Protein 2E26 (pdb70)

Radius of gyration: 34.82 Å; Cα contacts (8 Å, |Δi|>4): 1944; chains: 1; bounding box: 91×46×99 Å

Nearest PDB structures (foldseek):
  3a7q-assembly1_A  TM=9.834E-01  e=0.000E+00  Mus musculus
  5b4x-assembly2_C  TM=9.701E-01  e=0.000E+00  Mus musculus
  7lyu-assembly1_A  TM=8.724E-01  e=8.990E-32  Mus musculus
  7lyu-assembly2_B  TM=8.948E-01  e=1.964E-30  Mus musculus
  6a48-assembly1_A  TM=3.956E-01  e=6.508E-48  Mus musculus

B-factor: mean 28.26, std 7.55, range [13.84, 68.02]

GO terms:
  GO:0051897 positive regulation of phosphatidylinositol 3-kinase/protein kinase B signal transduction (P, IDA)
  GO:0035418 protein localization to synapse (P, IMP)
  GO:0010976 positive regulation of neuron projection development (P, IMP)
  GO:2000310 regulation of NMDA receptor activity (P, IMP)
  GO:2000463 positive regulation of excitatory postsynaptic potential (P, IMP)
  GO:2000969 positive regulation of AMPA receptor activity (P, IMP)
  GO:0051968 positive regulation of synaptic transmission, glutamatergic (P, IMP)
  GO:0060291 long-term synaptic potentiation (P, IMP)
  GO:0097114 NMDA glutamate receptor clustering (P, IMP)
  GO:0097119 postsynaptic density protein 95 clustering (P, I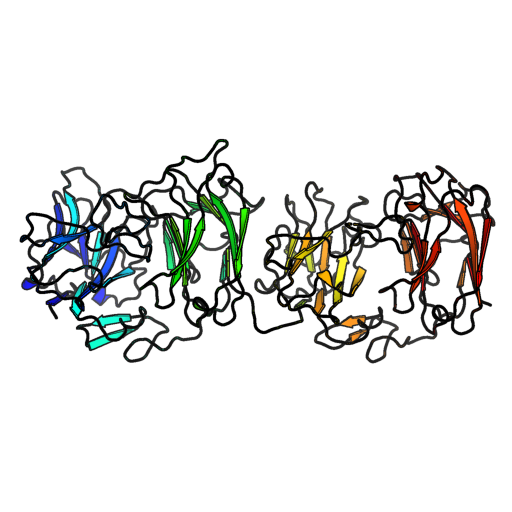MP)
  GO:0097120 receptor localization to synapse (P, IMP)
  GO:0090129 positive regulation of synapse maturation (P, IMP)
  GO:0061003 positive regulation of dendritic spine morphogenesis (P, IMP)
  GO:0061098 positive regulation of protein tyrosine kinase activity (P, IMP)
  GO:0007612 learning (P, IMP)
  GO:0007616 long-term memory (P, IMP)
  GO:0008306 associative learning (P, IMP)
  GO:0008236 serine-type peptidase activity (F, IDA)
  GO:0005576 extracellular region (C, IDA)
  GO:0038026 reelin-mediated signaling pathway (P, IDA)

Sequence (705 aa):
VLLLDTFDFGPREDNWFFYPGGNIGLYCPYSSKGAPEEDSAMVFVSNEVGEHSITTRDLSVNENTIIQFEINVGCSTDSSSSADPVRLEFSRDFGATWHLLLPLCYHSSSLVSSLCSSTEHHPSSTYYAGTTQGWRREVVHFGKLHLCCGSVRFRWYQGFYPAGSQPVTWAIDNVYIGPQCEEMCYGHGSCINGTKCICDPGYSGPTCKISTKNPDFLKDDFEGQLESDRFLLMSGGKPSRKCGILSSGNNLFFNEDGLRMLVTRDLDLSHARFVQFFMRLGCGKGVPDPRSQPVLLQYSLNGGLSWSLLQEFLFSNSSNVGRYIALEMPLKARSGSTRLRWWQPSSENGHHFYSPWVIDQILIGGNISGNTVLEDDFSSTLDSRKWLLHPGGTKMPVCGSTTGDALVFIEKASTRYVVTTDIAVNEDSFLQIDFAASCSVTDSCYAIELEYSVDLGLSWHPLVRDCLPTNVECSLQRILVSDTFNKWTRITLPLPSYTRSQATRFRWHQPAPFDKQQTWAIDNVYIGDGCLDMCSGHGRCVQGSSCVCDEQWGGLYCDEPETSLPTQLKDNFNRAPSNQNWLTVSGGKLSTVCGAVASGLALHFSGGCSRLLVTVDLNLTNAEFIQFYFMYGCLITPSNRNQGVLLEYSVNGGITWNLLMEIFYDQYSKPGFVNILLPPDAKEIATRFRWWQPRHDGLDQNDWAIDNVLISR

Organism: Mus musculus (NCBI:txid10090)

Secondary structure (DSSP, 8-state):
--EEE--SSS--GGGEEE-TT-EEE--S-SS--S-STT--EEEE-TT--EEEEEEEPPEEE-TTEEEEEEEEESSSS----SS-EEEEEESSTTSS-EESS--BSS--TTS-----S--B--SEE-TTS-SS-EEEEEESTTTT--EEEEEEEEEEEE-TT--PPPEEEEEEEEEEPPGGGGGGSEEEETTTEEEEPTTEESTTS-EEPPPPS-EEE-SSS-SSSSSEEEEETEEEESTT-SSSSS-EEEE--SS-EEEEEPPB--TT--EEEEEEEE--SSSPPPTTPPPEEEEEESSTTSS-EEEEEE---TTTTS-EEEEEE--GGG-SSSBEEEEEE--SSS--SS-EEEEEEEEE---S----EEE-SSS--TTTEEE-TT-EEE--TT-SS-EEEE-SS-S-EEEEEPPEEE-TT-EEEEEEE--TTS-----EEEEEEESSTTSS-EESS--B-TTSSSB-----EETTTTSS-EEEEEEPPGGG-EEEEEEEEEEPSS--TT--EEEEEEEEES-SSGGGGGSEEEETTEEEEPTTEESTTS-EESS---S-EEE--SSPPPTTTEEEEESEEEESTT--SSSS-EEEE--SS--EEEEPPB--SS--EEEEEEEE-SSS---SGGGSEEEEEESSTTSS-EEEEEE-TTS-SS-EEEEEEPPGGG-SSSBEEEEE-S---STTSS-EEEEEEEEE-

Structure (mmCIF, N/CA/C/O backbone):
data_2E26
#
_entry.id   2E26
#
_cell.length_a   61.008
_cell.length_b   70.953
_cell.length_c   94.769
_cell.angle_alpha   90.00
_cell.angle_beta   93.61
_cell.angle_gamma   90.00
#
_symmetry.space_group_name_H-M   'P 1 21 1'
#
loop_
_entity.id
_entity.type
_entity.pdbx_description
1 polymer Reelin
2 branched 2-acetamido-2-deoxy-beta-D-glucopyranose-(1-4)-2-acetamido-2-deoxy-beta-D-glucopyranose
3 branched beta-D-mannopyranose-(1-4)-2-acetamido-2-deoxy-beta-D-glucopyranose-(1-4)-2-acetamido-2-deoxy-beta-D-glucopyranose
4 non-polymer 2-acetamido-2-deoxy-beta-D-glucopyranose
5 non-polymer 'CALCIUM ION'
6 non-polymer 'ZINC ION'
7 non-polymer 'ACETATE ION'
8 water water
#
loop_
_atom_site.group_PDB
_atom_site.id
_atom_site.type_symbol
_atom_site.label_atom_id
_atom_site.label_alt_id
_atom_site.label_comp_id
_atom_site.label_asym_id
_atom_site.label_entity_id
_atom_site.label_seq_id
_atom_site.pdbx_PDB_ins_code
_atom_site.Cartn_x
_atom_site.Cartn_y
_atom_site.Cartn_z
_atom_site.occupancy
_atom_site.B_iso_or_equiv
_atom_site.auth_seq_id
_atom_site.auth_comp_id
_atom_site.auth_asym_id
_atom_site.auth_atom_id
_atom_site.pdbx_PDB_model_num
ATOM 1 N N . VAL A 1 11 ? 34.530 -0.006 -33.961 1.00 30.23 1956 VAL A N 1
ATOM 2 C CA . VAL A 1 11 ? 35.091 -1.013 -33.006 1.00 30.26 1956 VAL A CA 1
ATOM 3 C C . VAL A 1 11 ? 36.604 -1.018 -33.126 1.00 30.12 1956 VAL A C 1
ATOM 4 O O . VAL A 1 11 ? 37.165 -1.255 -34.206 1.00 30.20 1956 VAL A O 1
ATOM 8 N N . LEU A 1 12 ? 37.261 -0.746 -32.012 1.00 29.31 1957 LEU A N 1
ATOM 9 C CA . LEU A 1 12 ? 38.691 -0.571 -32.032 1.00 29.23 1957 LEU A CA 1
ATOM 10 C C . LEU A 1 12 ? 39.400 -1.840 -31.629 1.00 28.59 1957 LEU A C 1
ATOM 11 O O . LEU A 1 12 ? 40.413 -2.204 -32.241 1.00 28.51 1957 LEU A O 1
ATOM 16 N N . LEU A 1 13 ? 38.858 -2.521 -30.617 1.00 27.60 1958 LEU A N 1
ATOM 17 C CA . LEU A 1 13 ? 39.497 -3.705 -30.071 1.00 26.73 1958 LEU A CA 1
ATOM 18 C C . LEU A 1 13 ? 38.497 -4.634 -29.394 1.00 26.24 1958 LEU A C 1
ATOM 19 O O . LEU A 1 13 ? 37.691 -4.212 -28.560 1.00 25.71 1958 LEU A O 1
ATOM 24 N N . LEU A 1 14 ? 38.582 -5.914 -29.738 1.00 25.63 1959 LEU A N 1
ATOM 25 C CA . LEU A 1 14 ? 37.785 -6.930 -29.074 1.00 25.45 1959 LEU A CA 1
ATOM 26 C C . LEU A 1 14 ? 38.606 -8.198 -28.932 1.00 24.96 1959 LEU A C 1
ATOM 27 O O . LEU A 1 14 ? 39.193 -8.683 -29.903 1.00 24.30 1959 LEU A O 1
ATOM 32 N N . ASP A 1 15 ? 38.677 -8.713 -27.708 1.00 24.41 1960 ASP A N 1
ATOM 33 C CA . ASP A 1 15 ? 39.361 -9.974 -27.478 1.00 24.68 1960 ASP A CA 1
ATOM 34 C C . ASP A 1 15 ? 38.689 -10.790 -26.376 1.00 24.63 1960 ASP A C 1
ATOM 35 O O . ASP A 1 15 ? 38.599 -10.347 -25.230 1.00 23.75 1960 ASP A O 1
ATOM 40 N N . THR A 1 16 ? 38.221 -11.979 -26.746 1.00 25.18 1961 THR A N 1
ATOM 41 C CA . THR A 1 16 ? 37.650 -12.933 -25.790 1.00 25.61 1961 THR A CA 1
ATOM 42 C C . THR A 1 16 ? 38.710 -13.959 -25.382 1.00 26.28 1961 THR A C 1
ATOM 43 O O . THR A 1 16 ? 38.456 -14.795 -24.509 1.00 25.84 1961 THR A O 1
ATOM 47 N N . PHE A 1 17 ? 39.877 -13.911 -26.037 1.00 26.67 1962 PHE A N 1
ATOM 48 C CA . PHE A 1 17 ? 40.998 -14.837 -25.784 1.00 27.76 1962 PHE A CA 1
ATOM 49 C C . PHE A 1 17 ? 40.604 -16.313 -25.922 1.00 29.42 1962 PHE A C 1
ATOM 50 O O . PHE A 1 17 ? 41.309 -17.206 -25.437 1.00 29.31 1962 PHE A O 1
ATOM 58 N N . ASP A 1 18 ? 39.479 -16.560 -26.581 1.00 31.81 1963 ASP A N 1
ATOM 59 C CA . ASP A 1 18 ? 38.894 -17.900 -26.605 1.00 34.50 1963 ASP A CA 1
ATOM 60 C C . ASP A 1 18 ? 39.543 -18.775 -27.654 1.00 36.14 1963 ASP A C 1
ATOM 61 O O . ASP A 1 18 ? 39.473 -20.002 -27.590 1.00 37.11 1963 ASP A O 1
ATOM 66 N N . PHE A 1 19 ? 40.189 -18.123 -28.611 1.00 38.15 1964 PHE A N 1
ATOM 67 C CA . PHE A 1 19 ? 41.102 -18.783 -29.523 1.00 39.81 1964 PHE A CA 1
ATOM 68 C C . PHE A 1 19 ? 42.464 -18.748 -28.818 1.00 40.26 1964 PHE A C 1
ATOM 69 O O . PHE A 1 19 ? 42.695 -19.485 -27.854 1.00 40.40 1964 PHE A O 1
ATOM 77 N N . GLY A 1 20 ? 43.361 -17.909 -29.323 1.00 40.39 1965 GLY A N 1
ATOM 78 C CA . GLY A 1 20 ? 44.470 -17.379 -28.542 1.00 40.44 1965 GLY A CA 1
ATOM 79 C C . GLY A 1 20 ? 44.182 -15.887 -28.510 1.00 40.42 1965 GLY A C 1
ATOM 80 O O . GLY A 1 20 ? 43.030 -15.483 -28.724 1.00 40.36 1965 GLY A O 1
ATOM 81 N N . PRO A 1 21 ? 45.209 -15.051 -28.261 1.00 40.45 1966 PRO A N 1
ATOM 82 C CA . PRO A 1 21 ? 44.908 -13.633 -28.410 1.00 40.28 1966 PRO A CA 1
ATOM 83 C C . PRO A 1 21 ? 44.863 -13.285 -29.894 1.00 40.29 1966 PRO A C 1
ATOM 84 O O . PRO A 1 21 ? 45.510 -13.953 -30.719 1.00 39.81 1966 PRO A O 1
ATOM 88 N N . ARG A 1 22 ? 44.075 -12.270 -30.230 1.00 39.91 1967 ARG A N 1
ATOM 89 C CA . ARG A 1 22 ? 44.061 -11.740 -31.578 1.00 39.69 1967 ARG A CA 1
ATOM 90 C C . ARG A 1 22 ? 45.352 -10.936 -31.745 1.00 38.95 1967 ARG A C 1
ATOM 91 O O . ARG A 1 22 ? 45.566 -9.943 -31.061 1.00 38.72 1967 ARG A O 1
ATOM 99 N N . GLU A 1 23 ? 46.221 -11.400 -32.635 1.00 38.38 1968 GLU A N 1
ATOM 100 C CA . GLU A 1 23 ? 47.576 -10.850 -32.789 1.00 37.82 1968 GLU A CA 1
ATOM 101 C C . GLU A 1 23 ? 47.650 -9.325 -32.970 1.00 36.74 1968 GLU A C 1
ATOM 102 O O . GLU A 1 23 ? 48.476 -8.662 -32.329 1.00 37.30 1968 GLU A O 1
ATOM 108 N N . ASP A 1 24 ? 46.778 -8.776 -33.813 1.00 34.77 1969 ASP A N 1
ATOM 109 C CA . ASP A 1 24 ? 46.803 -7.351 -34.131 1.00 33.05 1969 ASP A CA 1
ATOM 110 C C . ASP A 1 24 ? 46.346 -6.436 -32.978 1.00 31.31 1969 ASP A C 1
ATOM 111 O O . ASP A 1 24 ? 46.645 -5.241 -32.986 1.00 30.75 1969 ASP A O 1
ATOM 116 N N . ASN A 1 25 ? 45.646 -6.997 -31.992 1.00 29.12 1970 ASN A N 1
ATOM 117 C CA . ASN A 1 25 ? 45.123 -6.218 -30.857 1.00 27.46 1970 ASN A CA 1
ATOM 118 C C . ASN A 1 25 ? 46.202 -5.685 -29.944 1.00 26.67 1970 ASN A C 1
ATOM 119 O O . ASN A 1 25 ? 46.097 -4.573 -29.433 1.00 26.95 1970 ASN A O 1
ATOM 124 N N . TRP A 1 26 ? 47.231 -6.501 -29.740 1.00 25.76 1971 TRP A N 1
ATOM 125 C CA . TRP A 1 26 ? 48.196 -6.313 -28.667 1.00 24.92 1971 TRP A CA 1
ATOM 126 C C . TRP A 1 26 ? 49.600 -6.070 -29.180 1.00 24.64 1971 TRP A C 1
ATOM 127 O O . TRP A 1 26 ? 50.072 -6.776 -30.068 1.00 24.51 1971 TRP A O 1
ATOM 138 N N . PHE A 1 27 ? 50.262 -5.068 -28.612 1.00 23.84 1972 PHE A N 1
ATOM 139 C CA . PHE A 1 27 ? 51.664 -4.836 -28.900 1.00 23.65 1972 PHE A CA 1
ATOM 140 C C . PHE A 1 27 ? 52.551 -5.732 -28.034 1.00 24.14 1972 PHE A C 1
ATOM 141 O O . PHE A 1 27 ? 53.488 -6.341 -28.540 1.00 24.15 1972 PHE A O 1
ATOM 149 N N . PHE A 1 28 ? 52.248 -5.815 -26.738 1.00 23.99 1973 PHE A N 1
ATOM 150 C CA . PHE A 1 28 ? 53.042 -6.615 -25.808 1.00 24.65 1973 PHE A CA 1
ATOM 151 C C . PHE A 1 28 ? 52.142 -7.295 -24.785 1.00 24.77 1973 PHE A C 1
ATOM 152 O O . PHE A 1 28 ? 51.084 -6.755 -24.421 1.00 24.03 1973 PHE A O 1
ATOM 160 N N . TYR A 1 29 ? 52.576 -8.464 -24.310 1.00 25.05 1974 TYR A N 1
ATOM 161 C CA . TYR A 1 29 ? 52.018 -9.048 -23.092 1.00 25.54 1974 TYR A CA 1
ATOM 162 C C . TYR A 1 29 ? 53.032 -9.867 -22.280 1.00 25.05 1974 TYR A C 1
ATOM 163 O O . TYR A 1 29 ? 52.843 -11.068 -22.079 1.00 24.59 1974 TYR A O 1
ATOM 172 N N . PRO A 1 30 ? 54.101 -9.207 -21.782 1.00 24.61 1975 PRO A N 1
ATOM 173 C CA . PRO A 1 30 ? 55.093 -9.942 -21.001 1.00 24.47 1975 PRO A CA 1
ATOM 174 C C . PRO A 1 30 ? 54.455 -10.567 -19.766 1.00 24.40 1975 PRO A C 1
ATOM 175 O O . PRO A 1 30 ? 53.674 -9.906 -19.069 1.00 23.72 1975 PRO A O 1
ATOM 179 N N . GLY A 1 31 ? 54.775 -11.834 -19.514 1.00 24.30 1976 GLY A N 1
ATOM 180 C CA . GLY A 1 31 ? 54.268 -12.541 -18.335 1.00 24.76 1976 GLY A CA 1
ATOM 181 C C . GLY A 1 31 ? 52.892 -13.149 -18.530 1.00 24.81 1976 GLY A C 1
ATOM 182 O O . GLY A 1 31 ? 52.397 -13.860 -17.653 1.00 25.11 1976 GLY A O 1
ATOM 183 N N . GLY A 1 32 ? 52.281 -12.872 -19.682 1.00 24.99 1977 GLY A N 1
ATOM 184 C CA . GLY A 1 32 ? 50.917 -13.305 -19.982 1.00 24.79 1977 GLY A CA 1
ATOM 185 C C . GLY A 1 32 ? 50.872 -14.561 -20.827 1.00 25.54 1977 GLY A C 1
ATOM 186 O O . GLY A 1 32 ? 51.600 -14.689 -21.814 1.00 25.18 1977 GLY A O 1
ATOM 187 N N . ASN A 1 33 ? 50.023 -15.500 -20.421 1.00 25.93 1978 ASN A N 1
ATOM 188 C CA . ASN A 1 33 ? 49.818 -16.738 -21.167 1.00 26.70 1978 ASN A CA 1
ATOM 189 C C . ASN A 1 33 ? 48.340 -17.068 -21.145 1.00 26.72 1978 ASN A C 1
ATOM 190 O O . ASN A 1 33 ? 47.689 -16.925 -20.103 1.00 26.55 1978 ASN A O 1
ATOM 195 N N . ILE A 1 34 ? 47.817 -17.501 -22.289 1.00 26.30 1979 ILE A N 1
ATOM 196 C CA . ILE A 1 34 ? 46.436 -17.951 -22.380 1.00 26.56 1979 ILE A CA 1
ATOM 197 C C . ILE A 1 34 ? 46.245 -19.182 -21.480 1.00 26.00 1979 ILE A C 1
ATOM 198 O O . ILE A 1 34 ? 47.047 -20.122 -21.513 1.00 25.85 1979 ILE A O 1
ATOM 203 N N . GLY A 1 35 ? 45.195 -19.149 -20.664 1.00 25.21 1980 GLY A N 1
ATOM 204 C CA . GLY A 1 35 ? 44.852 -20.252 -19.777 1.00 25.21 1980 GLY A CA 1
ATOM 205 C C . GLY A 1 35 ? 43.579 -19.938 -19.020 1.00 25.00 1980 GLY A C 1
ATOM 206 O O . GLY A 1 35 ? 42.877 -18.986 -19.347 1.00 24.90 1980 GLY A O 1
ATOM 207 N N . LEU A 1 36 ? 43.287 -20.747 -18.011 1.00 25.23 1981 LEU A N 1
ATOM 208 C CA . LEU A 1 36 ? 42.143 -20.531 -17.138 1.00 25.42 1981 LEU A CA 1
ATOM 209 C C . LEU A 1 36 ? 42.627 -20.021 -15.793 1.00 25.51 1981 LEU A C 1
ATOM 210 O O . LEU A 1 36 ? 43.679 -20.452 -15.281 1.00 25.82 1981 LEU A O 1
ATOM 215 N N . TYR A 1 37 ? 41.863 -19.096 -15.227 1.00 24.66 1982 TYR A N 1
ATOM 216 C CA . TYR A 1 37 ? 42.147 -18.604 -13.901 1.00 24.57 1982 TYR A CA 1
ATOM 217 C C . TYR A 1 37 ? 40.851 -18.416 -13.137 1.00 24.59 1982 TYR A C 1
ATOM 218 O O . TYR A 1 37 ? 39.950 -17.719 -13.602 1.00 24.39 1982 TYR A O 1
ATOM 227 N N . CYS A 1 38 ? 40.760 -19.062 -11.978 1.00 25.11 1983 CYS A N 1
ATOM 228 C CA . CYS A 1 38 ? 39.618 -18.879 -11.085 1.00 25.31 1983 CYS A CA 1
ATOM 229 C C . CYS A 1 38 ? 38.267 -19.024 -11.830 1.00 25.11 1983 CYS A C 1
ATOM 230 O O . CYS A 1 38 ? 37.422 -18.139 -11.762 1.00 24.93 1983 CYS A O 1
ATOM 233 N N . PRO A 1 39 ? 38.059 -20.146 -12.554 1.00 25.41 1984 PRO A N 1
ATOM 234 C CA . PRO A 1 39 ? 36.828 -20.239 -13.354 1.00 25.70 1984 PRO A CA 1
ATOM 235 C C . PRO A 1 39 ? 35.533 -20.678 -12.636 1.00 26.11 1984 PRO A C 1
ATOM 236 O O . PRO A 1 39 ? 34.453 -20.509 -13.204 1.00 25.87 1984 PRO A O 1
ATOM 240 N N . TYR A 1 40 ? 35.622 -21.228 -11.422 1.00 26.37 1985 TYR A N 1
ATOM 241 C CA . TYR A 1 40 ? 34.503 -22.029 -10.877 1.00 27.66 1985 TYR A CA 1
ATOM 242 C C . TYR A 1 40 ? 33.345 -21.286 -10.233 1.00 29.94 1985 TYR A C 1
ATOM 243 O O . TYR A 1 40 ? 32.294 -21.877 -9.963 1.00 30.17 1985 TYR A O 1
ATOM 252 N N . SER A 1 41 ? 33.568 -20.009 -9.971 1.00 32.80 1986 SER A N 1
ATOM 253 C CA . SER A 1 41 ? 32.534 -19.074 -9.554 1.00 36.74 1986 SER A CA 1
ATOM 254 C C . SER A 1 41 ? 31.823 -18.488 -10.776 1.00 38.52 1986 SER A C 1
ATOM 255 O O . SER A 1 41 ? 30.650 -18.113 -10.703 1.00 39.16 1986 SER A O 1
ATOM 258 N N . SER A 1 42 ? 32.552 -18.418 -11.891 1.00 40.93 1987 SER A N 1
ATOM 259 C CA . SER A 1 42 ? 32.171 -17.594 -13.045 1.00 42.75 1987 SER A CA 1
ATOM 260 C C . SER A 1 42 ? 30.877 -18.103 -13.682 1.00 43.94 1987 SER A C 1
ATOM 261 O O . SER A 1 42 ? 30.672 -19.312 -13.843 1.00 43.93 1987 SER A O 1
ATOM 264 N N . LYS A 1 43 ? 30.003 -17.156 -14.010 1.00 45.36 1988 LYS A N 1
ATOM 265 C CA . LYS A 1 43 ? 28.668 -17.447 -14.518 1.00 46.58 1988 LYS A CA 1
ATOM 266 C C . LYS A 1 43 ? 28.698 -17.654 -16.030 1.00 46.89 1988 LYS A C 1
ATOM 267 O O . LYS A 1 43 ? 27.791 -18.280 -16.601 1.00 47.31 1988 LYS A O 1
ATOM 273 N N . GLY A 1 44 ? 29.752 -17.137 -16.663 1.00 47.11 1989 GLY A N 1
ATOM 274 C CA . GLY A 1 44 ? 29.988 -17.325 -18.095 1.00 47.05 1989 GLY A CA 1
ATOM 275 C C . GLY A 1 44 ? 30.095 -18.790 -18.493 1.00 46.86 1989 GLY A C 1
ATOM 276 O O . GLY A 1 44 ? 30.287 -19.673 -17.644 1.00 47.14 1989 GLY A O 1
ATOM 277 N N . ALA A 1 45 ? 29.956 -19.043 -19.792 1.00 46.45 1990 ALA A N 1
ATOM 278 C CA . ALA A 1 45 ? 30.078 -20.386 -20.349 1.00 45.88 1990 ALA A CA 1
ATOM 279 C C . ALA A 1 45 ? 31.490 -20.935 -20.098 1.00 45.31 1990 ALA A C 1
ATOM 280 O O . ALA A 1 45 ? 32.429 -20.153 -19.912 1.00 45.08 1990 ALA A O 1
ATOM 282 N N . PRO A 1 46 ? 31.648 -22.274 -20.091 1.00 44.65 1991 PRO A N 1
ATOM 283 C CA . PRO A 1 46 ? 32.964 -22.843 -19.814 1.00 44.13 1991 PRO A CA 1
ATOM 284 C C . PRO A 1 46 ? 33.948 -22.542 -20.939 1.00 43.39 1991 PRO A C 1
ATOM 285 O O . PRO A 1 46 ? 35.110 -22.236 -20.671 1.00 43.22 1991 PRO A O 1
ATOM 289 N N . GLU A 1 47 ? 33.467 -22.622 -22.182 1.00 42.47 1992 GLU A N 1
ATOM 290 C CA . GLU A 1 47 ? 34.271 -22.353 -23.375 1.00 41.44 1992 GLU A CA 1
ATOM 291 C C . GLU A 1 47 ? 34.816 -20.926 -23.391 1.00 39.99 1992 GLU A C 1
ATOM 292 O O . GLU A 1 47 ? 35.821 -20.641 -24.045 1.00 39.87 1992 GLU A O 1
ATOM 298 N N . GLU A 1 48 ? 34.148 -20.046 -22.651 1.00 38.23 1993 GLU A N 1
ATOM 299 C CA . GLU A 1 48 ? 34.539 -18.656 -22.553 1.00 36.87 1993 GLU A CA 1
ATOM 300 C C . GLU A 1 48 ? 35.602 -18.409 -21.473 1.00 35.17 1993 GLU A C 1
ATOM 301 O O . GLU A 1 48 ? 36.164 -17.319 -21.411 1.00 34.61 1993 GLU A O 1
ATOM 307 N N . ASP A 1 49 ? 35.883 -19.412 -20.638 1.00 33.21 1994 ASP A N 1
ATOM 308 C CA . ASP A 1 49 ? 36.798 -19.236 -19.491 1.00 31.49 1994 ASP A CA 1
ATOM 309 C C . ASP A 1 49 ? 38.246 -18.952 -19.886 1.00 29.94 1994 ASP A C 1
ATOM 310 O O . ASP A 1 49 ? 39.006 -18.386 -19.102 1.00 29.54 1994 ASP A O 1
ATOM 315 N N . SER A 1 50 ? 38.625 -19.337 -21.102 1.00 28.69 1995 SER A N 1
ATOM 316 C CA . SER A 1 50 ? 39.955 -19.012 -21.624 1.00 27.52 1995 SER A CA 1
ATOM 317 C C . SER A 1 50 ? 40.223 -17.499 -21.535 1.00 26.36 1995 SER A C 1
ATOM 318 O O . SER A 1 50 ? 39.417 -16.675 -22.009 1.00 25.64 1995 SER A O 1
ATOM 321 N N . ALA A 1 51 ? 41.345 -17.152 -20.905 1.00 25.17 1996 ALA A N 1
ATOM 322 C CA . ALA A 1 51 ? 41.673 -15.768 -20.560 1.00 24.84 1996 ALA A CA 1
ATOM 323 C C . ALA A 1 51 ? 43.182 -15.530 -20.642 1.00 24.77 1996 ALA A C 1
ATOM 324 O O . ALA A 1 51 ? 43.956 -16.475 -20.809 1.00 25.25 1996 ALA A O 1
ATOM 326 N N . MET A 1 52 ? 43.597 -14.274 -20.541 1.00 24.11 1997 MET A N 1
ATOM 327 C CA . MET A 1 52 ? 45.013 -13.959 -20.476 1.00 24.31 1997 MET A CA 1
ATOM 328 C C . MET A 1 52 ? 45.424 -13.931 -19.009 1.00 24.19 1997 MET A C 1
ATOM 329 O O . MET A 1 52 ? 44.974 -13.069 -18.251 1.00 24.18 1997 MET A O 1
ATOM 334 N N . VAL A 1 53 ? 46.262 -14.894 -18.622 1.00 23.67 1998 VAL A N 1
ATOM 335 C CA . VAL A 1 53 ? 46.637 -15.117 -17.223 1.00 23.37 1998 VAL A CA 1
ATOM 336 C C . VAL A 1 53 ? 48.086 -14.680 -16.995 1.00 22.96 1998 VAL A C 1
ATOM 337 O O . VAL A 1 53 ? 48.947 -14.915 -17.849 1.00 22.89 1998 VAL A O 1
ATOM 341 N N . PHE A 1 54 ? 48.335 -14.041 -15.852 1.00 22.59 1999 PHE A N 1
ATOM 342 C CA . PHE A 1 54 ? 49.656 -13.537 -15.480 1.00 22.24 1999 PHE A CA 1
ATOM 343 C C . PHE A 1 54 ? 50.053 -14.183 -14.164 1.00 22.79 1999 PHE A C 1
ATOM 344 O O . PHE A 1 54 ? 49.812 -13.632 -13.086 1.00 21.89 1999 PHE A O 1
ATOM 352 N N . VAL A 1 55 ? 50.669 -15.361 -14.263 1.00 23.81 2000 VAL A N 1
ATOM 353 C CA . VAL A 1 55 ? 50.971 -16.163 -13.077 1.00 24.90 2000 VAL A CA 1
ATOM 354 C C . VAL A 1 55 ? 52.178 -15.610 -12.318 1.00 25.31 2000 VAL A C 1
ATOM 355 O O . VAL A 1 55 ? 53.118 -15.064 -12.921 1.00 25.42 2000 VAL A O 1
ATOM 359 N N . SER A 1 56 ? 52.123 -15.760 -10.996 1.00 26.00 2001 SER A N 1
ATOM 360 C CA . SER A 1 56 ? 53.062 -15.162 -10.049 1.00 26.66 2001 SER A CA 1
ATOM 361 C C . SER A 1 56 ? 54.537 -15.359 -10.413 1.00 27.18 2001 SER A C 1
ATOM 362 O O . SER A 1 56 ? 55.333 -14.419 -10.302 1.00 27.16 2001 SER A O 1
ATOM 365 N N . ASN A 1 57 ? 54.881 -16.569 -10.858 1.00 27.34 2002 ASN A N 1
ATOM 366 C CA . ASN A 1 57 ? 56.272 -16.969 -11.082 1.00 28.45 2002 ASN A CA 1
ATOM 367 C C . ASN A 1 57 ? 56.937 -16.478 -12.372 1.00 28.37 2002 ASN A C 1
ATOM 368 O O . ASN A 1 57 ? 58.138 -16.702 -12.557 1.00 28.24 2002 ASN A O 1
ATOM 373 N N . GLU A 1 58 ? 56.184 -15.831 -13.264 1.00 27.98 2003 GLU A N 1
ATOM 374 C CA . GLU A 1 58 ? 56.794 -15.321 -14.497 1.00 28.51 2003 GLU A CA 1
ATOM 375 C C . GLU A 1 58 ? 57.823 -14.255 -14.160 1.00 28.10 2003 GLU A C 1
ATOM 376 O O . GLU A 1 58 ? 57.562 -13.347 -13.356 1.00 27.58 2003 GLU A O 1
ATOM 382 N N . VAL A 1 59 ? 59.003 -14.386 -14.757 1.00 27.70 2004 VAL A N 1
ATOM 383 C CA . VAL A 1 59 ? 60.084 -13.449 -14.496 1.00 27.34 2004 VAL A CA 1
ATOM 384 C C . VAL A 1 59 ? 59.955 -12.252 -15.432 1.00 26.86 2004 VAL A C 1
ATOM 385 O O . VAL A 1 59 ? 59.662 -12.410 -16.620 1.00 27.03 2004 VAL A O 1
ATOM 389 N N . GLY A 1 60 ? 60.164 -11.059 -14.885 1.00 26.22 2005 GLY A N 1
ATOM 390 C CA . GLY A 1 60 ? 60.163 -9.835 -15.671 1.00 25.34 2005 GLY A CA 1
ATOM 391 C C . GLY A 1 60 ? 58.865 -9.058 -15.552 1.00 24.80 2005 GLY A C 1
ATOM 392 O O . GLY A 1 60 ? 58.185 -9.086 -14.516 1.00 25.14 2005 GLY A O 1
ATOM 393 N N . GLU A 1 61 ? 58.512 -8.356 -16.617 1.00 24.22 2006 GLU A N 1
ATOM 394 C CA . GLU A 1 61 ? 57.302 -7.551 -16.603 1.00 23.79 2006 GLU A CA 1
ATOM 395 C C . GLU A 1 61 ? 56.042 -8.417 -16.627 1.00 23.01 2006 GLU A C 1
ATOM 396 O O . GLU A 1 61 ? 56.004 -9.465 -17.293 1.00 22.26 2006 GLU A O 1
ATOM 402 N N . HIS A 1 62 ? 55.046 -7.996 -15.843 1.00 22.26 2007 HIS A N 1
ATOM 403 C CA . HIS A 1 62 ? 53.691 -8.526 -15.899 1.00 21.74 2007 HIS A CA 1
ATOM 404 C C . HIS A 1 62 ? 52.762 -7.395 -16.389 1.00 22.05 2007 HIS A C 1
ATOM 405 O O . HIS A 1 62 ? 52.405 -6.500 -15.620 1.00 21.67 2007 HIS A O 1
ATOM 412 N N . SER A 1 63 ? 52.372 -7.446 -17.660 1.00 21.48 2008 SER A N 1
ATOM 413 C CA . SER A 1 63 ? 51.514 -6.419 -18.241 1.00 21.93 2008 SER A CA 1
ATOM 414 C C . SER A 1 63 ? 51.020 -6.840 -19.619 1.00 21.72 2008 SER A C 1
ATOM 415 O O . SER A 1 63 ? 51.546 -7.787 -20.220 1.00 21.50 2008 SER A O 1
ATOM 418 N N . ILE A 1 64 ? 50.020 -6.114 -20.114 1.00 21.64 2009 ILE A N 1
ATOM 419 C CA . ILE A 1 64 ? 49.520 -6.296 -21.481 1.00 21.41 2009 ILE A CA 1
ATOM 420 C C . ILE A 1 64 ? 49.140 -4.944 -22.097 1.00 21.06 2009 ILE A C 1
ATOM 421 O O . ILE A 1 64 ? 48.369 -4.187 -21.512 1.00 20.63 2009 ILE A O 1
ATOM 426 N N . THR A 1 65 ? 49.707 -4.647 -23.267 1.00 21.05 2010 THR A N 1
ATOM 427 C CA . THR A 1 65 ? 49.572 -3.336 -23.915 1.00 20.94 2010 THR A CA 1
ATOM 428 C C . THR A 1 65 ? 48.925 -3.452 -25.295 1.00 21.05 2010 THR A C 1
ATOM 429 O O . THR A 1 65 ? 49.327 -4.288 -26.115 1.00 20.60 2010 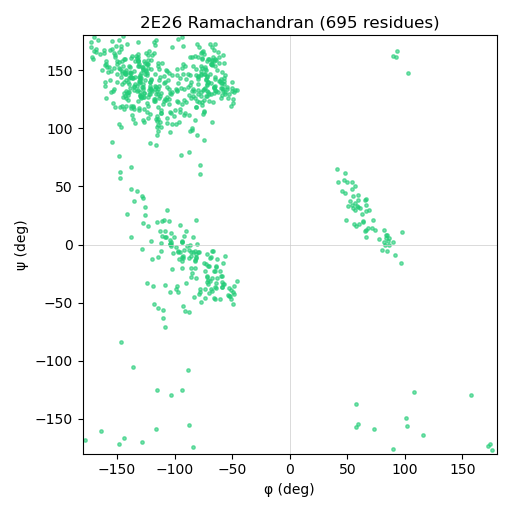THR A O 1
ATOM 433 N N . THR A 1 66 ? 47.938 -2.594 -25.547 1.00 20.70 2011 THR A N 1
ATOM 434 C CA . THR A 1 66 ? 47.258 -2.520 -26.839 1.00 20.30 2011 THR A CA 1
ATOM 435 C C . THR A 1 66 ? 48.107 -1.852 -27.916 1.00 20.89 2011 THR A C 1
ATOM 436 O O . THR A 1 66 ? 49.108 -1.182 -27.630 1.00 20.79 2011 THR A O 1
ATOM 440 N N . ARG A 1 67 ? 47.690 -2.046 -29.164 1.00 21.28 2012 ARG A N 1
ATOM 441 C CA . ARG A 1 67 ? 48.139 -1.235 -30.291 1.00 22.46 2012 ARG A CA 1
ATOM 442 C C . ARG A 1 67 ? 47.643 0.197 -30.064 1.00 22.27 2012 ARG A C 1
ATOM 443 O O . ARG A 1 67 ? 46.864 0.461 -29.139 1.00 22.03 2012 ARG A O 1
ATOM 451 N N . ASP A 1 68 ? 48.081 1.119 -30.911 1.00 23.10 2013 ASP A N 1
ATOM 452 C CA . ASP A 1 68 ? 47.575 2.483 -30.845 1.00 23.66 2013 ASP A CA 1
ATOM 453 C C . ASP A 1 68 ? 46.170 2.536 -31.440 1.00 23.96 2013 ASP A C 1
ATOM 454 O O . ASP A 1 68 ? 45.912 1.974 -32.506 1.00 23.92 2013 ASP A O 1
ATOM 459 N N . LEU A 1 69 ? 45.267 3.194 -30.729 1.00 23.84 2014 LEU A N 1
ATOM 460 C CA . LEU A 1 69 ? 43.856 3.223 -31.095 1.00 24.52 2014 LEU A CA 1
ATOM 461 C C . LEU A 1 69 ? 43.377 4.659 -31.154 1.00 25.39 2014 LEU A C 1
ATOM 462 O O . LEU A 1 69 ? 43.884 5.504 -30.422 1.00 25.13 2014 LEU A O 1
ATOM 467 N N . SER A 1 70 ? 42.395 4.926 -32.013 1.00 26.54 2015 SER A N 1
ATOM 468 C CA . SER A 1 70 ? 41.765 6.247 -32.085 1.00 27.69 2015 SER A CA 1
ATOM 469 C C . SER A 1 70 ? 40.502 6.293 -31.240 1.00 27.72 2015 SER A C 1
ATOM 470 O O . SER A 1 70 ? 39.532 5.584 -31.510 1.00 28.29 2015 SER A O 1
ATOM 473 N N . VAL A 1 71 ? 40.517 7.133 -30.215 1.00 27.67 2016 VAL A N 1
ATOM 474 C CA . VAL A 1 71 ? 39.423 7.186 -29.244 1.00 27.79 2016 VAL A CA 1
ATOM 475 C C . VAL A 1 71 ? 38.729 8.562 -29.244 1.00 28.40 2016 VAL A C 1
ATOM 476 O O . VAL A 1 71 ? 39.262 9.528 -29.791 1.00 27.78 2016 VAL A O 1
ATOM 480 N N . ASN A 1 72 ? 37.539 8.637 -28.647 1.00 29.23 2017 ASN A N 1
ATOM 481 C CA . ASN A 1 72 ? 36.774 9.893 -28.547 1.00 30.37 2017 ASN A CA 1
ATOM 482 C C . ASN A 1 72 ? 35.947 9.927 -27.257 1.00 30.75 2017 ASN A C 1
ATOM 483 O O . ASN A 1 72 ? 36.109 9.052 -26.397 1.00 30.12 2017 ASN A O 1
ATOM 488 N N . GLU A 1 73 ? 35.070 10.927 -27.112 1.00 31.16 2018 GLU A N 1
ATOM 489 C CA . GLU A 1 73 ? 34.271 11.067 -25.880 1.00 31.81 2018 GLU A CA 1
ATOM 490 C C . GLU A 1 73 ? 33.283 9.919 -25.635 1.00 30.62 2018 GLU A C 1
ATOM 491 O O . GLU A 1 73 ? 32.885 9.687 -24.494 1.00 30.94 2018 GLU A O 1
ATOM 497 N N . ASN A 1 74 ? 32.907 9.209 -26.701 1.00 29.92 2019 ASN A N 1
ATOM 498 C CA . ASN A 1 74 ? 31.967 8.081 -26.618 1.00 28.98 2019 ASN A CA 1
ATOM 499 C C . ASN A 1 74 ? 32.633 6.701 -26.468 1.00 27.90 2019 ASN A C 1
ATOM 500 O O . ASN A 1 74 ? 31.944 5.680 -26.435 1.00 27.44 2019 ASN A O 1
ATOM 505 N N . THR A 1 75 ? 33.964 6.675 -26.393 1.00 26.65 2020 THR A N 1
ATOM 506 C CA . THR A 1 75 ? 34.713 5.430 -26.228 1.00 25.38 2020 THR A CA 1
ATOM 507 C C . THR A 1 75 ? 34.558 4.886 -24.807 1.00 24.97 2020 THR A C 1
ATOM 508 O O . THR A 1 75 ? 34.491 5.656 -23.841 1.00 24.83 2020 THR A O 1
ATOM 512 N N . ILE A 1 76 ? 34.468 3.561 -24.700 1.00 23.92 2021 ILE A N 1
ATOM 513 C CA . ILE A 1 76 ? 34.533 2.871 -23.417 1.00 23.52 2021 ILE A CA 1
ATOM 514 C C . ILE A 1 76 ? 35.659 1.843 -23.435 1.00 23.26 2021 ILE A C 1
ATOM 515 O O . ILE A 1 76 ? 36.070 1.369 -24.498 1.00 22.52 2021 ILE A O 1
ATOM 520 N N . ILE A 1 77 ? 36.164 1.525 -22.252 1.00 22.99 2022 ILE A N 1
ATOM 521 C CA . ILE A 1 77 ? 36.962 0.324 -22.084 1.00 23.67 2022 ILE A CA 1
ATOM 522 C C . ILE A 1 77 ? 36.207 -0.557 -21.121 1.00 23.98 2022 ILE A C 1
ATOM 523 O O . ILE A 1 77 ? 35.850 -0.131 -20.012 1.00 24.19 2022 ILE A O 1
ATOM 528 N N . GLN A 1 78 ? 35.957 -1.781 -21.569 1.00 23.74 2023 GLN A N 1
ATOM 529 C CA . GLN A 1 78 ? 35.159 -2.731 -20.837 1.00 23.58 2023 GLN A CA 1
ATOM 530 C C . GLN A 1 78 ? 35.914 -4.052 -20.827 1.00 23.47 2023 GLN A C 1
ATOM 531 O O . GLN A 1 78 ? 36.478 -4.461 -21.842 1.00 23.92 2023 GLN A O 1
ATOM 537 N N . PHE A 1 79 ? 35.945 -4.696 -19.670 1.00 22.68 2024 PHE A N 1
ATOM 538 C CA . PHE A 1 79 ? 36.731 -5.912 -19.484 1.00 22.67 2024 PHE A CA 1
ATOM 539 C C . PHE A 1 79 ? 36.284 -6.612 -18.214 1.00 23.06 2024 PHE A C 1
ATOM 540 O O . PHE A 1 79 ? 35.574 -6.021 -17.373 1.00 22.75 2024 PHE A O 1
ATOM 548 N N . GLU A 1 80 ? 36.677 -7.878 -18.096 1.00 23.12 2025 GLU A N 1
ATOM 549 C CA . GLU A 1 80 ? 36.513 -8.643 -16.873 1.00 23.59 2025 GLU A CA 1
ATOM 550 C C . GLU A 1 80 ? 37.888 -8.944 -16.287 1.00 23.41 2025 GLU A C 1
ATOM 551 O O . GLU A 1 80 ? 38.853 -9.145 -17.024 1.00 22.51 2025 GLU A O 1
ATOM 557 N N . ILE A 1 81 ? 37.976 -8.941 -14.963 1.00 23.23 2026 ILE A N 1
ATOM 558 C CA . ILE A 1 81 ? 39.261 -9.092 -14.284 1.00 23.21 2026 ILE A CA 1
ATOM 559 C C . ILE A 1 81 ? 39.112 -9.922 -13.016 1.00 23.49 2026 ILE A C 1
ATOM 560 O O . ILE A 1 81 ? 38.070 -9.897 -12.346 1.00 22.77 2026 ILE A O 1
ATOM 565 N N . ASN A 1 82 ? 40.156 -10.674 -12.714 1.00 23.02 2027 ASN A N 1
ATOM 566 C CA . ASN A 1 82 ? 40.262 -11.329 -11.433 1.00 23.28 2027 ASN A CA 1
ATOM 567 C C . ASN A 1 82 ? 41.698 -11.194 -10.945 1.00 23.09 2027 ASN A C 1
ATOM 568 O O . ASN A 1 82 ? 42.632 -11.641 -11.610 1.00 22.68 2027 ASN A O 1
ATOM 573 N N . VAL A 1 83 ? 41.875 -10.553 -9.796 1.00 23.02 2028 VAL A N 1
ATOM 574 C CA . VAL A 1 83 ? 43.204 -10.412 -9.215 1.00 22.86 2028 VAL A CA 1
ATOM 575 C C . VAL A 1 83 ? 43.266 -11.223 -7.932 1.00 22.89 2028 VAL A C 1
ATOM 576 O O . VAL A 1 83 ? 42.693 -10.825 -6.926 1.00 22.04 2028 VAL A O 1
ATOM 580 N N . GLY A 1 84 ? 43.942 -12.371 -7.974 1.00 22.72 2029 GLY A N 1
ATOM 581 C CA . GLY A 1 84 ? 44.195 -13.124 -6.748 1.00 23.71 2029 GLY A CA 1
ATOM 582 C C . GLY A 1 84 ? 43.276 -14.279 -6.378 1.00 24.61 2029 GLY A C 1
ATOM 583 O O . GLY A 1 84 ? 43.648 -15.090 -5.523 1.00 23.98 2029 GLY A O 1
ATOM 584 N N . CYS A 1 85 ? 42.093 -14.361 -6.997 1.00 25.51 2030 CYS A N 1
ATOM 585 C CA . CYS A 1 85 ? 41.107 -15.425 -6.707 1.00 26.11 2030 CYS A CA 1
ATOM 586 C C . CYS A 1 85 ? 40.984 -15.710 -5.206 1.00 26.60 2030 CYS A C 1
ATOM 587 O O . CYS A 1 85 ? 41.141 -16.864 -4.765 1.00 26.48 2030 CYS A O 1
ATOM 590 N N . SER A 1 86 ? 40.729 -14.662 -4.421 1.00 27.07 2031 SER A N 1
ATOM 591 C CA . SER A 1 86 ? 40.657 -14.787 -2.954 1.00 28.48 2031 SER A CA 1
ATOM 592 C C . SER A 1 86 ? 40.036 -13.548 -2.299 1.00 28.71 2031 SER A C 1
ATOM 593 O O . SER A 1 86 ? 39.724 -12.561 -2.968 1.00 29.02 2031 SER A O 1
ATOM 596 N N . THR A 1 87 ? 39.862 -13.615 -0.987 1.00 29.33 2032 THR A N 1
ATOM 597 C CA . THR A 1 87 ? 39.419 -12.468 -0.203 1.00 29.92 2032 THR A CA 1
ATOM 598 C C . THR A 1 87 ? 40.534 -11.996 0.742 1.00 29.78 2032 THR A C 1
ATOM 599 O O . THR A 1 87 ? 40.296 -11.180 1.638 1.00 30.24 2032 THR A O 1
ATOM 603 N N . ASP A 1 88 ? 41.750 -12.507 0.532 1.00 29.34 2033 ASP A N 1
ATOM 604 C CA . ASP A 1 88 ? 42.934 -12.025 1.249 1.00 28.91 2033 ASP A CA 1
ATOM 605 C C . ASP A 1 88 ? 43.324 -10.660 0.663 1.00 27.41 2033 ASP A C 1
ATOM 606 O O . ASP A 1 88 ? 44.113 -10.596 -0.276 1.00 28.18 2033 ASP A O 1
ATOM 611 N N . SER A 1 89 ? 42.767 -9.585 1.224 1.00 25.88 2034 SER A N 1
ATOM 612 C CA A SER A 1 89 ? 42.972 -8.222 0.724 0.50 25.29 2034 SER A CA 1
ATOM 613 C CA B SER A 1 89 ? 42.981 -8.227 0.713 0.50 25.14 2034 SER A CA 1
ATOM 614 C C . SER A 1 89 ? 44.420 -7.741 0.895 1.00 24.84 2034 SER A C 1
ATOM 615 O O . SER A 1 89 ? 45.019 -7.920 1.953 1.00 24.83 2034 SER A O 1
ATOM 620 N N . SER A 1 90 ? 44.976 -7.134 -0.152 1.00 23.94 2035 SER A N 1
ATOM 621 C CA . SER A 1 90 ? 46.343 -6.610 -0.116 1.00 23.68 2035 SER A CA 1
ATOM 622 C C . SER A 1 90 ? 46.518 -5.405 -1.039 1.00 23.23 2035 SER A C 1
ATOM 623 O O . SER A 1 90 ? 45.886 -5.328 -2.098 1.00 23.43 2035 SER A O 1
ATOM 626 N N . SER A 1 91 ? 47.383 -4.476 -0.638 1.00 22.83 2036 SER A N 1
ATOM 627 C CA . SER A 1 91 ? 47.751 -3.350 -1.496 1.00 22.79 2036 SER A CA 1
ATOM 628 C C . SER A 1 91 ? 48.931 -3.700 -2.409 1.00 22.76 2036 SER A C 1
ATOM 629 O O . SER A 1 91 ? 49.341 -2.887 -3.229 1.00 23.37 2036 SER A O 1
ATOM 632 N N . ALA A 1 92 ? 49.501 -4.891 -2.249 1.00 22.57 2037 ALA A N 1
ATOM 633 C CA . ALA A 1 92 ? 50.706 -5.236 -3.004 1.00 22.12 2037 ALA A CA 1
ATOM 634 C C . ALA A 1 92 ? 50.353 -5.664 -4.425 1.00 22.05 2037 ALA A C 1
ATOM 635 O O . ALA A 1 92 ? 49.433 -6.467 -4.633 1.00 21.44 2037 ALA A O 1
ATOM 637 N N . ASP A 1 93 ? 51.087 -5.101 -5.390 1.00 21.91 2038 ASP A N 1
ATOM 638 C CA . ASP A 1 93 ? 51.072 -5.556 -6.787 1.00 22.08 2038 ASP A CA 1
ATOM 639 C C . ASP A 1 93 ? 49.681 -5.550 -7.416 1.00 21.93 2038 ASP A C 1
ATOM 640 O O . ASP A 1 93 ? 49.267 -6.549 -8.008 1.00 22.07 2038 ASP A O 1
ATOM 645 N N . PRO A 1 94 ? 48.951 -4.426 -7.293 1.00 22.35 2039 PRO A N 1
ATOM 646 C CA . PRO A 1 94 ? 47.652 -4.393 -7.946 1.00 22.43 2039 PRO A CA 1
ATOM 647 C C . PRO A 1 94 ? 47.801 -4.201 -9.454 1.00 22.91 2039 PRO A C 1
ATOM 648 O O . PRO A 1 94 ? 48.890 -3.872 -9.945 1.00 23.23 2039 PRO A O 1
ATOM 652 N N . VAL A 1 95 ? 46.718 -4.425 -10.189 1.00 22.80 2040 VAL A N 1
ATOM 653 C CA . VAL A 1 95 ? 46.730 -4.184 -11.623 1.00 22.79 2040 VAL A CA 1
ATOM 654 C C . VAL A 1 95 ? 46.258 -2.759 -11.889 1.00 23.15 2040 VAL A C 1
ATOM 655 O O . VAL A 1 95 ? 45.175 -2.396 -11.446 1.00 22.80 2040 VAL A O 1
ATOM 659 N N . ARG A 1 96 ? 47.068 -1.957 -12.596 1.00 23.47 2041 ARG A N 1
ATOM 660 C CA . ARG A 1 96 ? 46.671 -0.593 -12.957 1.00 24.88 2041 ARG A CA 1
ATOM 661 C C . ARG A 1 96 ? 46.277 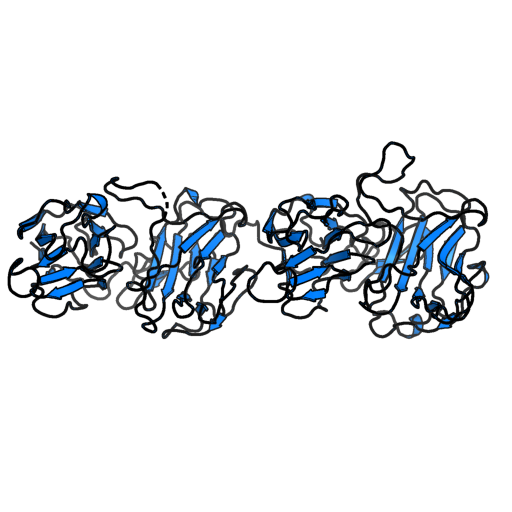-0.533 -14.424 1.00 24.04 2041 ARG A C 1
ATOM 662 O O . ARG A 1 96 ? 47.034 -0.996 -15.287 1.00 24.07 2041 ARG A O 1
ATOM 670 N N . LEU A 1 97 ? 45.114 0.043 -14.712 1.00 23.10 2042 LEU A N 1
ATOM 671 C CA . LEU A 1 97 ? 44.739 0.338 -16.100 1.00 23.12 2042 LEU A CA 1
ATOM 672 C C . LEU A 1 97 ? 45.152 1.779 -16.420 1.00 23.08 2042 LEU A C 1
ATOM 673 O O . LEU A 1 97 ? 44.692 2.725 -15.770 1.00 22.32 2042 LEU A O 1
ATOM 678 N N . GLU A 1 98 ? 46.014 1.912 -17.434 1.00 22.87 2043 GLU A N 1
ATOM 679 C CA . GLU A 1 98 ? 46.724 3.135 -17.765 1.00 23.54 2043 GLU A CA 1
ATOM 680 C C . GLU A 1 98 ? 46.627 3.447 -19.258 1.00 23.08 2043 GLU A C 1
ATOM 681 O O . GLU A 1 98 ? 46.289 2.573 -20.057 1.00 22.47 2043 GLU A O 1
ATOM 687 N N . PHE A 1 99 ? 46.891 4.704 -19.627 1.00 22.94 2044 PHE A N 1
ATOM 688 C CA . PHE A 1 99 ? 46.935 5.101 -21.042 1.00 23.27 2044 PHE A CA 1
ATOM 689 C C . PHE A 1 99 ? 48.197 5.903 -21.317 1.00 22.88 2044 PHE A C 1
ATOM 690 O O . PHE A 1 99 ? 48.795 6.476 -20.409 1.00 23.00 2044 PHE A O 1
ATOM 698 N N . SER A 1 100 ? 48.600 5.945 -22.576 1.00 22.78 2045 SER A N 1
ATOM 699 C CA . SER A 1 100 ? 49.753 6.731 -22.980 1.00 22.65 2045 SER A CA 1
ATOM 700 C C . SER A 1 100 ? 49.425 7.501 -24.247 1.00 23.33 2045 SER A C 1
ATOM 701 O O . SER A 1 100 ? 48.838 6.942 -25.179 1.00 22.91 2045 SER A O 1
ATOM 704 N N . ARG A 1 101 ? 49.831 8.771 -24.276 1.00 23.93 2046 ARG A N 1
ATOM 705 C CA . ARG A 1 101 ? 49.635 9.643 -25.422 1.00 24.91 2046 ARG A CA 1
ATOM 706 C C . ARG A 1 101 ? 50.927 9.849 -26.213 1.00 24.95 2046 ARG A C 1
ATOM 707 O O . ARG A 1 101 ? 50.948 10.624 -27.156 1.00 24.73 2046 ARG A O 1
ATOM 715 N N . ASP A 1 102 ? 52.003 9.171 -25.819 1.00 25.07 2047 ASP A N 1
ATOM 716 C CA . ASP A 1 102 ? 53.279 9.318 -26.514 1.00 25.20 2047 ASP A CA 1
ATOM 717 C C . ASP A 1 102 ? 53.880 7.969 -26.916 1.00 25.36 2047 ASP A C 1
ATOM 718 O O . ASP A 1 102 ? 55.089 7.755 -26.792 1.00 25.24 2047 ASP A O 1
ATOM 723 N N . PHE A 1 103 ? 53.027 7.071 -27.408 1.00 25.47 2048 PHE A N 1
ATOM 724 C CA . PHE A 1 103 ? 53.461 5.755 -27.882 1.00 25.96 2048 PHE A CA 1
ATOM 725 C C . PHE A 1 103 ? 54.207 4.950 -26.808 1.00 25.64 2048 PHE A C 1
ATOM 726 O O . PHE A 1 103 ? 55.142 4.214 -27.115 1.00 25.18 2048 PHE A O 1
ATOM 734 N N . GLY A 1 104 ? 53.785 5.095 -25.550 1.00 24.81 2049 GLY A N 1
ATOM 735 C CA . GLY A 1 104 ? 54.347 4.301 -24.466 1.00 24.26 2049 GLY A CA 1
ATOM 736 C C . GLY A 1 104 ? 55.556 4.861 -23.738 1.00 24.54 2049 GLY A C 1
ATOM 737 O O . GLY A 1 104 ? 56.089 4.199 -22.857 1.00 25.00 2049 GLY A O 1
ATOM 738 N N . ALA A 1 105 ? 56.008 6.061 -24.093 1.00 24.53 2050 ALA A N 1
ATOM 739 C CA . ALA A 1 105 ? 57.044 6.734 -23.310 1.00 24.49 2050 ALA A CA 1
ATOM 740 C C . ALA A 1 105 ? 56.558 6.981 -21.872 1.00 24.72 2050 ALA A C 1
ATOM 741 O O . ALA A 1 105 ? 57.259 6.667 -20.896 1.00 25.09 2050 ALA A O 1
ATOM 743 N N . THR A 1 106 ? 55.336 7.490 -21.733 1.00 24.12 2051 THR A N 1
ATOM 744 C CA . THR A 1 106 ? 54.793 7.804 -20.417 1.00 24.06 2051 THR A CA 1
ATOM 745 C C . THR A 1 106 ? 53.379 7.249 -20.258 1.00 24.03 2051 THR A C 1
ATOM 746 O O . THR A 1 106 ? 52.661 7.084 -21.247 1.00 23.14 2051 THR A O 1
ATOM 750 N N . TRP A 1 107 ? 52.992 6.974 -19.012 1.00 23.77 2052 TRP A N 1
ATOM 751 C CA . TRP A 1 107 ? 51.735 6.290 -18.695 1.00 24.28 2052 TRP A CA 1
ATOM 752 C C . TRP A 1 107 ? 51.040 6.954 -17.517 1.00 24.97 2052 TRP A C 1
ATOM 753 O O . TRP A 1 107 ? 51.701 7.410 -16.579 1.00 25.65 2052 TRP A O 1
ATOM 764 N N . HIS A 1 108 ? 49.714 7.002 -17.573 1.00 24.96 2053 HIS A N 1
ATOM 765 C CA . HIS A 1 108 ? 48.892 7.563 -16.493 1.00 25.42 2053 HIS A CA 1
ATOM 766 C C . HIS A 1 108 ? 47.665 6.705 -16.275 1.00 25.08 2053 HIS A C 1
ATOM 767 O O . HIS A 1 108 ? 47.146 6.134 -17.228 1.00 24.69 2053 HIS A O 1
ATOM 774 N N . LEU A 1 109 ? 47.180 6.647 -15.032 1.00 25.00 2054 LEU A N 1
ATOM 775 C CA . LEU A 1 109 ? 45.951 5.922 -14.716 1.00 25.29 2054 LEU A CA 1
ATOM 776 C C . LEU A 1 109 ? 44.836 6.430 -15.606 1.00 25.16 2054 LEU A C 1
ATOM 777 O O . LEU A 1 109 ? 44.703 7.633 -15.791 1.00 25.08 2054 LEU A O 1
ATOM 782 N N . LEU A 1 110 ? 44.045 5.526 -16.171 1.00 24.70 2055 LEU A N 1
ATOM 783 C CA . LEU A 1 110 ? 42.939 5.942 -17.016 1.00 25.02 2055 LEU A CA 1
ATOM 784 C C . LEU A 1 110 ? 41.862 6.702 -16.208 1.00 25.43 2055 LEU A C 1
ATOM 785 O O . LEU A 1 110 ? 41.375 7.766 -16.624 1.00 25.13 2055 LEU A O 1
ATOM 790 N N . LEU A 1 111 ? 41.507 6.146 -15.057 1.00 24.97 2056 LEU A N 1
ATOM 791 C CA . LEU A 1 111 ? 40.574 6.784 -14.139 1.00 25.60 2056 LEU A CA 1
ATOM 792 C C . LEU A 1 111 ? 41.343 7.143 -12.856 1.00 25.04 2056 LEU A C 1
ATOM 793 O O . LEU A 1 111 ? 41.868 6.254 -12.191 1.00 24.83 2056 LEU A O 1
ATOM 798 N N . PRO A 1 112 ? 41.438 8.444 -12.512 1.00 24.80 2057 PRO A N 1
ATOM 799 C CA . PRO A 1 112 ? 42.143 8.789 -11.274 1.00 24.24 2057 PRO A CA 1
ATOM 800 C C . PRO A 1 112 ? 41.299 8.486 -10.050 1.00 23.54 2057 PRO A C 1
ATOM 801 O O . PRO A 1 112 ? 40.100 8.265 -10.184 1.00 23.03 2057 PRO A O 1
ATOM 805 N N . LEU A 1 113 ? 41.917 8.481 -8.872 1.00 22.91 2058 LEU A N 1
ATOM 806 C CA . LEU A 1 113 ? 41.147 8.407 -7.635 1.00 23.41 2058 LEU A CA 1
ATOM 807 C C . LEU A 1 113 ? 40.503 9.767 -7.417 1.00 23.05 2058 LEU A C 1
ATOM 808 O O . LEU A 1 113 ? 41.192 10.792 -7.399 1.00 22.95 2058 LEU A O 1
ATOM 813 N N . CYS A 1 114 ? 39.186 9.784 -7.278 1.00 22.67 2059 CYS A N 1
ATOM 814 C CA . CYS A 1 114 ? 38.487 11.056 -7.144 1.00 23.16 2059 CYS A CA 1
ATOM 815 C C . CYS A 1 114 ? 37.844 11.182 -5.794 1.00 22.69 2059 CYS A C 1
ATOM 816 O O . CYS A 1 114 ? 36.907 10.472 -5.450 1.00 21.65 2059 CYS A O 1
ATOM 819 N N . TYR A 1 115 ? 38.395 12.079 -4.996 1.00 23.48 2060 TYR A N 1
ATOM 820 C CA . TYR A 1 115 ? 37.765 12.399 -3.741 1.00 23.90 2060 TYR A CA 1
ATOM 821 C C . TYR A 1 115 ? 37.800 13.928 -3.592 1.00 25.02 2060 TYR A C 1
ATOM 822 O O . TYR A 1 115 ? 37.053 14.629 -4.290 1.00 25.18 2060 TYR A O 1
ATOM 831 N N . HIS A 1 116 ? 38.670 14.448 -2.737 1.00 25.70 2061 HIS A N 1
ATOM 832 C CA . HIS A 1 116 ? 38.761 15.891 -2.531 1.00 26.82 2061 HIS A CA 1
ATOM 833 C C . HIS A 1 116 ? 40.092 16.395 -3.077 1.00 27.75 2061 HIS A C 1
ATOM 834 O O . HIS A 1 116 ? 41.144 16.231 -2.445 1.00 27.75 2061 HIS A O 1
ATOM 841 N N . SER A 1 117 ? 40.027 16.984 -4.271 1.00 28.43 2062 SER A N 1
ATOM 842 C CA . SER A 1 117 ? 41.212 17.375 -5.039 1.00 29.71 2062 SER A CA 1
ATOM 843 C C . SER A 1 117 ? 41.827 18.685 -4.568 1.00 30.10 2062 SER A C 1
ATOM 844 O O . SER A 1 117 ? 41.123 19.620 -4.174 1.00 29.70 2062 SER A O 1
ATOM 847 N N . SER A 1 118 ? 43.153 18.742 -4.638 1.00 31.26 2063 SER A N 1
ATOM 848 C CA . SER A 1 118 ? 43.889 19.954 -4.345 1.00 32.08 2063 SER A CA 1
ATOM 849 C C . SER A 1 118 ? 43.654 20.947 -5.477 1.00 32.69 2063 SER A C 1
ATOM 850 O O . SER A 1 118 ? 43.523 20.550 -6.646 1.00 33.23 2063 SER A O 1
ATOM 853 N N . SER A 1 119 ? 43.605 22.224 -5.117 1.00 33.11 2064 SER A N 1
ATOM 854 C CA . SER A 1 119 ? 43.455 23.318 -6.072 1.00 33.86 2064 SER A CA 1
ATOM 855 C C . SER A 1 119 ? 44.798 23.776 -6.653 1.00 33.60 2064 SER A C 1
ATOM 856 O O . SER A 1 119 ? 44.830 24.612 -7.557 1.00 33.41 2064 SER A O 1
ATOM 859 N N . LEU A 1 120 ? 45.893 23.226 -6.127 1.00 33.35 2065 LEU A N 1
ATOM 860 C CA . LEU A 1 120 ? 47.242 23.564 -6.586 1.00 33.25 2065 LEU A CA 1
ATOM 861 C C . LEU A 1 120 ? 47.628 22.789 -7.851 1.00 33.50 2065 LEU A C 1
ATOM 862 O O . LEU A 1 120 ? 48.618 23.119 -8.507 1.00 33.25 2065 LEU A O 1
ATOM 867 N N . VAL A 1 121 ? 46.823 21.782 -8.186 1.00 33.60 2066 VAL A N 1
ATOM 868 C CA . VAL A 1 121 ? 47.093 20.867 -9.302 1.00 34.45 2066 VAL A CA 1
ATOM 869 C C . VAL A 1 121 ? 46.004 20.899 -10.376 1.00 34.24 2066 VAL A C 1
ATOM 870 O O . VAL A 1 121 ? 44.893 21.389 -10.131 1.00 34.30 2066 VAL A O 1
ATOM 874 N N . SER A 1 122 ? 46.339 20.374 -11.557 1.00 34.02 2067 SER A N 1
ATOM 875 C CA . SER A 1 122 ? 45.362 20.115 -12.606 1.00 33.75 2067 SER A CA 1
ATOM 876 C C . SER A 1 122 ? 44.680 18.774 -12.313 1.00 33.03 2067 SER A C 1
ATOM 877 O O . SER A 1 122 ? 45.356 17.759 -12.093 1.00 33.11 2067 SER A O 1
ATOM 880 N N . SER A 1 123 ? 43.349 18.777 -12.253 1.00 31.93 2068 SER A N 1
ATOM 881 C CA . SER A 1 123 ? 42.615 17.541 -11.966 1.00 30.83 2068 SER A CA 1
ATOM 882 C C . SER A 1 123 ? 41.357 17.386 -12.805 1.00 30.01 2068 SER A C 1
ATOM 883 O O . SER A 1 123 ? 40.662 18.358 -13.077 1.00 29.33 2068 SER A O 1
ATOM 886 N N . LEU A 1 124 ? 41.065 16.148 -13.193 1.00 29.22 2069 LEU A N 1
ATOM 887 C CA . LEU A 1 124 ? 39.860 15.865 -13.966 1.00 29.21 2069 LEU A CA 1
ATOM 888 C C . LEU A 1 124 ? 38.666 15.483 -13.090 1.00 28.13 2069 LEU A C 1
ATOM 889 O O . LEU A 1 124 ? 37.536 15.417 -13.571 1.00 28.57 2069 LEU A O 1
ATOM 894 N N . CYS A 1 125 ? 38.923 15.265 -11.806 1.00 26.37 2070 CYS A N 1
ATOM 895 C CA . CYS A 1 125 ? 37.887 14.867 -10.868 1.00 25.13 2070 CYS A CA 1
ATOM 896 C C . CYS A 1 125 ? 36.808 15.931 -10.762 1.00 23.72 2070 CYS A C 1
ATOM 897 O O . CYS A 1 125 ? 37.109 17.126 -10.790 1.00 23.52 2070 CYS A O 1
ATOM 900 N N . SER A 1 126 ? 35.555 15.493 -10.673 1.00 22.01 2071 SER A N 1
ATOM 901 C CA A SER A 1 126 ? 34.459 16.434 -10.445 0.50 21.57 2071 SER A CA 1
ATOM 902 C CA B SER A 1 126 ? 34.431 16.396 -10.481 0.50 21.61 2071 SER A CA 1
ATOM 903 C C . SER A 1 126 ? 33.708 16.063 -9.172 1.00 21.09 2071 SER A C 1
ATOM 904 O O . SER A 1 126 ? 34.339 15.711 -8.175 1.00 20.91 2071 SER A O 1
ATOM 909 N N . THR A 1 127 ? 32.385 16.165 -9.177 1.00 20.36 2072 THR A N 1
ATOM 910 C CA . THR A 1 127 ? 31.618 15.954 -7.953 1.00 20.78 2072 THR A CA 1
ATOM 911 C C . THR A 1 127 ? 31.592 14.491 -7.510 1.00 20.12 2072 THR A C 1
ATOM 912 O O . THR A 1 127 ? 31.508 14.201 -6.310 1.00 20.43 2072 THR A O 1
ATOM 916 N N . GLU A 1 128 ? 31.667 13.565 -8.460 1.00 19.78 2073 GLU A N 1
ATOM 917 C CA . GLU A 1 128 ? 31.521 12.144 -8.117 1.00 20.07 2073 GLU A CA 1
ATOM 918 C C . GLU A 1 128 ? 32.790 11.599 -7.475 1.00 19.00 2073 GLU A C 1
ATOM 919 O O . GLU A 1 128 ? 33.868 11.692 -8.051 1.00 18.27 2073 GLU A O 1
ATOM 925 N N . HIS A 1 129 ? 32.651 11.057 -6.266 1.00 18.14 2074 HIS A N 1
ATOM 926 C CA . HIS A 1 129 ? 33.761 10.400 -5.597 1.00 17.92 2074 HIS A CA 1
ATOM 927 C C . HIS A 1 129 ? 33.843 8.946 -6.055 1.00 18.14 2074 HIS A C 1
ATOM 928 O O . HIS A 1 129 ? 32.859 8.212 -5.970 1.00 17.78 2074 HIS A O 1
ATOM 935 N N . HIS A 1 130 ? 35.012 8.533 -6.538 1.00 18.42 2075 HIS A N 1
ATOM 936 C CA . HIS A 1 130 ? 35.192 7.162 -7.036 1.00 19.27 2075 HIS A CA 1
ATOM 937 C C . HIS A 1 130 ? 36.643 6.679 -6.926 1.00 19.64 2075 HIS A C 1
ATOM 938 O O . HIS A 1 130 ? 37.568 7.495 -6.972 1.00 19.65 2075 HIS A O 1
ATOM 945 N N . PRO A 1 131 ? 36.843 5.356 -6.777 1.00 19.93 2076 PRO A N 1
ATOM 946 C CA . PRO A 1 131 ? 38.197 4.803 -6.806 1.00 20.38 2076 PRO A CA 1
ATOM 947 C C . PRO A 1 131 ? 38.835 4.969 -8.191 1.00 20.56 2076 PRO A C 1
ATOM 948 O O . PRO A 1 131 ? 38.140 5.294 -9.168 1.00 20.23 2076 PRO A O 1
ATOM 952 N N . SER A 1 132 ? 40.142 4.740 -8.256 1.00 20.69 2077 SER A N 1
ATOM 953 C CA . SER A 1 132 ? 40.886 4.766 -9.523 1.00 21.36 2077 SER A CA 1
ATOM 954 C C . SER A 1 132 ? 40.734 3.462 -10.317 1.00 21.64 2077 SER A C 1
ATOM 955 O O . SER A 1 132 ? 40.176 2.475 -9.822 1.00 20.63 2077 SER A O 1
ATOM 958 N N . SER A 1 133 ? 41.243 3.461 -11.552 1.00 22.20 2078 SER A N 1
ATOM 959 C CA . SER A 1 133 ? 41.327 2.227 -12.329 1.00 22.12 2078 SER A CA 1
ATOM 960 C C . SER A 1 133 ? 42.515 1.397 -11.831 1.00 22.50 2078 SER A C 1
ATOM 961 O O . SER A 1 133 ? 43.472 1.141 -12.569 1.00 22.92 2078 SER A O 1
ATOM 964 N N . THR A 1 134 ? 42.450 1.022 -10.552 1.00 23.35 2079 THR A N 1
ATOM 965 C CA . THR A 1 134 ? 43.435 0.174 -9.890 1.00 23.61 2079 THR A CA 1
ATOM 966 C C . THR A 1 134 ? 42.688 -1.004 -9.256 1.00 23.78 2079 THR A C 1
ATOM 967 O O . THR A 1 134 ? 41.718 -0.817 -8.490 1.00 23.32 2079 THR A O 1
ATOM 971 N N . TYR A 1 135 ? 43.141 -2.211 -9.572 1.00 22.55 2080 TYR A N 1
ATOM 972 C CA . TYR A 1 135 ? 42.445 -3.427 -9.176 1.00 23.33 2080 TYR A CA 1
ATOM 973 C C . TYR A 1 135 ? 43.311 -4.237 -8.212 1.00 23.21 2080 TYR A C 1
ATOM 974 O O . TYR A 1 135 ? 44.326 -4.826 -8.594 1.00 22.71 2080 TYR A O 1
ATOM 983 N N . TYR A 1 136 ? 42.906 -4.208 -6.943 1.00 23.22 2081 TYR A N 1
ATOM 984 C CA . TYR A 1 136 ? 43.674 -4.770 -5.848 1.00 23.04 2081 TYR A CA 1
ATOM 985 C C . TYR A 1 136 ? 43.373 -6.254 -5.602 1.00 23.34 2081 TYR A C 1
ATOM 986 O O . TYR A 1 136 ? 42.229 -6.713 -5.778 1.00 23.89 2081 TYR A O 1
ATOM 995 N N . ALA A 1 137 ? 44.405 -6.981 -5.184 1.00 23.09 2082 ALA A N 1
ATOM 996 C CA . ALA A 1 137 ? 44.300 -8.369 -4.747 1.00 22.89 2082 ALA A CA 1
ATOM 997 C C . ALA A 1 137 ? 43.304 -8.516 -3.606 1.00 23.61 2082 ALA A C 1
ATOM 998 O O . ALA A 1 137 ? 43.234 -7.665 -2.717 1.00 22.27 2082 ALA A O 1
ATOM 1000 N N . GLY A 1 138 ? 42.528 -9.594 -3.644 1.00 24.18 2083 GLY A N 1
ATOM 1001 C CA . GLY A 1 138 ? 41.652 -9.948 -2.529 1.00 25.47 2083 GLY A CA 1
ATOM 1002 C C . GLY A 1 138 ? 40.432 -9.063 -2.362 1.00 26.36 2083 GLY A C 1
ATOM 1003 O O . GLY A 1 138 ? 39.858 -9.014 -1.283 1.00 26.90 2083 GLY A O 1
ATOM 1004 N N . THR A 1 139 ? 40.039 -8.371 -3.433 1.00 26.91 2084 THR A N 1
ATOM 1005 C CA . THR A 1 139 ? 38.850 -7.511 -3.453 1.00 27.93 2084 THR A CA 1
ATOM 1006 C C . THR A 1 139 ? 37.573 -8.368 -3.491 1.00 28.55 2084 THR A C 1
ATOM 1007 O O . THR A 1 139 ? 36.559 -8.060 -2.839 1.00 28.32 2084 THR A O 1
ATOM 1011 N N . THR A 1 140 ? 37.644 -9.456 -4.251 1.00 28.51 2085 THR A N 1
ATOM 1012 C CA . THR A 1 140 ? 36.557 -10.414 -4.361 1.00 28.71 2085 THR A CA 1
ATOM 1013 C C . THR A 1 140 ? 37.133 -11.698 -4.943 1.00 28.51 2085 THR A C 1
ATOM 1014 O O . THR A 1 140 ? 38.102 -11.657 -5.694 1.00 27.89 2085 THR A O 1
ATOM 1018 N N . GLN A 1 141 ? 36.544 -12.832 -4.583 1.00 28.68 2086 GLN A N 1
ATOM 1019 C CA . GLN A 1 141 ? 36.985 -14.104 -5.123 1.00 29.19 2086 GLN A CA 1
ATOM 1020 C C . GLN A 1 141 ? 36.566 -14.231 -6.592 1.00 28.39 2086 GLN A C 1
ATOM 1021 O O . GLN A 1 141 ? 37.275 -14.831 -7.389 1.00 29.03 2086 GLN A O 1
ATOM 1027 N N . GLY A 1 142 ? 35.433 -13.636 -6.945 1.00 27.48 2087 GLY A N 1
ATOM 1028 C CA . GLY A 1 142 ? 34.862 -13.800 -8.275 1.00 26.56 2087 GLY A CA 1
ATOM 1029 C C . GLY A 1 142 ? 35.484 -12.892 -9.320 1.00 26.02 2087 GLY A C 1
ATOM 1030 O O . GLY A 1 142 ? 36.150 -11.910 -8.993 1.00 26.17 2087 GLY A O 1
ATOM 1031 N N . TRP A 1 143 ? 35.277 -13.237 -10.583 1.00 24.89 2088 TRP A N 1
ATOM 1032 C CA . TRP A 1 143 ? 35.559 -12.329 -11.680 1.00 24.76 2088 TRP A CA 1
ATOM 1033 C C . TRP A 1 143 ? 34.563 -11.171 -11.599 1.00 24.89 2088 TRP A C 1
ATOM 1034 O O . TRP A 1 143 ? 33.464 -11.321 -11.067 1.00 24.72 2088 TRP A O 1
ATOM 1045 N N . ARG A 1 144 ? 34.938 -10.019 -12.126 1.00 25.14 2089 ARG A N 1
ATOM 1046 C CA . ARG A 1 144 ? 33.970 -8.946 -12.255 1.00 25.80 2089 ARG A CA 1
ATOM 1047 C C . ARG A 1 144 ? 34.213 -8.131 -13.508 1.00 25.21 2089 ARG A C 1
ATOM 1048 O O . ARG A 1 144 ? 35.333 -8.067 -14.009 1.00 24.58 2089 ARG A O 1
ATOM 1056 N N . ARG A 1 145 ? 33.141 -7.523 -14.005 1.00 24.63 2090 ARG A N 1
ATOM 1057 C CA . ARG A 1 145 ? 33.217 -6.640 -15.144 1.00 24.09 2090 ARG A CA 1
ATOM 1058 C C . ARG A 1 145 ? 33.499 -5.213 -14.668 1.00 24.50 2090 ARG A C 1
ATOM 1059 O O . ARG A 1 145 ? 32.894 -4.734 -13.694 1.00 23.98 2090 ARG A O 1
ATOM 1067 N N . GLU A 1 146 ? 34.427 -4.546 -15.351 1.00 24.36 2091 GLU A N 1
ATOM 1068 C CA . GLU A 1 146 ? 34.685 -3.137 -15.126 1.00 25.52 2091 GLU A CA 1
ATOM 1069 C C . GLU A 1 146 ? 34.441 -2.395 -16.432 1.00 25.61 2091 GLU A C 1
ATOM 1070 O O . GLU A 1 146 ? 34.746 -2.915 -17.507 1.00 25.04 2091 GLU A O 1
ATOM 1076 N N . VAL A 1 147 ? 33.855 -1.201 -16.334 1.00 25.66 2092 VAL A N 1
ATOM 1077 C CA . VAL A 1 147 ? 33.643 -0.330 -17.501 1.00 26.27 2092 VAL A CA 1
ATOM 1078 C C . VAL A 1 147 ? 34.125 1.079 -17.155 1.00 26.38 2092 VAL A C 1
ATOM 1079 O O . VAL A 1 147 ? 33.819 1.592 -16.082 1.00 26.33 2092 VAL A O 1
ATOM 1083 N N . VAL A 1 148 ? 34.900 1.676 -18.059 1.00 26.62 2093 VAL A N 1
ATOM 1084 C CA . VAL A 1 148 ? 35.367 3.047 -17.922 1.00 27.28 2093 VAL A CA 1
ATOM 1085 C C . VAL A 1 148 ? 34.946 3.819 -19.165 1.00 28.25 2093 VAL A C 1
ATOM 1086 O O . VAL A 1 148 ? 35.320 3.450 -20.285 1.00 27.97 2093 VAL A O 1
ATOM 1090 N N . HIS A 1 149 ? 34.178 4.887 -18.946 1.00 29.44 2094 HIS A N 1
ATOM 1091 C CA . HIS A 1 149 ? 33.712 5.794 -19.989 1.00 31.12 2094 HIS A CA 1
ATOM 1092 C C . HIS A 1 149 ? 34.643 7.013 -20.107 1.00 32.00 2094 HIS A C 1
ATOM 1093 O O . HIS A 1 149 ? 35.146 7.520 -19.102 1.00 31.83 2094 HIS A O 1
ATOM 1100 N N . PHE A 1 150 ? 34.856 7.482 -21.337 1.00 33.21 2095 PHE A N 1
ATOM 1101 C CA . PHE A 1 150 ? 35.831 8.553 -21.631 1.00 34.24 2095 PHE A CA 1
ATOM 1102 C C . PHE A 1 150 ? 35.257 9.977 -21.623 1.00 35.05 2095 PHE A C 1
ATOM 1103 O O . PHE A 1 150 ? 36.015 10.951 -21.646 1.00 35.12 2095 PHE A O 1
ATOM 1111 N N . GLY A 1 151 ? 33.932 10.093 -21.601 1.00 36.07 2096 GLY A N 1
ATOM 1112 C CA . GLY A 1 151 ? 33.250 11.388 -21.662 1.00 37.03 2096 GLY A CA 1
ATOM 1113 C C . GLY A 1 151 ? 33.822 12.448 -20.738 1.00 37.82 2096 GLY A C 1
ATOM 1114 O O . GLY A 1 151 ? 33.786 13.634 -21.045 1.00 37.92 2096 GLY A O 1
ATOM 1115 N N . LYS A 1 152 ? 34.355 12.013 -19.604 1.00 38.69 2097 LYS A N 1
ATOM 1116 C CA . LYS A 1 152 ? 34.833 12.922 -18.570 1.00 39.68 2097 LYS A CA 1
ATOM 1117 C C . LYS A 1 152 ? 36.363 13.018 -18.543 1.00 40.01 2097 LYS A C 1
ATOM 1118 O O . LYS A 1 152 ? 36.928 13.752 -17.727 1.00 40.30 2097 LYS A O 1
ATOM 1124 N N . LEU A 1 153 ? 37.029 12.294 -19.439 1.00 39.79 2098 LEU A N 1
ATOM 1125 C CA . LEU A 1 153 ? 38.470 12.088 -19.307 1.00 40.21 2098 LEU A CA 1
ATOM 1126 C C . LEU A 1 153 ? 39.334 12.930 -20.242 1.00 40.35 2098 LEU A C 1
ATOM 1127 O O . LEU A 1 153 ? 40.560 12.803 -20.232 1.00 40.93 2098 LEU A O 1
ATOM 1132 N N . HIS A 1 154 ? 38.708 13.792 -21.039 1.00 40.61 2099 HIS A N 1
ATOM 1133 C CA . HIS A 1 154 ? 39.430 14.604 -22.028 1.00 40.54 2099 HIS A CA 1
ATOM 1134 C C . HIS A 1 154 ? 40.434 13.753 -22.805 1.00 39.97 2099 HIS A C 1
ATOM 1135 O O . HIS A 1 154 ? 41.593 14.141 -22.980 1.00 40.02 2099 HIS A O 1
ATOM 1142 N N . LEU A 1 155 ? 39.983 12.582 -23.246 1.00 39.27 2100 LEU A N 1
ATOM 1143 C CA . LEU A 1 155 ? 40.820 11.673 -24.019 1.00 38.69 2100 LEU A CA 1
ATOM 1144 C C . LEU A 1 155 ? 40.268 11.534 -25.424 1.00 38.02 2100 LEU A C 1
ATOM 1145 O O . LEU A 1 155 ? 39.215 10.917 -25.626 1.00 38.11 2100 LEU A O 1
ATOM 1150 N N . CYS A 1 156 ? 40.979 12.125 -26.384 1.00 37.25 2101 CYS A N 1
ATOM 1151 C CA A CYS A 1 156 ? 40.589 12.087 -27.792 0.50 36.69 2101 CYS A CA 1
ATOM 1152 C CA B CYS A 1 156 ? 40.592 12.069 -27.788 0.50 36.84 2101 CYS A CA 1
ATOM 1153 C C . CYS A 1 156 ? 41.830 11.947 -28.671 1.00 36.08 2101 CYS A C 1
ATOM 1154 O O . CYS A 1 156 ? 42.869 12.542 -28.384 1.00 36.72 2101 CYS A O 1
ATOM 1159 N N . GLY A 1 157 ? 41.719 11.167 -29.741 1.00 34.37 2102 GLY A N 1
ATOM 1160 C CA . GLY A 1 157 ? 42.846 10.953 -30.654 1.00 32.05 2102 GLY A CA 1
ATOM 1161 C C . GLY A 1 157 ? 43.539 9.614 -30.454 1.00 30.29 2102 GLY A C 1
ATOM 1162 O O . GLY A 1 157 ? 42.940 8.664 -29.945 1.00 30.08 2102 GLY A O 1
ATOM 1163 N N . SER A 1 158 ? 44.805 9.545 -30.851 1.00 28.50 2103 SER A N 1
ATOM 1164 C CA . SER A 1 158 ? 45.553 8.295 -30.827 1.00 27.19 2103 SER A CA 1
ATOM 1165 C C . SER A 1 158 ? 46.086 8.007 -29.427 1.00 26.19 2103 SER A C 1
ATOM 1166 O O . SER A 1 158 ? 46.871 8.783 -28.879 1.00 26.00 2103 SER A O 1
ATOM 1169 N N . VAL A 1 159 ? 45.647 6.890 -28.853 1.00 24.89 2104 VAL A N 1
ATOM 1170 C CA . VAL A 1 159 ? 46.029 6.499 -27.501 1.00 24.22 2104 VAL A CA 1
ATOM 1171 C C . VAL A 1 159 ? 46.292 4.989 -27.474 1.00 23.82 2104 VAL A C 1
ATOM 1172 O O . VAL A 1 159 ? 45.623 4.237 -28.192 1.00 23.50 2104 VAL A O 1
ATOM 1176 N N . ARG A 1 160 ? 47.271 4.548 -26.675 1.00 23.15 2105 ARG A N 1
ATOM 1177 C CA . ARG A 1 160 ? 47.378 3.113 -26.335 1.00 22.79 2105 ARG A CA 1
ATOM 1178 C C . ARG A 1 160 ? 47.133 2.865 -24.849 1.00 22.94 2105 ARG A C 1
ATOM 1179 O O . ARG A 1 160 ? 47.325 3.760 -24.016 1.00 23.19 2105 ARG A O 1
ATOM 1187 N N . PHE A 1 161 ? 46.669 1.664 -24.531 1.00 22.38 2106 PHE A N 1
ATOM 1188 C CA . PHE A 1 161 ? 46.246 1.348 -23.167 1.00 22.87 2106 PHE A CA 1
ATOM 1189 C C . PHE A 1 161 ? 47.011 0.151 -22.659 1.00 22.56 2106 PHE A C 1
ATOM 1190 O O . PHE A 1 161 ? 47.505 -0.649 -23.445 1.00 22.21 2106 PHE A O 1
ATOM 1198 N N . ARG A 1 162 ? 47.133 0.043 -21.342 1.00 22.49 2107 ARG A N 1
ATOM 1199 C CA . ARG A 1 162 ? 47.740 -1.141 -20.758 1.00 22.84 2107 ARG A CA 1
ATOM 1200 C C . ARG A 1 162 ? 47.153 -1.505 -19.398 1.00 22.52 2107 ARG A C 1
ATOM 1201 O O . ARG A 1 162 ? 46.680 -0.638 -18.649 1.00 23.28 2107 ARG A O 1
ATOM 1209 N N . TRP A 1 163 ? 47.193 -2.799 -19.113 1.00 22.32 2108 TRP A N 1
ATOM 1210 C CA . TRP A 1 163 ? 46.952 -3.335 -17.786 1.00 22.09 2108 TRP A CA 1
ATOM 1211 C C . TRP A 1 163 ? 48.337 -3.702 -17.281 1.00 22.36 2108 TRP A C 1
ATOM 1212 O O . TRP A 1 163 ? 49.003 -4.560 -17.854 1.00 22.05 2108 TRP A O 1
ATOM 1223 N N . TYR A 1 164 ? 48.799 -3.006 -16.249 1.00 22.21 2109 TYR A N 1
ATOM 1224 C CA . TYR A 1 164 ? 50.191 -3.129 -15.819 1.00 22.58 2109 TYR A CA 1
ATOM 1225 C C . TYR A 1 164 ? 50.260 -3.446 -14.339 1.00 22.49 2109 TYR A C 1
ATOM 1226 O O . TYR A 1 164 ? 49.569 -2.816 -13.527 1.00 21.95 2109 TYR A O 1
ATOM 1235 N N . GLN A 1 165 ? 51.094 -4.423 -13.993 1.00 22.34 2110 GLN A N 1
ATOM 1236 C CA . GLN A 1 165 ? 51.268 -4.793 -12.593 1.00 22.29 2110 GLN A CA 1
ATOM 1237 C C . GLN A 1 165 ? 52.648 -4.392 -12.079 1.00 22.47 2110 GLN A C 1
ATOM 1238 O O . GLN A 1 165 ? 52.748 -3.646 -11.108 1.00 22.49 2110 GLN A O 1
ATOM 1244 N N . GLY A 1 166 ? 53.708 -4.860 -12.731 1.00 22.56 2111 GLY A N 1
ATOM 1245 C CA . GLY A 1 166 ? 55.052 -4.529 -12.274 1.00 23.01 2111 GLY A CA 1
ATOM 1246 C C . GLY A 1 166 ? 56.138 -5.283 -13.009 1.00 23.60 2111 GLY A C 1
ATOM 1247 O O . GLY A 1 166 ? 55.867 -5.983 -13.984 1.00 22.95 2111 GLY A O 1
ATOM 1248 N N . PHE A 1 167 ? 57.370 -5.122 -12.534 1.00 24.01 2112 PHE A N 1
ATOM 1249 C CA . PHE A 1 167 ? 58.509 -5.866 -13.059 1.00 25.03 2112 PHE A CA 1
ATOM 1250 C C . PHE A 1 167 ? 59.078 -6.714 -11.925 1.00 25.42 2112 PHE A C 1
ATOM 1251 O O . PHE A 1 167 ? 59.448 -6.184 -10.868 1.00 25.27 2112 PHE A O 1
ATOM 1259 N N . TYR A 1 168 ? 59.156 -8.020 -12.164 1.00 25.79 2113 TYR A N 1
ATOM 1260 C CA . TYR A 1 168 ? 59.487 -8.991 -11.117 1.00 26.88 2113 TYR A CA 1
ATOM 1261 C C . TYR A 1 168 ? 60.707 -9.848 -11.433 1.00 27.56 2113 TYR A C 1
ATOM 1262 O O . TYR A 1 168 ? 60.649 -10.710 -12.305 1.00 27.95 2113 TYR A O 1
ATOM 1271 N N . PRO A 1 169 ? 61.824 -9.601 -10.722 1.00 28.34 2114 PRO A N 1
ATOM 1272 C CA . PRO A 1 169 ? 62.996 -10.475 -10.773 1.00 28.73 2114 PRO A CA 1
ATOM 1273 C C . PRO A 1 169 ? 62.668 -11.879 -10.275 1.00 29.07 2114 PRO A C 1
ATOM 1274 O O . PRO A 1 169 ? 61.667 -12.069 -9.592 1.00 28.77 2114 PRO A O 1
ATOM 1278 N N . ALA A 1 170 ? 63.514 -12.849 -10.613 1.00 29.49 2115 ALA A N 1
ATOM 1279 C CA . ALA A 1 170 ? 63.389 -14.211 -10.092 1.00 29.91 2115 ALA A CA 1
ATOM 1280 C C . ALA A 1 170 ? 63.246 -14.188 -8.569 1.00 30.23 2115 ALA A C 1
ATOM 1281 O O . ALA A 1 170 ? 63.900 -13.390 -7.886 1.00 30.12 2115 ALA A O 1
ATOM 1283 N N . GLY A 1 171 ? 62.378 -15.049 -8.045 1.00 30.66 2116 GLY A N 1
ATOM 1284 C CA . GLY A 1 171 ? 62.156 -15.138 -6.597 1.00 31.11 2116 GLY A CA 1
ATOM 1285 C C . GLY A 1 171 ? 61.037 -14.251 -6.076 1.00 31.31 2116 GLY A C 1
ATOM 1286 O O . GLY A 1 171 ? 60.652 -14.351 -4.902 1.00 31.61 2116 GLY A O 1
ATOM 1287 N N . SER A 1 172 ? 60.525 -13.375 -6.939 1.00 31.08 2117 SER A N 1
ATOM 1288 C CA . SER A 1 172 ? 59.372 -12.539 -6.612 1.00 31.08 2117 SER A CA 1
ATOM 1289 C C . SER A 1 172 ? 58.125 -13.409 -6.628 1.00 31.05 2117 SER A C 1
ATOM 1290 O O . SER A 1 172 ? 58.065 -14.411 -7.354 1.00 31.45 2117 SER A O 1
ATOM 1293 N N . GLN A 1 173 ? 57.134 -13.044 -5.825 1.00 30.38 2118 GLN A N 1
ATOM 1294 C CA . GLN A 1 173 ? 55.861 -13.760 -5.872 1.00 30.28 2118 GLN A CA 1
ATOM 1295 C C . GLN A 1 173 ? 54.660 -12.823 -5.809 1.00 28.77 2118 GLN A C 1
ATOM 1296 O O . GLN A 1 173 ? 53.898 -12.858 -4.842 1.00 29.29 2118 GLN A O 1
ATOM 1302 N N . PRO A 1 174 ? 54.475 -11.993 -6.858 1.00 27.40 2119 PRO A N 1
ATOM 1303 C CA . PRO A 1 174 ? 53.320 -11.103 -6.865 1.00 26.13 2119 PRO A CA 1
ATOM 1304 C C . PRO A 1 174 ? 52.052 -11.908 -7.078 1.00 25.41 2119 PRO A C 1
ATOM 1305 O O . PRO A 1 174 ? 52.108 -13.032 -7.579 1.00 24.93 2119 PRO A O 1
ATOM 1309 N N . VAL A 1 175 ? 50.917 -11.328 -6.701 1.00 24.05 2120 VAL A N 1
ATOM 1310 C CA . VAL A 1 175 ? 49.636 -11.965 -6.912 1.00 22.88 2120 VAL A CA 1
ATOM 1311 C C . VAL A 1 175 ? 49.417 -12.288 -8.403 1.00 22.07 2120 VAL A C 1
ATOM 1312 O O . VAL A 1 175 ? 49.740 -11.493 -9.286 1.00 22.10 2120 VAL A O 1
ATOM 1316 N N . THR A 1 176 ? 48.884 -13.473 -8.662 1.00 21.52 2121 THR A N 1
ATOM 1317 C CA . THR A 1 176 ? 48.438 -13.855 -9.995 1.00 20.81 2121 THR A CA 1
ATOM 1318 C C . THR A 1 176 ? 47.165 -13.096 -10.379 1.00 21.10 2121 THR A C 1
ATOM 1319 O O . THR A 1 176 ? 46.309 -12.828 -9.526 1.00 21.57 2121 THR A O 1
ATOM 1323 N N . TRP A 1 177 ? 47.044 -12.744 -11.656 1.00 20.34 2122 TRP A N 1
ATOM 1324 C CA . TRP A 1 177 ? 45.838 -12.085 -12.144 1.00 20.80 2122 TRP A CA 1
ATOM 1325 C C . TRP A 1 177 ? 45.539 -12.494 -13.560 1.00 20.97 2122 TRP A C 1
ATOM 1326 O O . TRP A 1 177 ? 46.377 -13.112 -14.232 1.00 21.28 2122 TRP A O 1
ATOM 1337 N N . ALA A 1 178 ? 44.340 -12.143 -14.009 1.00 20.73 2123 ALA A N 1
ATOM 1338 C CA . ALA A 1 178 ? 43.918 -12.454 -15.361 1.00 21.65 2123 ALA A CA 1
ATOM 1339 C C . ALA A 1 178 ? 42.843 -11.485 -15.823 1.00 21.74 2123 ALA A C 1
ATOM 1340 O O . ALA A 1 178 ? 42.084 -10.944 -15.003 1.00 21.32 2123 ALA A O 1
ATOM 1342 N N . ILE A 1 179 ? 42.822 -11.219 -17.131 1.00 22.41 2124 ILE A N 1
ATOM 1343 C CA . ILE A 1 179 ? 41.752 -10.437 -17.746 1.00 22.61 2124 ILE A CA 1
ATOM 1344 C C . ILE A 1 179 ? 41.088 -11.224 -18.857 1.00 22.82 2124 ILE A C 1
ATOM 1345 O O . ILE A 1 179 ? 41.685 -12.162 -19.399 1.00 23.48 2124 ILE A O 1
ATOM 1350 N N . ASP A 1 180 ? 39.856 -10.845 -19.194 1.00 22.28 2125 ASP A N 1
ATOM 1351 C CA . ASP A 1 180 ? 39.091 -11.515 -20.248 1.00 22.38 2125 ASP A CA 1
ATOM 1352 C C . ASP A 1 180 ? 38.122 -10.527 -20.880 1.00 22.55 2125 ASP A C 1
ATOM 1353 O O . ASP A 1 180 ? 37.859 -9.464 -20.308 1.00 22.02 2125 ASP A O 1
ATOM 1358 N N . ASN A 1 181 ? 37.606 -10.873 -22.061 1.00 22.43 2126 ASN A N 1
ATOM 1359 C CA . ASN A 1 181 ? 36.517 -10.123 -22.696 1.00 23.07 2126 ASN A CA 1
ATOM 1360 C C . ASN A 1 181 ? 36.748 -8.614 -22.718 1.00 22.90 2126 ASN A C 1
ATOM 1361 O O . ASN A 1 181 ? 35.971 -7.823 -22.164 1.00 22.76 2126 ASN A O 1
ATOM 1366 N N . VAL A 1 182 ? 37.816 -8.223 -23.391 1.00 22.74 2127 VAL A N 1
ATOM 1367 C CA . VAL A 1 182 ? 38.190 -6.820 -23.471 1.00 23.56 2127 VAL A CA 1
ATOM 1368 C C . VAL A 1 182 ? 37.457 -6.228 -24.661 1.00 23.40 2127 VAL A C 1
ATOM 1369 O O . VAL A 1 182 ? 37.478 -6.790 -25.759 1.00 24.14 2127 VAL A O 1
ATOM 1373 N N . TYR A 1 183 ? 36.774 -5.115 -24.432 1.00 23.56 2128 TYR A N 1
ATOM 1374 C CA . TYR A 1 183 ? 36.165 -4.358 -25.520 1.00 22.84 2128 TYR A CA 1
ATOM 1375 C C . TYR A 1 183 ? 36.590 -2.905 -25.381 1.00 23.30 2128 TYR A C 1
ATOM 1376 O O . TYR A 1 183 ? 36.460 -2.321 -24.311 1.00 23.28 2128 TYR A O 1
ATOM 1385 N N . ILE A 1 184 ? 37.138 -2.348 -26.457 1.00 22.99 2129 ILE A N 1
ATOM 1386 C CA . ILE A 1 184 ? 37.425 -0.921 -26.534 1.00 23.09 2129 ILE A CA 1
ATOM 1387 C C . ILE A 1 184 ? 36.749 -0.420 -27.801 1.00 22.87 2129 ILE A C 1
ATOM 1388 O O . ILE A 1 184 ? 37.054 -0.870 -28.914 1.00 22.71 2129 ILE A O 1
ATOM 1393 N N . GLY A 1 185 ? 35.789 0.473 -27.624 1.00 23.10 2130 GLY A N 1
ATOM 1394 C CA . GLY A 1 185 ? 35.033 1.009 -28.748 1.00 23.40 2130 GLY A CA 1
ATOM 1395 C C . GLY A 1 185 ? 33.895 1.898 -28.289 1.00 24.00 2130 GLY A C 1
ATOM 1396 O O . GLY A 1 185 ? 33.798 2.215 -27.096 1.00 24.05 2130 GLY A O 1
ATOM 1397 N N . PRO A 1 186 ? 33.027 2.308 -29.228 1.00 24.78 2131 PRO A N 1
ATOM 1398 C CA . PRO A 1 186 ? 31.895 3.188 -28.913 1.00 25.47 2131 PRO A CA 1
ATOM 1399 C C . PRO A 1 186 ? 30.955 2.564 -27.876 1.00 26.34 2131 PRO A C 1
ATOM 1400 O O . PRO A 1 186 ? 30.735 1.348 -27.886 1.00 25.84 2131 PRO A O 1
ATOM 1404 N N . GLN A 1 187 ? 30.424 3.391 -26.977 1.00 27.68 2132 GLN A N 1
ATOM 1405 C CA . GLN A 1 187 ? 29.527 2.898 -25.934 1.00 28.81 2132 GLN A CA 1
ATOM 1406 C C . GLN A 1 187 ? 28.244 2.347 -26.545 1.00 29.90 2132 GLN A C 1
ATOM 1407 O O . GLN A 1 187 ? 27.896 2.662 -27.689 1.00 29.23 2132 GLN A O 1
ATOM 1413 N N . CYS A 1 188 ? 27.547 1.515 -25.781 1.00 31.07 2133 CYS A N 1
ATOM 1414 C CA . CYS A 1 188 ? 26.233 1.065 -26.178 1.00 32.61 2133 CYS A CA 1
ATOM 1415 C C . CYS A 1 188 ? 25.219 2.092 -25.699 1.00 32.99 2133 CYS A C 1
ATOM 1416 O O . CYS A 1 188 ? 25.525 2.907 -24.826 1.00 32.87 2133 CYS A O 1
ATOM 1419 N N . GLU A 1 189 ? 24.024 2.056 -26.285 1.00 33.17 2134 GLU A N 1
ATOM 1420 C CA . GLU A 1 189 ? 22.922 2.926 -25.890 1.00 33.81 2134 GLU A CA 1
ATOM 1421 C C . GLU A 1 189 ? 22.609 2.765 -24.397 1.00 33.57 2134 GLU A C 1
ATOM 1422 O O . GLU A 1 189 ? 22.454 1.644 -23.898 1.00 33.07 2134 GLU A O 1
ATOM 1428 N N . GLU A 1 190 ? 22.542 3.904 -23.705 1.00 33.52 2135 GLU A N 1
ATOM 1429 C CA . GLU A 1 190 ? 22.292 3.982 -22.263 1.00 33.54 2135 GLU A CA 1
ATOM 1430 C C . GLU A 1 190 ? 23.303 3.201 -21.427 1.00 33.36 2135 GLU A C 1
ATOM 1431 O O . GLU A 1 190 ? 23.059 2.922 -20.248 1.00 33.10 2135 GLU A O 1
ATOM 1437 N N . MET A 1 191 ? 24.430 2.852 -22.049 1.00 33.31 2136 MET A N 1
ATOM 1438 C CA . MET A 1 191 ? 25.475 2.043 -21.404 1.00 33.39 2136 MET A CA 1
ATOM 1439 C C . MET A 1 191 ? 24.916 0.722 -20.863 1.00 33.48 2136 MET A C 1
ATOM 1440 O O . MET A 1 191 ? 25.401 0.199 -19.861 1.00 33.05 2136 MET A O 1
ATOM 1445 N N . CYS A 1 192 ? 23.896 0.189 -21.542 1.00 34.08 2137 CYS A N 1
ATOM 1446 C CA . CYS A 1 192 ? 23.203 -1.043 -21.120 1.00 34.84 2137 CYS A CA 1
ATOM 1447 C C . CYS A 1 192 ? 22.636 -0.933 -19.695 1.00 35.06 2137 CYS A C 1
ATOM 1448 O O . CYS A 1 192 ? 22.498 -1.935 -18.980 1.00 34.87 2137 CYS A O 1
ATOM 1451 N N . TYR A 1 193 ? 22.292 0.301 -19.316 1.00 35.60 2138 TYR A N 1
ATOM 1452 C CA . TYR A 1 193 ? 21.818 0.645 -17.969 1.00 35.59 2138 TYR A CA 1
ATOM 1453 C C . TYR A 1 193 ? 22.696 0.096 -16.837 1.00 35.31 2138 TYR A C 1
ATOM 1454 O O . TYR A 1 193 ? 22.251 -0.031 -15.694 1.00 34.88 2138 TYR A O 1
ATOM 1463 N N . GLY A 1 194 ? 23.951 -0.217 -17.166 1.00 34.79 2139 GLY A N 1
ATOM 1464 C CA . GLY A 1 194 ? 24.888 -0.796 -16.206 1.00 34.02 2139 GLY A CA 1
ATOM 1465 C C . GLY A 1 194 ? 24.573 -2.234 -15.828 1.00 34.03 2139 GLY A C 1
ATOM 1466 O O . GLY A 1 194 ? 25.127 -2.758 -14.863 1.00 34.19 2139 GLY A O 1
ATOM 1467 N N . HIS A 1 195 ? 23.696 -2.875 -16.596 1.00 33.46 2140 HIS A N 1
ATOM 1468 C CA . HIS A 1 195 ? 23.267 -4.247 -16.316 1.00 33.00 2140 HIS A CA 1
ATOM 1469 C C . HIS A 1 195 ? 23.471 -5.176 -17.507 1.00 32.94 2140 HIS A C 1
ATOM 1470 O O . HIS A 1 195 ? 22.705 -6.118 -17.706 1.00 33.18 2140 HIS A O 1
ATOM 1477 N N . GLY A 1 196 ? 24.515 -4.906 -18.285 1.00 32.84 2141 GLY A N 1
ATOM 1478 C CA . GLY A 1 196 ? 24.881 -5.740 -19.420 1.00 32.81 2141 GLY A CA 1
ATOM 1479 C C . GLY A 1 196 ? 26.253 -5.390 -19.954 1.00 33.18 2141 GLY A C 1
ATOM 1480 O O . GLY A 1 196 ? 26.814 -4.343 -19.616 1.00 32.69 2141 GLY A O 1
ATOM 1481 N N . SER A 1 197 ? 26.799 -6.277 -20.783 1.00 33.56 2142 SER A N 1
ATOM 1482 C CA . SER A 1 197 ? 28.057 -6.027 -21.482 1.00 33.87 2142 SER A CA 1
ATOM 1483 C C . SER A 1 197 ? 27.766 -5.458 -22.853 1.00 34.18 2142 SER A C 1
ATOM 1484 O O . SER A 1 197 ? 26.900 -5.956 -23.565 1.00 34.37 2142 SER A O 1
ATOM 1487 N N . CYS A 1 198 ? 28.503 -4.416 -23.221 1.00 34.77 2143 CYS A N 1
ATOM 1488 C CA . CYS A 1 198 ? 28.382 -3.816 -24.535 1.00 35.03 2143 CYS A CA 1
ATOM 1489 C C . CYS A 1 198 ? 29.223 -4.566 -25.555 1.00 35.50 2143 CYS A C 1
ATOM 1490 O O . CYS A 1 198 ? 30.381 -4.888 -25.296 1.00 35.48 2143 CYS A O 1
ATOM 1493 N N . ILE A 1 199 ? 28.633 -4.843 -26.714 1.00 36.42 2144 ILE A N 1
ATOM 1494 C CA . ILE A 1 199 ? 29.385 -5.400 -27.839 1.00 37.18 2144 ILE A CA 1
ATOM 1495 C C . ILE A 1 199 ? 29.266 -4.473 -29.043 1.00 37.26 2144 ILE A C 1
ATOM 1496 O O . ILE A 1 199 ? 28.179 -4.298 -29.599 1.00 37.17 2144 ILE A O 1
ATOM 1501 N N . ASN A 1 200 ? 30.396 -3.866 -29.407 1.00 37.61 2145 ASN A N 1
ATOM 1502 C CA . ASN A 1 200 ? 30.527 -3.039 -30.611 1.00 38.08 2145 ASN A CA 1
ATOM 1503 C C . ASN A 1 200 ? 29.707 -1.745 -30.598 1.00 37.56 2145 ASN A C 1
ATOM 1504 O O . ASN A 1 200 ? 29.647 -1.032 -31.596 1.00 37.31 2145 ASN A O 1
ATOM 1509 N N . GLY A 1 201 ? 29.078 -1.450 -29.466 1.00 36.99 2146 GLY A N 1
ATOM 1510 C CA . GLY A 1 201 ? 28.230 -0.269 -29.349 1.00 36.50 2146 GLY A CA 1
ATOM 1511 C C . GLY A 1 201 ? 26.833 -0.457 -29.904 1.00 36.27 2146 GLY A C 1
ATOM 1512 O O . GLY A 1 201 ? 26.032 0.473 -29.895 1.00 36.34 2146 GLY A O 1
ATOM 1513 N N . THR A 1 202 ? 26.536 -1.667 -30.372 1.00 36.05 2147 THR A N 1
ATOM 1514 C CA . THR A 1 202 ? 25.293 -1.943 -31.090 1.00 36.01 2147 THR A CA 1
ATOM 1515 C C . THR A 1 202 ? 24.440 -2.994 -30.388 1.00 36.12 2147 THR A C 1
ATOM 1516 O O . THR A 1 202 ? 23.269 -3.178 -30.725 1.00 36.08 2147 THR A O 1
ATOM 1520 N N . LYS A 1 203 ? 25.034 -3.670 -29.407 1.00 36.15 2148 LYS A N 1
ATOM 1521 C CA . LYS A 1 203 ? 24.432 -4.849 -28.801 1.00 36.48 2148 LYS A CA 1
ATOM 1522 C C . LYS A 1 203 ? 24.753 -4.914 -27.312 1.00 35.96 2148 LYS A C 1
ATOM 1523 O O . LYS A 1 203 ? 25.917 -4.850 -26.930 1.00 35.54 2148 LYS A O 1
ATOM 1529 N N . CYS A 1 204 ? 23.719 -5.047 -26.484 1.00 35.89 2149 CYS A N 1
ATOM 1530 C CA . CYS A 1 204 ? 23.899 -5.301 -25.057 1.00 36.65 2149 CYS A CA 1
ATOM 1531 C C . CYS A 1 204 ? 23.645 -6.773 -24.766 1.00 36.31 2149 CYS A C 1
ATOM 1532 O O . CYS A 1 204 ? 22.647 -7.332 -25.217 1.00 36.15 2149 CYS A O 1
ATOM 1535 N N . ILE A 1 205 ? 24.568 -7.397 -24.040 1.00 35.89 2150 ILE A N 1
ATOM 1536 C CA . ILE A 1 205 ? 24.362 -8.742 -23.508 1.00 36.00 2150 ILE A CA 1
ATOM 1537 C C . ILE A 1 205 ? 24.010 -8.592 -22.020 1.00 35.83 2150 ILE A C 1
ATOM 1538 O O . ILE A 1 205 ? 24.875 -8.320 -21.182 1.00 35.44 2150 ILE A O 1
ATOM 1543 N N . CYS A 1 206 ? 22.729 -8.759 -21.713 1.00 35.80 2151 CYS A N 1
ATOM 1544 C CA . CYS A 1 206 ? 22.194 -8.423 -20.402 1.00 36.26 2151 CYS A CA 1
ATOM 1545 C C . CYS A 1 206 ? 22.590 -9.397 -19.302 1.00 36.19 2151 CYS A C 1
ATOM 1546 O O . CYS A 1 206 ? 22.747 -10.591 -19.552 1.00 36.26 2151 CYS A O 1
ATOM 1549 N N . ASP A 1 207 ? 22.762 -8.873 -18.088 1.00 36.10 2152 ASP A N 1
ATOM 1550 C CA . ASP A 1 207 ? 23.018 -9.704 -16.914 1.00 36.38 2152 ASP A CA 1
ATOM 1551 C C . ASP A 1 207 ? 21.733 -10.452 -16.518 1.00 36.92 2152 ASP A C 1
ATOM 1552 O O . ASP A 1 207 ? 20.633 -10.028 -16.903 1.00 37.05 2152 ASP A O 1
ATOM 1557 N N . PRO A 1 208 ? 21.864 -11.579 -15.785 1.00 37.49 2153 PRO A N 1
ATOM 1558 C CA . PRO A 1 208 ? 20.685 -12.298 -15.253 1.00 37.84 2153 PRO A CA 1
ATOM 1559 C C . PRO A 1 208 ? 19.676 -11.391 -14.545 1.00 38.24 2153 PRO A C 1
ATOM 1560 O O . PRO A 1 208 ? 20.060 -10.575 -13.708 1.00 38.36 2153 PRO A O 1
ATOM 1564 N N . GLY A 1 209 ? 18.398 -11.526 -14.897 1.00 39.14 2154 GLY A N 1
ATOM 1565 C CA . GLY A 1 209 ? 17.332 -10.705 -14.303 1.00 39.89 2154 GLY A CA 1
ATOM 1566 C C . GLY A 1 209 ? 17.155 -9.346 -14.966 1.00 40.33 2154 GLY A C 1
ATOM 1567 O O . GLY A 1 209 ? 16.415 -8.484 -14.467 1.00 40.77 2154 GLY A O 1
ATOM 1568 N N . TYR A 1 210 ? 17.859 -9.151 -16.079 1.00 40.11 2155 TYR A N 1
ATOM 1569 C CA . TYR A 1 210 ? 17.733 -7.950 -16.893 1.00 39.69 2155 TYR A CA 1
ATOM 1570 C C . TYR A 1 210 ? 17.535 -8.360 -18.349 1.00 39.17 2155 TYR A C 1
ATOM 1571 O O . TYR A 1 210 ? 18.100 -9.356 -18.803 1.00 39.15 2155 TYR A O 1
ATOM 1580 N N . SER A 1 211 ? 16.699 -7.613 -19.063 1.00 38.79 2156 SER A N 1
ATOM 1581 C CA . SER A 1 211 ? 16.297 -8.002 -20.414 1.00 38.38 2156 SER A CA 1
ATOM 1582 C C . SER A 1 211 ? 15.961 -6.806 -21.297 1.00 38.20 2156 SER A C 1
ATOM 1583 O O . SER A 1 211 ? 15.868 -5.673 -20.820 1.00 38.20 2156 SER A O 1
ATOM 1586 N N . GLY A 1 212 ? 15.765 -7.074 -22.585 1.00 37.90 2157 GLY A N 1
ATOM 1587 C CA . GLY A 1 212 ? 15.529 -6.021 -23.558 1.00 37.66 2157 GLY A CA 1
ATOM 1588 C C . GLY A 1 212 ? 16.809 -5.557 -24.230 1.00 37.42 2157 GLY A C 1
ATOM 1589 O O . GLY A 1 212 ? 17.910 -5.880 -23.762 1.00 37.55 2157 GLY A O 1
ATOM 1590 N N . PRO A 1 213 ? 16.675 -4.794 -25.336 1.00 37.16 2158 PRO A N 1
ATOM 1591 C CA . PRO A 1 213 ? 17.784 -4.231 -26.117 1.00 37.03 2158 PRO A CA 1
ATOM 1592 C C . PRO A 1 213 ? 18.874 -3.513 -25.306 1.00 36.87 2158 PRO A C 1
ATOM 1593 O O . PRO A 1 213 ? 20.048 -3.588 -25.672 1.00 36.68 2158 PRO A O 1
ATOM 1597 N N . THR A 1 214 ? 18.487 -2.822 -24.232 1.00 36.85 2159 THR A N 1
ATOM 1598 C CA . THR A 1 214 ? 19.436 -2.048 -23.415 1.00 36.68 2159 THR A CA 1
ATOM 1599 C C . THR A 1 214 ? 19.450 -2.460 -21.932 1.00 36.91 2159 THR A C 1
ATOM 1600 O O . THR A 1 214 ? 19.970 -1.726 -21.078 1.00 36.43 2159 THR A O 1
ATOM 1604 N N . CYS A 1 215 ? 18.883 -3.632 -21.637 1.00 36.92 2160 CYS A N 1
ATOM 1605 C CA . CYS A 1 215 ? 18.848 -4.183 -20.277 1.00 37.14 2160 CYS A CA 1
ATOM 1606 C C . CYS A 1 215 ? 18.133 -3.243 -19.301 1.00 37.35 2160 CYS A C 1
ATOM 1607 O O . CYS A 1 215 ? 18.541 -3.099 -18.149 1.00 37.46 2160 CYS A O 1
ATOM 1610 N N . LYS A 1 216 ? 17.068 -2.600 -19.773 1.00 37.60 2161 LYS A N 1
ATOM 1611 C CA . LYS A 1 216 ? 16.347 -1.613 -18.971 1.00 37.87 2161 LYS A CA 1
ATOM 1612 C C . LYS A 1 216 ? 15.430 -2.300 -17.959 1.00 38.01 2161 LYS A C 1
ATOM 1613 O O . LYS A 1 216 ? 15.344 -1.896 -16.796 1.00 38.20 2161 LYS A O 1
ATOM 1619 N N . ILE A 1 217 ? 14.750 -3.343 -18.416 1.00 37.99 2162 ILE A N 1
ATOM 1620 C CA . ILE A 1 217 ? 13.704 -3.966 -17.620 1.00 37.90 2162 ILE A CA 1
ATOM 1621 C C . ILE A 1 217 ? 14.271 -4.987 -16.641 1.00 37.80 2162 ILE A C 1
ATOM 1622 O O . ILE A 1 217 ? 15.057 -5.868 -17.010 1.00 38.14 2162 ILE A O 1
ATOM 1627 N N . SER A 1 218 ? 13.885 -4.805 -15.380 1.00 37.22 2163 SER A N 1
ATOM 1628 C CA . SER A 1 218 ? 14.379 -5.578 -14.252 1.00 36.42 2163 SER A CA 1
ATOM 1629 C C . SER A 1 218 ? 13.254 -6.429 -13.671 1.00 35.60 2163 SER A C 1
ATOM 1630 O O . SER A 1 218 ? 12.102 -5.995 -13.603 1.00 35.18 2163 SER A O 1
ATOM 1633 N N . THR A 1 219 ? 13.597 -7.648 -13.264 1.00 34.58 2164 THR A N 1
ATOM 1634 C CA . THR A 1 219 ? 12.730 -8.447 -12.405 1.00 33.32 2164 THR A CA 1
ATOM 1635 C C . THR A 1 219 ? 12.701 -7.746 -11.040 1.00 32.23 2164 THR A C 1
ATOM 1636 O O . THR A 1 219 ? 13.624 -6.999 -10.713 1.00 32.05 2164 THR A O 1
ATOM 1640 N N . LYS A 1 220 ? 11.648 -7.964 -10.261 1.00 31.01 2165 LYS A N 1
ATOM 1641 C CA . LYS A 1 220 ? 11.481 -7.256 -8.988 1.00 29.99 2165 LYS A CA 1
ATOM 1642 C C . LYS A 1 220 ? 12.660 -7.514 -8.053 1.00 28.84 2165 LYS A C 1
ATOM 1643 O O . LYS A 1 220 ? 13.062 -8.658 -7.846 1.00 29.07 2165 LYS A O 1
ATOM 1649 N N . ASN A 1 221 ? 13.235 -6.437 -7.527 1.00 27.11 2166 ASN A N 1
ATOM 1650 C CA . ASN A 1 221 ? 14.300 -6.539 -6.545 1.00 25.70 2166 ASN A CA 1
ATOM 1651 C C . ASN A 1 221 ? 13.706 -6.508 -5.131 1.00 24.79 2166 ASN A C 1
ATOM 1652 O O . ASN A 1 221 ? 12.599 -6.003 -4.937 1.00 24.05 2166 ASN A O 1
ATOM 1657 N N . PRO A 1 222 ? 14.421 -7.080 -4.144 1.00 24.42 2167 PRO A N 1
ATOM 1658 C CA . PRO A 1 222 ? 13.909 -7.052 -2.766 1.00 24.21 2167 PRO A CA 1
ATOM 1659 C C . PRO A 1 222 ? 13.828 -5.625 -2.210 1.00 23.78 2167 PRO A C 1
ATOM 1660 O O . PRO A 1 222 ? 14.688 -4.798 -2.522 1.00 22.91 2167 PRO A O 1
ATOM 1664 N N . ASP A 1 223 ? 12.802 -5.350 -1.402 1.00 23.11 2168 ASP A N 1
ATOM 1665 C CA . ASP A 1 223 ? 12.604 -4.008 -0.824 1.00 22.92 2168 ASP A CA 1
ATOM 1666 C C . ASP A 1 223 ? 13.182 -3.846 0.599 1.00 22.62 2168 ASP A C 1
ATOM 1667 O O . ASP A 1 223 ? 12.842 -2.905 1.329 1.00 21.94 2168 ASP A O 1
ATOM 1672 N N . PHE A 1 224 ? 14.066 -4.767 0.977 1.00 22.41 2169 PHE A N 1
ATOM 1673 C CA . PHE A 1 224 ? 14.618 -4.823 2.332 1.00 21.99 2169 PHE A CA 1
ATOM 1674 C C . PHE A 1 224 ? 15.959 -5.535 2.293 1.00 22.01 2169 PHE A C 1
ATOM 1675 O O . PHE A 1 224 ? 16.126 -6.512 1.552 1.00 22.29 2169 PHE A O 1
ATOM 1683 N N . LEU A 1 225 ? 16.912 -5.047 3.085 1.00 21.13 2170 LEU A N 1
ATOM 1684 C CA . LEU A 1 225 ? 18.180 -5.737 3.274 1.00 21.31 2170 LEU A CA 1
ATOM 1685 C C . LEU A 1 225 ? 18.516 -5.735 4.755 1.00 21.41 2170 LEU A C 1
ATOM 1686 O O . LEU A 1 225 ? 18.424 -4.702 5.420 1.00 21.30 2170 LEU A O 1
ATOM 1691 N N . LYS A 1 226 ? 18.908 -6.896 5.268 1.00 21.39 2171 LYS A N 1
ATOM 1692 C CA . LYS A 1 226 ? 19.475 -6.989 6.608 1.00 22.06 2171 LYS A CA 1
ATOM 1693 C C . LYS A 1 226 ? 20.772 -7.779 6.582 1.00 21.99 2171 LYS A C 1
ATOM 1694 O O . LYS A 1 226 ? 20.805 -8.901 6.064 1.00 21.15 2171 LYS A O 1
ATOM 1700 N N . ASP A 1 227 ? 21.827 -7.213 7.162 1.00 22.22 2172 ASP A N 1
ATOM 1701 C CA . ASP A 1 227 ? 22.961 -8.051 7.560 1.00 22.95 2172 ASP A CA 1
ATOM 1702 C C . ASP A 1 227 ? 23.493 -7.699 8.940 1.00 22.82 2172 ASP A C 1
ATOM 1703 O O . ASP A 1 227 ? 23.932 -6.570 9.185 1.00 21.75 2172 ASP A O 1
ATOM 1708 N N . ASP A 1 228 ? 23.432 -8.684 9.836 1.00 22.97 2173 ASP A N 1
ATOM 1709 C CA . ASP A 1 228 ? 23.983 -8.550 11.184 1.00 23.13 2173 ASP A CA 1
ATOM 1710 C C . ASP A 1 228 ? 25.371 -9.197 11.276 1.00 22.81 2173 ASP A C 1
ATOM 1711 O O . ASP A 1 228 ? 26.021 -9.182 12.334 1.00 21.99 2173 ASP A O 1
ATOM 1716 N N . PHE A 1 229 ? 25.795 -9.789 10.161 1.00 22.94 2174 PHE A N 1
ATOM 1717 C CA . PHE A 1 229 ? 27.099 -10.460 10.041 1.00 23.02 2174 PHE A CA 1
ATOM 1718 C C . PHE A 1 229 ? 27.281 -11.679 10.943 1.00 23.12 2174 PHE A C 1
ATOM 1719 O O . PHE A 1 229 ? 28.404 -12.110 11.176 1.00 22.91 2174 PHE A O 1
ATOM 1727 N N . GLU A 1 230 ? 26.166 -12.231 11.421 1.00 23.84 2175 GLU A N 1
ATOM 1728 C CA . GLU A 1 230 ? 26.166 -13.466 12.197 1.00 24.80 2175 GLU A CA 1
ATOM 1729 C C . GLU A 1 230 ? 25.931 -14.682 11.299 1.00 24.55 2175 GLU A C 1
ATOM 1730 O O . GLU A 1 230 ? 26.069 -15.819 11.749 1.00 24.28 2175 GLU A O 1
ATOM 1736 N N . GLY A 1 231 ? 25.557 -14.434 10.047 1.00 24.18 2176 GLY A N 1
ATOM 1737 C CA . GLY A 1 231 ? 25.180 -15.503 9.132 1.00 24.34 2176 GLY A CA 1
ATOM 1738 C C . GLY A 1 231 ? 26.285 -15.811 8.146 1.00 24.93 2176 GLY A C 1
ATOM 1739 O O . GLY A 1 231 ? 27.440 -16.033 8.545 1.00 24.62 2176 GLY A O 1
ATOM 1740 N N . GLN A 1 232 ? 25.936 -15.840 6.860 1.00 24.97 2177 GLN A N 1
ATOM 1741 C CA . GLN A 1 232 ? 26.922 -16.134 5.823 1.00 25.63 2177 GLN A CA 1
ATOM 1742 C C . GLN A 1 232 ? 27.513 -14.850 5.269 1.00 26.55 2177 GLN A C 1
ATOM 1743 O O . GLN A 1 232 ? 26.855 -13.794 5.262 1.00 26.15 2177 GLN A O 1
ATOM 1749 N N . LEU A 1 233 ? 28.753 -14.950 4.802 1.00 27.67 2178 LEU A N 1
ATOM 1750 C CA . LEU A 1 233 ? 29.478 -13.802 4.260 1.00 29.37 2178 LEU A CA 1
ATOM 1751 C C . LEU A 1 233 ? 29.598 -13.903 2.746 1.00 30.09 2178 LEU A C 1
ATOM 1752 O O . LEU A 1 233 ? 30.292 -13.118 2.107 1.00 30.41 2178 LEU A O 1
ATOM 1757 N N . GLU A 1 234 ? 28.920 -14.903 2.193 1.00 31.18 2179 GLU A N 1
ATOM 1758 C CA . GLU A 1 234 ? 28.668 -15.007 0.769 1.00 31.98 2179 GLU A CA 1
ATOM 1759 C C . GLU A 1 234 ? 27.162 -15.179 0.612 1.00 32.65 2179 GLU A C 1
ATOM 1760 O O . GLU A 1 234 ? 26.603 -16.240 0.914 1.00 33.01 2179 GLU A O 1
ATOM 1766 N N . SER A 1 235 ? 26.501 -14.110 0.179 1.00 32.55 2180 SER A N 1
ATOM 1767 C CA . SER A 1 235 ? 25.056 -14.141 -0.004 1.00 32.48 2180 SER A CA 1
ATOM 1768 C C . SER A 1 235 ? 24.670 -13.294 -1.203 1.00 32.11 2180 SER A C 1
ATOM 1769 O O . SER A 1 235 ? 25.530 -12.694 -1.856 1.00 32.21 2180 SER A O 1
ATOM 1772 N N . ASP A 1 236 ? 23.375 -13.237 -1.497 1.00 31.57 2181 ASP A N 1
ATOM 1773 C CA . ASP A 1 236 ? 22.912 -12.370 -2.567 1.00 31.33 2181 ASP A CA 1
ATOM 1774 C C . ASP A 1 236 ? 22.782 -10.919 -2.103 1.00 29.99 2181 ASP A C 1
ATOM 1775 O O . ASP A 1 236 ? 22.421 -10.060 -2.898 1.00 30.39 2181 ASP A O 1
ATOM 1780 N N . ARG A 1 237 ? 23.096 -10.645 -0.836 1.00 27.87 2182 ARG A N 1
ATOM 1781 C CA . ARG A 1 237 ? 22.873 -9.307 -0.272 1.00 26.09 2182 ARG A CA 1
ATOM 1782 C C . ARG A 1 237 ? 23.923 -8.292 -0.695 1.00 24.52 2182 ARG A C 1
ATOM 1783 O O . ARG A 1 237 ? 23.591 -7.138 -0.911 1.00 23.57 2182 ARG A O 1
ATOM 1791 N N . PHE A 1 238 ? 25.180 -8.726 -0.784 1.00 22.84 2183 PHE A N 1
ATOM 1792 C CA . PHE A 1 238 ? 26.276 -7.842 -1.163 1.00 22.52 2183 PHE A CA 1
ATOM 1793 C C . PHE A 1 238 ? 26.993 -8.339 -2.410 1.00 22.23 2183 PHE A C 1
ATOM 1794 O O . PHE A 1 238 ? 27.314 -9.526 -2.529 1.00 22.47 2183 PHE A O 1
ATOM 1802 N N . LEU A 1 239 ? 27.252 -7.415 -3.323 1.00 21.95 2184 LEU A N 1
ATOM 1803 C CA . LEU A 1 239 ? 27.979 -7.714 -4.545 1.00 22.02 2184 LEU A CA 1
ATOM 1804 C C . LEU A 1 239 ? 29.476 -7.642 -4.301 1.00 21.87 2184 LEU A C 1
ATOM 1805 O O . LEU A 1 239 ? 30.263 -8.262 -5.008 1.00 21.17 2184 LEU A O 1
ATOM 1810 N N . LEU A 1 240 ? 29.869 -6.885 -3.285 1.00 21.24 2185 LEU A N 1
ATOM 1811 C CA . LEU A 1 240 ? 31.278 -6.756 -2.944 1.00 21.30 2185 LEU A CA 1
ATOM 1812 C C . LEU A 1 240 ? 31.399 -6.522 -1.447 1.00 21.03 2185 LEU A C 1
ATOM 1813 O O . LEU A 1 240 ? 30.591 -5.807 -0.870 1.00 20.08 2185 LEU A O 1
ATOM 1818 N N . MET A 1 241 ? 32.390 -7.156 -0.828 1.00 21.63 2186 MET A N 1
ATOM 1819 C CA . MET A 1 241 ? 32.670 -6.974 0.589 1.00 23.13 2186 MET A CA 1
ATOM 1820 C C . MET A 1 241 ? 34.186 -6.866 0.776 1.00 22.29 2186 MET A C 1
ATOM 1821 O O . MET A 1 241 ? 34.776 -7.535 1.642 1.00 21.88 2186 MET A O 1
ATOM 1826 N N . SER A 1 242 ? 34.804 -6.026 -0.052 1.00 21.28 2187 SER A N 1
ATOM 1827 C CA . SER A 1 242 ? 36.248 -5.939 -0.133 1.00 21.28 2187 SER A CA 1
ATOM 1828 C C . SER A 1 242 ? 36.829 -5.395 1.162 1.00 21.10 2187 SER A C 1
ATOM 1829 O O . SER A 1 242 ? 36.465 -4.303 1.610 1.00 21.66 2187 SER A O 1
ATOM 1832 N N . GLY A 1 243 ? 37.724 -6.164 1.764 1.00 21.45 2188 GLY A N 1
ATOM 1833 C CA . GLY A 1 243 ? 38.455 -5.724 2.941 1.00 21.49 2188 GLY A CA 1
ATOM 1834 C C . GLY A 1 243 ? 37.737 -5.889 4.266 1.00 21.75 2188 GLY A C 1
ATOM 1835 O O . GLY A 1 243 ? 38.286 -5.546 5.309 1.00 22.25 2188 GLY A O 1
ATOM 1836 N N . GLY A 1 244 ? 36.518 -6.412 4.236 1.00 21.59 2189 GLY A N 1
ATOM 1837 C CA . GLY A 1 244 ? 35.738 -6.601 5.467 1.00 21.59 2189 GLY A CA 1
ATOM 1838 C C . GLY A 1 244 ? 35.732 -8.052 5.899 1.00 21.46 2189 GLY A C 1
ATOM 1839 O O . GLY A 1 244 ? 35.442 -8.928 5.095 1.00 21.59 2189 GLY A O 1
ATOM 1840 N N . LYS A 1 245 ? 36.055 -8.314 7.160 1.00 21.39 2190 LYS A N 1
ATOM 1841 C CA . LYS A 1 245 ? 36.028 -9.683 7.695 1.00 21.58 2190 LYS A CA 1
ATOM 1842 C C . LYS A 1 245 ? 35.166 -9.736 8.950 1.00 21.42 2190 LYS A C 1
ATOM 1843 O O . LYS A 1 245 ? 35.159 -8.773 9.721 1.00 21.18 2190 LYS A O 1
ATOM 1849 N N . PRO A 1 246 ? 34.475 -10.874 9.188 1.00 21.58 2191 PRO A N 1
ATOM 1850 C CA . PRO A 1 246 ? 33.685 -11.050 10.407 1.00 21.52 2191 PRO A CA 1
ATOM 1851 C C . PRO A 1 246 ? 34.614 -11.092 11.623 1.00 21.21 2191 PRO A C 1
ATOM 1852 O O . PRO A 1 246 ? 35.644 -11.762 11.586 1.00 20.74 2191 PRO A O 1
ATOM 1856 N N . SER A 1 247 ? 34.261 -10.372 12.682 1.00 20.91 2192 SER A N 1
ATOM 1857 C CA . SER A 1 247 ? 35.150 -10.254 13.823 1.00 21.08 2192 SER A CA 1
ATOM 1858 C C . SER A 1 247 ? 34.423 -9.846 15.093 1.00 21.41 2192 SER A C 1
ATOM 1859 O O . SER A 1 247 ? 33.342 -9.269 15.040 1.00 20.61 2192 SER A O 1
ATOM 1862 N N . ARG A 1 248 ? 35.029 -10.144 16.235 1.00 22.32 2193 ARG A N 1
ATOM 1863 C CA . ARG A 1 248 ? 34.542 -9.619 17.508 1.00 24.63 2193 ARG A CA 1
ATOM 1864 C C . ARG A 1 248 ? 35.442 -8.477 18.004 1.00 25.10 2193 ARG A C 1
ATOM 1865 O O . ARG A 1 248 ? 35.211 -7.892 19.062 1.00 25.17 2193 ARG A O 1
ATOM 1873 N N . LYS A 1 249 ? 36.469 -8.160 17.222 1.00 25.57 2194 LYS A N 1
ATOM 1874 C CA . LYS A 1 249 ? 37.393 -7.102 17.586 1.00 26.32 2194 LYS A CA 1
ATOM 1875 C C . LYS A 1 249 ? 36.754 -5.744 17.309 1.00 26.57 2194 LYS A C 1
ATOM 1876 O O . LYS A 1 249 ? 35.907 -5.621 16.413 1.00 26.24 2194 LYS A O 1
ATOM 1882 N N . CYS A 1 250 ? 37.125 -4.742 18.105 1.00 26.71 2195 CYS A N 1
ATOM 1883 C CA . CYS A 1 250 ? 36.663 -3.378 17.888 1.00 27.10 2195 CYS A CA 1
ATOM 1884 C C . CYS A 1 250 ? 35.136 -3.355 17.854 1.00 27.43 2195 CYS A C 1
ATOM 1885 O O . CYS A 1 250 ? 34.533 -2.681 17.022 1.00 26.71 2195 CYS A O 1
ATOM 1888 N N . GLY A 1 251 ? 34.529 -4.112 18.768 1.00 27.79 2196 GLY A N 1
ATOM 1889 C CA . GLY A 1 251 ? 33.087 -4.322 18.789 1.00 29.01 2196 GLY A CA 1
ATOM 1890 C C . GLY A 1 251 ? 32.283 -3.083 19.121 1.00 29.51 2196 GLY A C 1
ATOM 1891 O O . GLY A 1 251 ? 32.799 -2.116 19.714 1.00 29.58 2196 GLY A O 1
ATOM 1892 N N . ILE A 1 252 ? 31.020 -3.111 18.714 1.00 30.00 2197 ILE A N 1
ATOM 1893 C CA . ILE A 1 252 ? 30.057 -2.076 19.072 1.00 30.38 2197 ILE A CA 1
ATOM 1894 C C . ILE A 1 252 ? 28.996 -2.713 19.952 1.00 30.81 2197 ILE A C 1
ATOM 1895 O O . ILE A 1 252 ? 28.742 -2.244 21.063 1.00 30.78 2197 ILE A O 1
ATOM 1900 N N . LEU A 1 253 ? 28.390 -3.786 19.447 1.00 30.93 2198 LEU A N 1
ATOM 1901 C CA . LEU A 1 253 ? 27.350 -4.511 20.179 1.00 31.44 2198 LEU A CA 1
ATOM 1902 C C . LEU A 1 253 ? 27.972 -5.524 21.142 1.00 31.54 2198 LEU A C 1
ATOM 1903 O O . LEU A 1 253 ? 29.086 -6.003 20.913 1.00 31.73 2198 LEU A O 1
ATOM 1908 N N . SER A 1 254 ? 27.260 -5.846 22.219 1.00 31.58 2199 SER A N 1
ATOM 1909 C CA . SER A 1 254 ? 27.803 -6.738 23.248 1.00 31.61 2199 SER A CA 1
ATOM 1910 C C . SER A 1 254 ? 27.904 -8.206 22.814 1.00 31.74 2199 SER A C 1
ATOM 1911 O O . SER A 1 254 ? 28.751 -8.953 23.325 1.00 31.98 2199 SER A O 1
ATOM 1914 N N . SER A 1 255 ? 27.046 -8.627 21.887 1.00 31.03 2200 SER A N 1
ATOM 1915 C CA . SER A 1 255 ? 27.154 -9.977 21.344 1.00 30.93 2200 SER A CA 1
ATOM 1916 C C . SER A 1 255 ? 27.172 -9.993 19.813 1.00 30.16 2200 SER A C 1
ATOM 1917 O O . SER A 1 255 ? 26.640 -9.093 19.148 1.00 30.52 2200 SER A O 1
ATOM 1920 N N . GLY A 1 256 ? 27.814 -11.018 19.267 1.00 29.01 2201 GLY A N 1
ATOM 1921 C CA . GLY A 1 256 ? 27.856 -11.209 17.835 1.00 27.50 2201 GLY A CA 1
ATOM 1922 C C . GLY A 1 256 ? 29.005 -10.540 17.104 1.00 26.59 2201 GLY A C 1
ATOM 1923 O O . GLY A 1 256 ? 29.660 -9.613 17.607 1.00 26.24 2201 GLY A O 1
ATOM 1924 N N . ASN A 1 257 ? 29.230 -11.031 15.894 1.00 25.44 2202 ASN A N 1
ATOM 1925 C CA . ASN A 1 257 ? 30.252 -10.521 15.014 1.00 24.59 2202 ASN A CA 1
ATOM 1926 C C . ASN A 1 257 ? 29.826 -9.210 14.358 1.00 23.50 2202 ASN A C 1
ATOM 1927 O O . ASN A 1 257 ? 28.635 -8.936 14.202 1.00 22.95 2202 ASN A O 1
ATOM 1932 N N . ASN A 1 258 ? 30.815 -8.408 13.989 1.00 21.98 2203 ASN A N 1
ATOM 1933 C CA . ASN A 1 258 ? 30.627 -7.222 13.165 1.00 21.57 2203 ASN A CA 1
ATOM 1934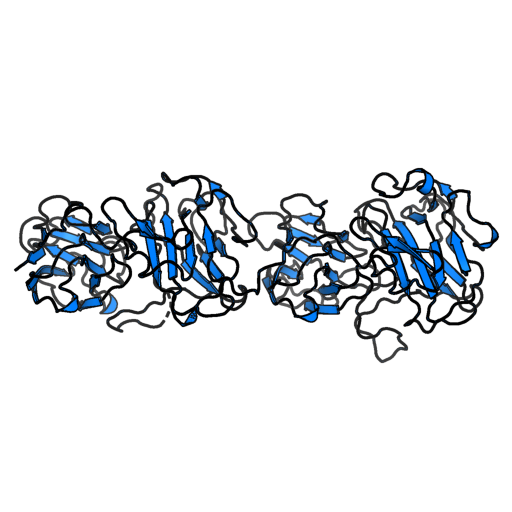 C C . ASN A 1 258 ? 31.384 -7.443 11.851 1.00 20.68 2203 ASN A C 1
ATOM 1935 O O . ASN A 1 258 ? 32.052 -8.464 11.701 1.00 21.01 2203 ASN A O 1
ATOM 1940 N N . LEU A 1 259 ? 31.290 -6.511 10.908 1.00 20.13 2204 LEU A N 1
ATOM 1941 C CA . LEU A 1 259 ? 32.196 -6.526 9.751 1.00 19.08 2204 LEU A CA 1
ATOM 1942 C C . LEU A 1 259 ? 33.354 -5.554 9.980 1.00 18.75 2204 LEU A C 1
ATOM 1943 O O . LEU A 1 259 ? 33.151 -4.365 10.200 1.00 18.08 2204 LEU A O 1
ATOM 1948 N N . PHE A 1 260 ? 34.568 -6.084 9.908 1.00 18.41 2205 PHE A N 1
ATOM 1949 C CA . PHE A 1 260 ? 35.773 -5.415 10.395 1.00 18.23 2205 PHE A CA 1
ATOM 1950 C C . PHE A 1 260 ? 36.735 -5.148 9.238 1.00 18.19 2205 PHE A C 1
ATOM 1951 O O . PHE A 1 260 ? 37.120 -6.062 8.507 1.00 17.68 2205 PHE A O 1
ATOM 1959 N N . PHE A 1 261 ? 37.103 -3.880 9.063 1.00 18.00 2206 PHE A N 1
ATOM 1960 C CA . PHE A 1 261 ? 38.023 -3.490 7.988 1.00 17.89 2206 PHE A CA 1
ATOM 1961 C C . PHE A 1 261 ? 39.378 -3.152 8.599 1.00 17.99 2206 PHE A C 1
ATOM 1962 O O . PHE A 1 261 ? 39.540 -2.112 9.232 1.00 16.96 2206 PHE A O 1
ATOM 1970 N N . ASN A 1 262 ? 40.335 -4.065 8.442 1.00 17.86 2207 ASN A N 1
ATOM 1971 C CA . ASN A 1 262 ? 41.661 -3.901 9.026 1.00 18.03 2207 ASN A CA 1
ATOM 1972 C C . ASN A 1 262 ? 42.763 -4.408 8.081 1.00 18.66 2207 ASN A C 1
ATOM 1973 O O . ASN A 1 262 ? 43.848 -4.796 8.526 1.00 18.67 2207 ASN A O 1
ATOM 1978 N N . GLU A 1 263 ? 42.479 -4.392 6.780 1.00 18.90 2208 GLU A N 1
ATOM 1979 C CA . GLU A 1 263 ? 43.447 -4.812 5.751 1.00 19.96 2208 GLU A CA 1
ATOM 1980 C C . GLU A 1 263 ? 43.788 -3.662 4.811 1.00 19.96 2208 GLU A C 1
ATOM 1981 O O . GLU A 1 263 ? 43.186 -2.581 4.874 1.00 20.13 2208 GLU A O 1
ATOM 1987 N N . ASP A 1 264 ? 44.744 -3.896 3.924 1.00 20.51 2209 ASP A N 1
ATOM 1988 C CA . ASP A 1 264 ? 45.074 -2.916 2.906 1.00 20.86 2209 ASP A CA 1
ATOM 1989 C C . ASP A 1 264 ? 44.465 -3.313 1.555 1.00 20.74 2209 ASP A C 1
ATOM 1990 O O . ASP A 1 264 ? 43.935 -4.415 1.418 1.00 21.26 2209 ASP A O 1
ATOM 1995 N N . GLY A 1 265 ? 44.515 -2.418 0.574 1.00 19.90 2210 GLY A N 1
ATOM 1996 C CA . GLY A 1 265 ? 43.905 -2.666 -0.734 1.00 19.53 2210 GLY A CA 1
ATOM 1997 C C . GLY A 1 265 ? 42.664 -1.809 -0.880 1.00 19.20 2210 GLY A C 1
ATOM 1998 O O . GLY A 1 265 ? 42.712 -0.600 -0.662 1.00 19.31 2210 GLY A O 1
ATOM 1999 N N . LEU A 1 266 ? 41.543 -2.439 -1.217 1.00 18.74 2211 LEU A N 1
ATOM 2000 C CA . LEU A 1 266 ? 40.268 -1.735 -1.366 1.00 18.19 2211 LEU A CA 1
ATOM 2001 C C . LEU A 1 266 ? 39.347 -2.012 -0.163 1.00 18.63 2211 LEU A C 1
ATOM 2002 O O . LEU A 1 266 ? 39.205 -3.167 0.277 1.00 17.45 2211 LEU A O 1
ATOM 2007 N N . ARG A 1 267 ? 38.739 -0.955 0.376 1.00 18.15 2212 ARG A N 1
ATOM 2008 C CA . ARG A 1 267 ? 37.712 -1.134 1.418 1.00 18.66 2212 ARG A CA 1
ATOM 2009 C C . ARG A 1 267 ? 36.384 -0.641 0.880 1.00 19.04 2212 ARG A C 1
ATOM 2010 O O . ARG A 1 267 ? 36.126 0.569 0.833 1.00 19.12 2212 ARG A O 1
ATOM 2018 N N . MET A 1 268 ? 35.546 -1.579 0.456 1.00 19.03 2213 MET A N 1
ATOM 2019 C CA . MET A 1 268 ? 34.314 -1.231 -0.206 1.00 20.24 2213 MET A CA 1
ATOM 2020 C C . MET A 1 268 ? 33.257 -2.314 -0.019 1.00 19.50 2213 MET A C 1
ATOM 2021 O O . MET A 1 268 ? 33.464 -3.468 -0.382 1.00 19.45 2213 MET A O 1
ATOM 2026 N N . LEU A 1 269 ? 32.126 -1.924 0.563 1.00 19.64 2214 LEU A N 1
ATOM 2027 C CA . LEU A 1 269 ? 30.996 -2.826 0.787 1.00 19.32 2214 LEU A CA 1
ATOM 2028 C C . LEU A 1 269 ? 29.862 -2.367 -0.124 1.00 19.62 2214 LEU A C 1
ATOM 2029 O O . LEU A 1 269 ? 29.373 -1.255 0.035 1.00 20.15 2214 LEU A O 1
ATOM 2034 N N . VAL A 1 270 ? 29.464 -3.193 -1.093 1.00 19.74 2215 VAL A N 1
ATOM 2035 C CA . VAL A 1 270 ? 28.450 -2.806 -2.082 1.00 19.70 2215 VAL A CA 1
ATOM 2036 C C . VAL A 1 270 ? 27.224 -3.730 -1.976 1.00 19.86 2215 VAL A C 1
ATOM 2037 O O . VAL A 1 270 ? 27.368 -4.951 -2.064 1.00 19.63 2215 VAL A O 1
ATOM 2041 N N . THR A 1 271 ? 26.031 -3.161 -1.806 1.00 19.56 2216 THR A N 1
ATOM 2042 C CA . THR A 1 271 ? 24.808 -3.985 -1.761 1.00 20.12 2216 THR A CA 1
ATOM 2043 C C . THR A 1 271 ? 24.426 -4.441 -3.175 1.00 20.13 2216 THR A C 1
ATOM 2044 O O . THR A 1 271 ? 24.868 -3.856 -4.162 1.00 19.45 2216 THR A O 1
ATOM 2048 N N . ARG A 1 272 ? 23.612 -5.493 -3.249 1.00 20.52 2217 ARG A N 1
ATOM 2049 C CA . ARG A 1 272 ? 22.876 -5.838 -4.461 1.00 21.33 2217 ARG A CA 1
ATOM 2050 C C . ARG A 1 272 ? 21.909 -4.696 -4.793 1.00 21.27 2217 ARG A C 1
ATOM 2051 O O . ARG A 1 272 ? 21.658 -3.823 -3.951 1.00 20.69 2217 ARG A O 1
ATOM 2059 N N . ASP A 1 273 ? 21.376 -4.693 -6.010 1.00 20.98 2218 ASP A N 1
ATOM 2060 C CA . ASP A 1 273 ? 20.331 -3.730 -6.368 1.00 21.04 2218 ASP A CA 1
ATOM 2061 C C . ASP A 1 273 ? 19.045 -4.019 -5.612 1.00 20.75 2218 ASP A C 1
ATOM 2062 O O . ASP A 1 273 ? 18.548 -5.144 -5.636 1.00 20.74 2218 ASP A O 1
ATOM 2067 N N . LEU A 1 274 ? 18.501 -2.982 -4.978 1.00 20.23 2219 LEU A N 1
ATOM 2068 C CA . LEU A 1 274 ? 17.266 -3.083 -4.198 1.00 20.25 2219 LEU A CA 1
ATOM 2069 C C . LEU A 1 274 ? 16.118 -2.270 -4.806 1.00 20.50 2219 LEU A C 1
ATOM 2070 O O . LEU A 1 274 ? 16.350 -1.307 -5.553 1.00 20.37 2219 LEU A O 1
ATOM 2075 N N . ASP A 1 275 ? 14.887 -2.669 -4.490 1.00 20.25 2220 ASP A N 1
ATOM 2076 C CA . ASP A 1 275 ? 13.709 -1.846 -4.756 1.00 20.87 2220 ASP A CA 1
ATOM 2077 C C . ASP A 1 275 ? 13.528 -0.910 -3.554 1.00 20.81 2220 ASP A C 1
ATOM 2078 O O . ASP A 1 275 ? 12.963 -1.298 -2.522 1.00 20.61 2220 ASP A O 1
ATOM 2083 N N . LEU A 1 276 ? 14.018 0.314 -3.700 1.00 20.32 2221 LEU A N 1
ATOM 2084 C CA . LEU A 1 276 ? 13.915 1.320 -2.650 1.00 20.32 2221 LEU A CA 1
ATOM 2085 C C . LEU A 1 276 ? 12.853 2.365 -2.980 1.00 20.06 2221 LEU A C 1
ATOM 2086 O O . LEU A 1 276 ? 12.852 3.448 -2.404 1.00 19.38 2221 LEU A O 1
ATOM 2091 N N . SER A 1 277 ? 11.923 2.024 -3.872 1.00 20.03 2222 SER A N 1
ATOM 2092 C CA . SER A 1 277 ? 10.906 2.985 -4.315 1.00 20.53 2222 SER A CA 1
ATOM 2093 C C . SER A 1 277 ? 9.958 3.434 -3.191 1.00 20.66 2222 SER A C 1
ATOM 2094 O O . SER A 1 277 ? 9.307 4.476 -3.302 1.00 20.93 2222 SER A O 1
ATOM 2097 N N . HIS A 1 278 ? 9.880 2.659 -2.112 1.00 20.60 2223 HIS A N 1
ATOM 2098 C CA . HIS A 1 278 ? 9.105 3.075 -0.945 1.00 20.69 2223 HIS A CA 1
ATOM 2099 C C . HIS A 1 278 ? 9.921 3.012 0.353 1.00 20.27 2223 HIS A C 1
ATOM 2100 O O . HIS A 1 278 ? 9.353 3.000 1.445 1.00 19.39 2223 HIS A O 1
ATOM 2107 N N . ALA A 1 279 ? 11.252 2.975 0.228 1.00 19.80 2224 ALA A N 1
ATOM 2108 C CA . ALA A 1 279 ? 12.133 2.847 1.382 1.00 19.72 2224 ALA A CA 1
ATOM 2109 C C . ALA A 1 279 ? 12.202 4.131 2.204 1.00 19.53 2224 ALA A C 1
ATOM 2110 O O . ALA A 1 279 ? 12.230 5.233 1.661 1.00 19.45 2224 ALA A O 1
ATOM 2112 N N . ARG A 1 280 ? 12.250 3.966 3.519 1.00 19.69 2225 ARG A N 1
ATOM 2113 C CA . ARG A 1 280 ? 12.332 5.090 4.447 1.00 19.57 2225 ARG A CA 1
ATOM 2114 C C . ARG A 1 280 ? 13.768 5.372 4.918 1.00 20.00 2225 ARG A C 1
ATOM 2115 O O . ARG A 1 280 ? 14.138 6.534 5.126 1.00 19.63 2225 ARG A O 1
ATOM 2123 N N . PHE A 1 281 ? 14.567 4.316 5.093 1.00 19.71 2226 PHE A N 1
ATOM 2124 C CA . PHE A 1 281 ? 15.829 4.435 5.828 1.00 19.66 2226 PHE A CA 1
ATOM 2125 C C . PHE A 1 281 ? 16.961 3.492 5.409 1.00 19.67 2226 PHE A C 1
ATOM 2126 O O . PHE A 1 281 ? 16.738 2.410 4.845 1.00 19.08 2226 PHE A O 1
ATOM 2134 N N . VAL A 1 282 ? 18.180 3.937 5.701 1.00 19.77 2227 VAL A N 1
ATOM 2135 C CA . VAL A 1 282 ? 19.306 3.046 5.910 1.00 20.09 2227 VAL A CA 1
ATOM 2136 C C . VAL A 1 282 ? 19.831 3.290 7.338 1.00 20.20 2227 VAL A C 1
ATOM 2137 O O . VAL A 1 282 ? 19.967 4.437 7.777 1.00 20.05 2227 VAL A O 1
ATOM 2141 N N . GLN A 1 283 ? 20.088 2.209 8.065 1.00 19.02 2228 GLN A N 1
ATOM 2142 C CA . GLN A 1 283 ? 20.619 2.305 9.415 1.00 19.02 2228 GLN A CA 1
ATOM 2143 C C . GLN A 1 283 ? 21.672 1.235 9.639 1.00 19.12 2228 GLN A C 1
ATOM 2144 O O . GLN A 1 283 ? 21.654 0.177 8.996 1.00 18.40 2228 GLN A O 1
ATOM 2150 N N . PHE A 1 284 ? 22.591 1.520 10.559 1.00 18.88 2229 PHE A N 1
ATOM 2151 C CA . PHE A 1 284 ? 23.693 0.623 10.866 1.00 19.10 2229 PHE A CA 1
ATOM 2152 C C . PHE A 1 284 ? 24.419 1.179 12.080 1.00 19.92 2229 PHE A C 1
ATOM 2153 O O . PHE A 1 284 ? 24.139 2.310 12.512 1.00 20.13 2229 PHE A O 1
ATOM 2161 N N . PHE A 1 285 ? 25.335 0.386 12.636 1.00 19.35 2230 PHE A N 1
ATOM 2162 C CA . PHE A 1 285 ? 26.217 0.848 13.698 1.00 19.57 2230 PHE A CA 1
ATOM 2163 C C . PHE A 1 285 ? 27.602 0.950 13.066 1.00 19.62 2230 PHE A C 1
ATOM 2164 O O . PHE A 1 285 ? 27.946 0.145 12.202 1.00 18.67 2230 PHE A O 1
ATOM 2172 N N . MET A 1 286 ? 28.393 1.928 13.491 1.00 19.76 2231 MET A N 1
ATOM 2173 C CA . MET A 1 286 ? 29.730 2.097 12.931 1.00 21.55 2231 MET A CA 1
ATOM 2174 C C . MET A 1 286 ? 30.685 2.589 14.001 1.00 20.44 2231 MET A C 1
ATOM 2175 O O . MET A 1 286 ? 30.293 3.309 14.911 1.00 20.11 2231 MET A O 1
ATOM 2180 N N . ARG A 1 287 ? 31.938 2.181 13.886 1.00 20.06 2232 ARG A N 1
ATOM 2181 C CA . ARG A 1 287 ? 32.980 2.632 14.788 1.00 19.48 2232 ARG A CA 1
ATOM 2182 C C . ARG A 1 287 ? 34.170 2.969 13.923 1.00 19.60 2232 ARG A C 1
ATOM 2183 O O . ARG A 1 287 ? 34.699 2.090 13.249 1.00 19.13 2232 ARG A O 1
ATOM 2191 N N . LEU A 1 288 ? 34.569 4.241 13.919 1.00 19.45 2233 LEU A N 1
ATOM 2192 C CA . LEU A 1 288 ? 35.690 4.702 13.101 1.00 19.30 2233 LEU A CA 1
ATOM 2193 C C . LEU A 1 288 ? 36.898 4.907 14.004 1.00 19.51 2233 LEU A C 1
ATOM 2194 O O . LEU A 1 288 ? 37.030 5.938 14.668 1.00 18.74 2233 LEU A O 1
ATOM 2199 N N . GLY A 1 289 ? 37.754 3.890 14.046 1.00 20.03 2234 GLY A N 1
ATOM 2200 C CA . GLY A 1 289 ? 38.885 3.848 14.970 1.00 20.46 2234 GLY A CA 1
ATOM 2201 C C . GLY A 1 289 ? 38.581 2.918 16.126 1.00 21.39 2234 GLY A C 1
ATOM 2202 O O . GLY A 1 289 ? 37.433 2.795 16.560 1.00 20.72 2234 GLY A O 1
ATOM 2203 N N . CYS A 1 290 ? 39.618 2.269 16.638 1.00 21.47 2235 CYS A N 1
ATOM 2204 C CA . CYS A 1 290 ? 39.429 1.177 17.571 1.00 22.87 2235 CYS A CA 1
ATOM 2205 C C . CYS A 1 290 ? 40.251 1.347 18.842 1.00 22.68 2235 CYS A C 1
ATOM 2206 O O . CYS A 1 290 ? 40.127 0.546 19.757 1.00 22.82 2235 CYS A O 1
ATOM 2209 N N . GLY A 1 291 ? 41.066 2.398 18.888 1.00 23.37 2236 GLY A N 1
ATOM 2210 C CA . GLY A 1 291 ? 42.030 2.612 19.970 1.00 24.77 2236 GLY A CA 1
ATOM 2211 C C . GLY A 1 291 ? 41.564 3.550 21.071 1.00 25.98 2236 GLY A C 1
ATOM 2212 O O . GLY A 1 291 ? 40.482 4.135 20.992 1.00 25.79 2236 GLY A O 1
ATOM 2213 N N . LYS A 1 292 ? 42.392 3.702 22.099 1.00 27.24 2237 LYS A N 1
ATOM 2214 C CA . LYS A 1 292 ? 42.019 4.506 23.265 1.00 28.75 2237 LYS A CA 1
ATOM 2215 C C . LYS A 1 292 ? 42.220 6.000 23.051 1.00 29.11 2237 LYS A C 1
ATOM 2216 O O . LYS A 1 292 ? 41.518 6.815 23.658 1.00 29.58 2237 LYS A O 1
ATOM 2222 N N . GLY A 1 293 ? 43.179 6.357 22.198 1.00 29.28 2238 GLY A N 1
ATOM 2223 C CA . GLY A 1 293 ? 43.497 7.758 21.942 1.00 29.48 2238 GLY A CA 1
ATOM 2224 C C . GLY A 1 293 ? 42.633 8.340 20.844 1.00 29.68 2238 GLY A C 1
ATOM 2225 O O . GLY A 1 293 ? 41.527 7.864 20.586 1.00 30.23 2238 GLY A O 1
ATOM 2226 N N . VAL A 1 294 ? 43.142 9.376 20.190 1.00 29.46 2239 VAL A N 1
ATOM 2227 C CA . VAL A 1 294 ? 42.450 9.969 19.056 1.00 29.00 2239 VAL A CA 1
ATOM 2228 C C . VAL A 1 294 ? 42.933 9.313 17.749 1.00 28.27 2239 VAL A C 1
ATOM 2229 O O . VAL A 1 294 ? 44.138 9.113 17.557 1.00 27.97 2239 VAL A O 1
ATOM 2233 N N . PRO A 1 295 ? 41.995 8.944 16.862 1.00 27.67 2240 PRO A N 1
ATOM 2234 C CA . PRO A 1 295 ? 42.382 8.333 15.590 1.00 27.20 2240 PRO A CA 1
ATOM 2235 C C . PRO A 1 295 ? 43.339 9.227 14.805 1.00 26.90 2240 PRO A C 1
ATOM 2236 O O . PRO A 1 295 ? 43.242 10.453 14.901 1.00 26.97 2240 PRO A O 1
ATOM 2240 N N . ASP A 1 296 ? 44.269 8.611 14.072 1.00 26.27 2241 ASP A N 1
ATOM 2241 C CA . ASP A 1 296 ? 45.206 9.316 13.191 1.00 26.25 2241 ASP A CA 1
ATOM 2242 C C . ASP A 1 296 ? 44.438 10.300 12.298 1.00 26.29 2241 ASP A C 1
ATOM 2243 O O . ASP A 1 296 ? 43.483 9.900 11.636 1.00 26.08 2241 ASP A O 1
ATOM 2248 N N . PRO A 1 297 ? 44.826 11.597 12.312 1.00 26.38 2242 PRO A N 1
ATOM 2249 C CA . PRO A 1 297 ? 44.128 12.614 11.502 1.00 26.31 2242 PRO A CA 1
ATOM 2250 C C . PRO A 1 297 ? 44.206 12.416 9.979 1.00 26.20 2242 PRO A C 1
ATOM 2251 O O . PRO A 1 297 ? 43.479 13.079 9.242 1.00 26.45 2242 PRO A O 1
ATOM 2255 N N . ARG A 1 298 ? 45.080 11.525 9.519 1.00 25.76 2243 ARG A N 1
ATOM 2256 C CA . ARG A 1 298 ? 45.183 11.205 8.099 1.00 25.27 2243 ARG A CA 1
ATOM 2257 C C . ARG A 1 298 ? 44.165 10.150 7.669 1.00 25.02 2243 ARG A C 1
ATOM 2258 O O . ARG A 1 298 ? 44.050 9.851 6.474 1.00 24.98 2243 ARG A O 1
ATOM 2266 N N . SER A 1 299 ? 43.435 9.591 8.637 1.00 24.17 2244 SER A N 1
ATOM 2267 C CA . SER A 1 299 ? 42.427 8.574 8.352 1.00 24.23 2244 SER A CA 1
ATOM 2268 C C . SER A 1 299 ? 41.367 9.127 7.411 1.00 24.03 2244 SER A C 1
ATOM 2269 O O . SER A 1 299 ? 40.771 10.178 7.667 1.00 23.23 2244 SER A O 1
ATOM 2272 N N . GLN A 1 300 ? 41.148 8.416 6.312 1.00 24.11 2245 GLN A N 1
ATOM 2273 C CA . GLN A 1 300 ? 40.205 8.850 5.299 1.00 24.39 2245 GLN A CA 1
ATOM 2274 C C . GLN A 1 300 ? 38.782 8.474 5.724 1.00 23.73 2245 GLN A C 1
ATOM 2275 O O . GLN A 1 300 ? 38.593 7.453 6.395 1.00 23.85 2245 GLN A O 1
ATOM 2281 N N . PRO A 1 301 ? 37.783 9.312 5.368 1.00 23.08 2246 PRO A N 1
ATOM 2282 C CA . PRO A 1 301 ? 36.391 9.066 5.756 1.00 22.66 2246 PRO A CA 1
ATOM 2283 C C . PRO A 1 301 ? 35.768 7.842 5.098 1.00 22.34 2246 PRO A C 1
ATOM 2284 O O . PRO A 1 301 ? 36.246 7.379 4.058 1.00 22.33 2246 PRO A O 1
ATOM 2288 N N . VAL A 1 302 ? 34.717 7.324 5.718 1.00 21.29 2247 VAL A N 1
ATOM 2289 C CA . VAL A 1 302 ? 33.876 6.308 5.089 1.00 20.84 2247 VAL A CA 1
ATOM 2290 C C . VAL A 1 302 ? 32.768 7.055 4.349 1.00 20.79 2247 VAL A C 1
ATOM 2291 O O . VAL A 1 302 ? 32.050 7.865 4.944 1.00 20.63 2247 VAL A O 1
ATOM 2295 N N . LEU A 1 303 ? 32.673 6.817 3.044 1.00 20.25 2248 LEU A N 1
ATOM 2296 C CA . LEU A 1 303 ? 31.649 7.430 2.218 1.00 20.23 2248 LEU A CA 1
ATOM 2297 C C . LEU A 1 303 ? 30.480 6.474 2.025 1.00 20.03 2248 LEU A C 1
ATOM 2298 O O . LEU A 1 303 ? 30.660 5.277 1.740 1.00 19.33 2248 LEU A O 1
ATOM 2303 N N . LEU A 1 304 ? 29.281 7.000 2.206 1.00 19.17 2249 LEU A N 1
ATOM 2304 C CA . LEU A 1 304 ? 28.085 6.226 1.910 1.00 19.72 2249 LEU A CA 1
ATOM 2305 C C . LEU A 1 304 ? 27.468 6.864 0.679 1.00 19.45 2249 LEU A C 1
ATOM 2306 O O . LEU A 1 304 ? 27.167 8.057 0.684 1.00 19.14 2249 LEU A O 1
ATOM 2311 N N . GLN A 1 305 ? 27.326 6.060 -0.376 1.00 19.00 2250 GLN A N 1
ATOM 2312 C CA . GLN A 1 305 ? 26.905 6.519 -1.692 1.00 19.16 2250 GLN A CA 1
ATOM 2313 C C . GLN A 1 305 ? 25.828 5.580 -2.230 1.00 19.49 2250 GLN A C 1
ATOM 2314 O O . GLN A 1 305 ? 25.690 4.460 -1.748 1.00 19.07 2250 GLN A O 1
ATOM 2320 N N . TYR A 1 306 ? 25.076 6.035 -3.231 1.00 19.76 2251 TYR A N 1
ATOM 2321 C CA . TYR A 1 306 ? 24.113 5.162 -3.913 1.00 20.37 2251 TYR A CA 1
ATOM 2322 C C . TYR A 1 306 ? 24.274 5.247 -5.425 1.00 20.53 2251 TYR A C 1
ATOM 2323 O O . TYR A 1 306 ? 24.788 6.240 -5.941 1.00 20.55 2251 TYR A O 1
ATOM 2332 N N . SER A 1 307 ? 23.852 4.193 -6.118 1.00 20.57 2252 SER A N 1
ATOM 2333 C CA . SER A 1 307 ? 23.837 4.171 -7.584 1.00 20.17 2252 SER A CA 1
ATOM 2334 C C . SER A 1 307 ? 22.483 3.709 -8.099 1.00 20.56 2252 SER A C 1
ATOM 2335 O O . SER A 1 307 ? 21.891 2.785 -7.546 1.00 20.22 2252 SER A O 1
ATOM 2338 N N . LEU A 1 308 ? 22.009 4.358 -9.163 1.00 20.60 2253 LEU A N 1
ATOM 2339 C CA . LEU A 1 308 ? 20.733 4.045 -9.804 1.00 21.19 2253 LEU A CA 1
ATOM 2340 C C . LEU A 1 308 ? 20.919 3.228 -11.083 1.00 21.21 2253 LEU A C 1
ATOM 2341 O O . LEU A 1 308 ? 19.938 2.755 -11.684 1.00 20.84 2253 LEU A O 1
ATOM 2346 N N . ASN A 1 309 ? 22.176 3.061 -11.490 1.00 20.73 2254 ASN A N 1
ATOM 2347 C CA . ASN A 1 309 ? 22.511 2.523 -12.807 1.00 20.79 2254 ASN A CA 1
ATOM 2348 C C . ASN A 1 309 ? 23.577 1.431 -12.729 1.00 20.86 2254 ASN A C 1
ATOM 2349 O O . ASN A 1 309 ? 24.546 1.428 -13.489 1.00 20.30 2254 ASN A O 1
ATOM 2354 N N . GLY A 1 310 ? 23.387 0.510 -11.785 1.00 21.22 2255 GLY A N 1
ATOM 2355 C CA . GLY A 1 310 ? 24.256 -0.655 -11.625 1.00 21.37 2255 GLY A CA 1
ATOM 2356 C C . GLY A 1 310 ? 25.711 -0.330 -11.350 1.00 21.73 2255 GLY A C 1
ATOM 2357 O O . GLY A 1 310 ? 26.605 -1.074 -11.773 1.00 21.74 2255 GLY A O 1
ATOM 2358 N N . GLY A 1 311 ? 25.955 0.783 -10.659 1.00 21.73 2256 GLY A N 1
ATOM 2359 C CA . GLY A 1 311 ? 27.308 1.197 -10.338 1.00 21.49 2256 GLY A CA 1
ATOM 2360 C C . GLY A 1 311 ? 28.063 1.972 -11.404 1.00 21.67 2256 GLY A C 1
ATOM 2361 O O . GLY A 1 311 ? 29.252 2.226 -11.247 1.00 21.52 2256 GLY A O 1
ATOM 2362 N N . LEU A 1 312 ? 27.389 2.366 -12.480 1.00 21.61 2257 LEU A N 1
ATOM 2363 C CA . LEU A 1 312 ? 28.030 3.225 -13.492 1.00 21.99 2257 LEU A CA 1
ATOM 2364 C C . LEU A 1 312 ? 28.384 4.608 -12.936 1.00 21.88 2257 LEU A C 1
ATOM 2365 O O . LEU A 1 312 ? 29.422 5.181 -13.277 1.00 21.30 2257 LEU A O 1
ATOM 2370 N N . SER A 1 313 ? 27.514 5.130 -12.072 1.00 21.89 2258 SER A N 1
ATOM 2371 C CA . SER A 1 313 ? 27.766 6.410 -11.397 1.00 21.96 2258 SER A CA 1
ATOM 2372 C C . SER A 1 313 ? 27.184 6.389 -9.998 1.00 21.76 2258 SER A C 1
ATOM 2373 O O . SER A 1 313 ? 26.183 5.716 -9.740 1.00 21.59 2258 SER A O 1
ATOM 2376 N N . TRP A 1 314 ? 27.836 7.123 -9.101 1.00 21.21 2259 TRP A N 1
ATOM 2377 C CA . TRP A 1 314 ? 27.501 7.110 -7.690 1.00 20.99 2259 TRP A CA 1
ATOM 2378 C C . TRP A 1 314 ? 27.231 8.520 -7.159 1.00 21.22 2259 TRP A C 1
ATOM 2379 O O . TRP A 1 314 ? 27.904 9.472 -7.542 1.00 20.53 2259 TRP A O 1
ATOM 2390 N N . SER A 1 315 ? 26.243 8.631 -6.273 1.00 21.32 2260 SER A N 1
ATOM 2391 C CA . SER A 1 315 ? 25.898 9.896 -5.637 1.00 21.44 2260 SER A CA 1
ATOM 2392 C C . SER A 1 315 ? 26.131 9.765 -4.148 1.00 21.12 2260 SER A C 1
ATOM 2393 O O . SER A 1 315 ? 25.924 8.699 -3.579 1.00 20.56 2260 SER A O 1
ATOM 2396 N N . LEU A 1 316 ? 26.531 10.861 -3.524 1.00 20.72 2261 LEU A N 1
ATOM 2397 C CA . LEU A 1 316 ? 26.848 10.873 -2.095 1.00 21.62 2261 LEU A CA 1
ATOM 2398 C C . LEU A 1 316 ? 25.614 10.943 -1.191 1.00 21.52 2261 LEU A C 1
ATOM 2399 O O . LEU A 1 316 ? 24.744 11.787 -1.389 1.00 22.19 2261 LEU A O 1
ATOM 2404 N N . LEU A 1 317 ? 25.536 10.049 -0.206 1.00 21.74 2262 LEU A N 1
ATOM 2405 C CA . LEU A 1 317 ? 24.550 10.198 0.873 1.00 21.84 2262 LEU A CA 1
ATOM 2406 C C . LEU A 1 317 ? 25.162 10.949 2.041 1.00 21.53 2262 LEU A C 1
ATOM 2407 O O . LEU A 1 317 ? 24.613 11.945 2.491 1.00 21.26 2262 LEU A O 1
ATOM 2412 N N . GLN A 1 318 ? 26.306 10.472 2.524 1.00 20.93 2263 GLN A N 1
ATOM 2413 C CA . GLN A 1 318 ? 26.959 11.058 3.689 1.00 20.94 2263 GLN A CA 1
ATOM 2414 C C . GLN A 1 318 ? 28.419 10.652 3.728 1.00 21.08 2263 GLN A C 1
ATOM 2415 O O . GLN A 1 318 ? 28.739 9.521 3.421 1.00 21.14 2263 GLN A O 1
ATOM 2421 N N . GLU A 1 319 ? 29.300 11.586 4.091 1.00 20.78 2264 GLU A N 1
ATOM 2422 C CA . GLU A 1 319 ? 30.672 11.244 4.453 1.00 21.01 2264 GLU A CA 1
ATOM 2423 C C . GLU A 1 319 ? 30.783 11.169 5.961 1.00 20.85 2264 GLU A C 1
ATOM 2424 O O . GLU A 1 319 ? 30.330 12.070 6.661 1.00 20.43 2264 GLU A O 1
ATOM 2430 N N . PHE A 1 320 ? 31.398 10.106 6.460 1.00 20.77 2265 PHE A N 1
ATOM 2431 C CA . PHE A 1 320 ? 31.587 9.956 7.902 1.00 21.39 2265 PHE A CA 1
ATOM 2432 C C . PHE A 1 320 ? 33.065 10.081 8.222 1.00 21.91 2265 PHE A C 1
ATOM 2433 O O . PHE A 1 320 ? 33.864 9.223 7.834 1.00 21.48 2265 PHE A O 1
ATOM 2441 N N . LEU A 1 321 ? 33.423 11.151 8.928 1.00 22.40 2266 LEU A N 1
ATOM 2442 C CA . LEU A 1 321 ? 34.822 11.475 9.201 1.00 23.50 2266 LEU A CA 1
ATOM 2443 C C . LEU A 1 321 ? 35.296 10.836 10.503 1.00 23.80 2266 LEU A C 1
ATOM 2444 O O . LEU A 1 321 ? 34.539 10.733 11.471 1.00 23.44 2266 LEU A O 1
ATOM 2449 N N . PHE A 1 322 ? 36.544 10.388 10.496 1.00 23.85 2267 PHE A N 1
ATOM 2450 C CA . PHE A 1 322 ? 37.248 10.027 11.717 1.00 25.04 2267 PHE A CA 1
ATOM 2451 C C . PHE A 1 322 ? 37.444 11.300 12.532 1.00 25.84 2267 PHE A C 1
ATOM 2452 O O . PHE A 1 322 ? 37.790 12.352 11.982 1.00 26.09 2267 PHE A O 1
ATOM 2460 N N . SER A 1 323 ? 37.190 11.198 13.835 1.00 27.28 2268 SER A N 1
ATOM 2461 C CA . SER A 1 323 ? 37.354 12.309 14.792 1.00 28.32 2268 SER A CA 1
ATOM 2462 C C . SER A 1 323 ? 37.743 11.760 16.160 1.00 29.01 2268 SER A C 1
ATOM 2463 O O . SER A 1 323 ? 37.765 10.544 16.369 1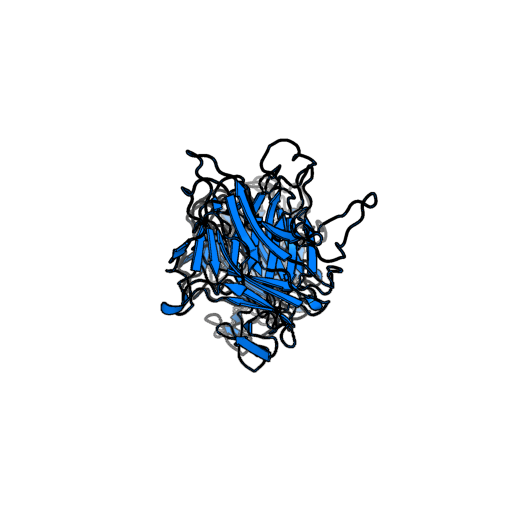.00 28.69 2268 SER A O 1
ATOM 2466 N N . ASN A 1 324 ? 38.006 12.667 17.099 1.00 30.18 2269 ASN A N 1
ATOM 2467 C CA . ASN A 1 324 ? 38.301 12.301 18.487 1.00 31.34 2269 ASN A CA 1
ATOM 2468 C C . ASN A 1 324 ? 37.184 11.495 19.168 1.00 30.76 2269 ASN A C 1
ATOM 2469 O O . ASN A 1 324 ? 37.415 10.876 20.211 1.00 31.31 2269 ASN A O 1
ATOM 2474 N N . SER A 1 325 ? 35.987 11.493 18.579 1.00 30.03 2270 SER A N 1
ATOM 2475 C CA . SER A 1 325 ? 34.829 10.799 19.161 1.00 29.33 2270 SER A CA 1
ATOM 2476 C C . SER A 1 325 ? 34.322 9.615 18.323 1.00 28.42 2270 SER A C 1
ATOM 2477 O O . SER A 1 325 ? 33.496 8.815 18.786 1.00 28.20 2270 SER A O 1
ATOM 2480 N N . SER A 1 326 ? 34.821 9.496 17.097 1.00 27.33 2271 SER A N 1
ATOM 2481 C CA . SER A 1 326 ? 34.316 8.488 16.162 1.00 26.25 2271 SER A CA 1
ATOM 2482 C C . SER A 1 326 ? 34.707 7.066 16.567 1.00 26.05 2271 SER A C 1
ATOM 2483 O O . SER A 1 326 ? 34.100 6.088 16.099 1.00 25.71 2271 SER A O 1
ATOM 2486 N N . ASN A 1 327 ? 35.720 6.956 17.428 1.00 25.45 2272 ASN A N 1
ATOM 2487 C CA . ASN A 1 327 ? 36.242 5.657 17.860 1.00 25.87 2272 ASN A CA 1
ATOM 2488 C C . ASN A 1 327 ? 35.419 5.004 18.986 1.00 26.19 2272 ASN A C 1
ATOM 2489 O O . ASN A 1 327 ? 35.912 4.150 19.725 1.00 25.62 2272 ASN A O 1
ATOM 2494 N N . VAL A 1 328 ? 34.166 5.441 19.115 1.00 26.58 2273 VAL A N 1
ATOM 2495 C CA . VAL A 1 328 ? 33.177 4.774 19.964 1.00 26.74 2273 VAL A CA 1
ATOM 2496 C C . VAL A 1 328 ? 32.064 4.294 19.021 1.00 26.40 2273 VAL A C 1
ATOM 2497 O O . VAL A 1 328 ? 31.666 5.025 18.104 1.00 26.94 2273 VAL A O 1
ATOM 2501 N N . GLY A 1 329 ? 31.587 3.070 19.219 1.00 25.43 2274 GLY A N 1
ATOM 2502 C CA . GLY A 1 329 ? 30.458 2.561 18.439 1.00 24.99 2274 GLY A CA 1
ATOM 2503 C C . GLY A 1 329 ? 29.309 3.554 18.456 1.00 24.56 2274 GLY A C 1
ATOM 2504 O O . GLY A 1 329 ? 28.986 4.117 19.508 1.00 23.37 2274 GLY A O 1
ATOM 2505 N N . ARG A 1 330 ? 28.726 3.802 17.287 1.00 23.78 2275 ARG A N 1
ATOM 2506 C CA . ARG A 1 330 ? 27.601 4.729 17.183 1.00 23.72 2275 ARG A CA 1
ATOM 2507 C C . ARG A 1 330 ? 26.500 4.153 16.295 1.00 22.78 2275 ARG A C 1
ATOM 2508 O O . ARG A 1 330 ? 26.790 3.582 15.246 1.00 22.02 2275 ARG A O 1
ATOM 2516 N N . TYR A 1 331 ? 25.248 4.281 16.737 1.00 21.50 2276 TYR A N 1
ATOM 2517 C CA . TYR A 1 331 ? 24.083 4.023 15.875 1.00 20.82 2276 TYR A CA 1
ATOM 2518 C C . TYR A 1 331 ? 23.959 5.147 14.844 1.00 20.39 2276 TYR A C 1
ATOM 2519 O O . TYR A 1 331 ? 24.057 6.314 15.183 1.00 20.80 2276 TYR A O 1
ATOM 2528 N N . ILE A 1 332 ? 23.771 4.780 13.583 1.00 19.90 2277 ILE A N 1
ATOM 2529 C CA . ILE A 1 332 ? 23.611 5.737 12.500 1.00 19.58 2277 ILE A CA 1
ATOM 2530 C C . ILE A 1 332 ? 22.330 5.409 11.725 1.00 19.68 2277 ILE A C 1
ATOM 2531 O O . ILE A 1 332 ? 22.057 4.246 11.436 1.00 19.50 2277 ILE A O 1
ATOM 2536 N N . ALA A 1 333 ? 21.543 6.429 11.405 1.00 18.85 2278 ALA A N 1
ATOM 2537 C CA . ALA A 1 333 ? 20.388 6.234 10.531 1.00 19.02 2278 ALA A CA 1
ATOM 2538 C C . ALA A 1 333 ? 20.173 7.460 9.655 1.00 19.28 2278 ALA A C 1
ATOM 2539 O O . ALA A 1 333 ? 20.280 8.603 10.127 1.00 18.46 2278 ALA A O 1
ATOM 2541 N N . LEU A 1 334 ? 19.861 7.211 8.390 1.00 19.93 2279 LEU A N 1
ATOM 2542 C CA . LEU A 1 334 ? 19.536 8.279 7.448 1.00 21.52 2279 LEU A CA 1
ATOM 2543 C C . LEU A 1 334 ? 18.240 7.968 6.741 1.00 22.39 2279 LEU A C 1
ATOM 2544 O O . LEU A 1 334 ? 17.977 6.804 6.409 1.00 22.32 2279 LEU A O 1
ATOM 2549 N N . GLU A 1 335 ? 17.446 9.008 6.488 1.00 23.18 2280 GLU A N 1
ATOM 2550 C CA . GLU A 1 335 ? 16.252 8.875 5.646 1.00 24.59 2280 GLU A CA 1
ATOM 2551 C C . GLU A 1 335 ? 16.704 8.707 4.206 1.00 24.02 2280 GLU A C 1
ATOM 2552 O O . GLU A 1 335 ? 17.651 9.379 3.771 1.00 24.20 2280 GLU A O 1
ATOM 2558 N N . MET A 1 336 ? 16.053 7.800 3.481 1.00 23.11 2281 MET A N 1
ATOM 2559 C CA . MET A 1 336 ? 16.362 7.579 2.069 1.00 22.84 2281 MET A CA 1
ATOM 2560 C C . MET A 1 336 ? 15.802 8.730 1.229 1.00 22.58 2281 MET A C 1
ATOM 2561 O O . MET A 1 336 ? 14.577 8.889 1.136 1.00 21.93 2281 MET A O 1
ATOM 2566 N N . PRO A 1 337 ? 16.693 9.534 0.612 1.00 22.47 2282 PRO A N 1
ATOM 2567 C CA . PRO A 1 337 ? 16.233 10.674 -0.194 1.00 22.53 2282 PRO A CA 1
ATOM 2568 C C . PRO A 1 337 ? 15.490 10.224 -1.450 1.00 22.26 2282 PRO A C 1
ATOM 2569 O O . PRO A 1 337 ? 15.727 9.119 -1.941 1.00 21.33 2282 PRO A O 1
ATOM 2573 N N . LEU A 1 338 ? 14.615 11.092 -1.963 1.00 22.63 2283 LEU A N 1
ATOM 2574 C CA . LEU A 1 338 ? 13.772 10.778 -3.106 1.00 22.92 2283 LEU A CA 1
ATOM 2575 C C . LEU A 1 338 ? 14.590 10.279 -4.303 1.00 22.91 2283 LEU A C 1
ATOM 2576 O O . LEU A 1 338 ? 14.218 9.299 -4.942 1.00 22.95 2283 LEU A O 1
ATOM 2581 N N . LYS A 1 339 ? 15.711 10.937 -4.577 1.00 23.00 2284 LYS A N 1
ATOM 2582 C CA . LYS A 1 339 ? 16.530 10.596 -5.743 1.00 23.62 2284 LYS A CA 1
ATOM 2583 C C . LYS A 1 339 ? 17.099 9.177 -5.682 1.00 22.94 2284 LYS A C 1
ATOM 2584 O O . LYS A 1 339 ? 17.306 8.554 -6.725 1.00 22.73 2284 LYS A O 1
ATOM 2590 N N . ALA A 1 340 ? 17.321 8.660 -4.468 1.00 22.19 2285 ALA A N 1
ATOM 2591 C CA . ALA A 1 340 ? 17.779 7.278 -4.285 1.00 21.80 2285 ALA A CA 1
ATOM 2592 C C . ALA A 1 340 ? 16.651 6.241 -4.360 1.00 21.87 2285 ALA A C 1
ATOM 2593 O O . ALA A 1 340 ? 16.913 5.040 -4.406 1.00 22.12 2285 ALA A O 1
ATOM 2595 N N . ARG A 1 341 ? 15.402 6.691 -4.353 1.00 21.83 2286 ARG A N 1
ATOM 2596 C CA . ARG A 1 341 ? 14.279 5.758 -4.364 1.00 22.02 2286 ARG A CA 1
ATOM 2597 C C . ARG A 1 341 ? 13.934 5.319 -5.788 1.00 22.40 2286 ARG A C 1
ATOM 2598 O O . ARG A 1 341 ? 13.254 6.029 -6.528 1.00 22.53 2286 ARG A O 1
ATOM 2606 N N . SER A 1 342 ? 14.417 4.145 -6.171 1.00 22.06 2287 SER A N 1
ATOM 2607 C CA . SER A 1 342 ? 14.042 3.566 -7.457 1.00 22.03 2287 SER A CA 1
ATOM 2608 C C . SER A 1 342 ? 13.863 2.077 -7.276 1.00 21.63 2287 SER A C 1
ATOM 2609 O O . SER A 1 342 ? 14.200 1.537 -6.226 1.00 21.95 2287 SER A O 1
ATOM 2612 N N . GLY A 1 343 ? 13.371 1.415 -8.317 1.00 21.45 2288 GLY A N 1
ATOM 2613 C CA . GLY A 1 343 ? 13.238 -0.036 -8.322 1.00 21.10 2288 GLY A CA 1
ATOM 2614 C C . GLY A 1 343 ? 14.566 -0.767 -8.341 1.00 20.75 2288 GLY A C 1
ATOM 2615 O O . GLY A 1 343 ? 14.609 -1.977 -8.128 1.00 20.11 2288 GLY A O 1
ATOM 2616 N N . SER A 1 344 ? 15.653 -0.028 -8.576 1.00 21.20 2289 SER A N 1
ATOM 2617 C CA . SER A 1 344 ? 16.979 -0.625 -8.726 1.00 21.62 2289 SER A CA 1
ATOM 2618 C C . SER A 1 344 ? 18.099 0.300 -8.225 1.00 21.03 2289 SER A C 1
ATOM 2619 O O . SER A 1 344 ? 18.803 0.939 -9.014 1.00 21.10 2289 SER A O 1
ATOM 2622 N N . THR A 1 345 ? 18.235 0.379 -6.904 1.00 20.44 2290 THR A N 1
ATOM 2623 C CA . THR A 1 345 ? 19.257 1.204 -6.246 1.00 20.18 2290 THR A CA 1
ATOM 2624 C C . THR A 1 345 ? 20.181 0.324 -5.400 1.00 20.01 2290 THR A C 1
ATOM 2625 O O . THR A 1 345 ? 19.716 -0.516 -4.630 1.00 19.83 2290 THR A O 1
ATOM 2629 N N . ARG A 1 346 ? 21.484 0.526 -5.543 1.00 19.58 2291 ARG A N 1
ATOM 2630 C CA . ARG A 1 346 ? 22.453 -0.117 -4.659 1.00 19.58 2291 ARG A CA 1
ATOM 2631 C C . ARG A 1 346 ? 23.148 0.941 -3.802 1.00 19.22 2291 ARG A C 1
ATOM 2632 O O . ARG A 1 346 ? 23.279 2.078 -4.217 1.00 19.12 2291 ARG A O 1
ATOM 2640 N N . LEU A 1 347 ? 23.570 0.553 -2.605 1.00 19.42 2292 LEU A N 1
ATOM 2641 C CA . LEU A 1 347 ? 24.323 1.428 -1.725 1.00 20.25 2292 LEU A CA 1
ATOM 2642 C C . LEU A 1 347 ? 25.748 0.911 -1.620 1.00 20.37 2292 LEU A C 1
ATOM 2643 O O . LEU A 1 347 ? 25.992 -0.278 -1.848 1.00 21.00 2292 LEU A O 1
ATOM 2648 N N . ARG A 1 348 ? 26.688 1.793 -1.287 1.00 20.07 2293 ARG A N 1
ATOM 2649 C CA . ARG A 1 348 ? 28.026 1.330 -0.946 1.00 20.05 2293 ARG A CA 1
ATOM 2650 C C . ARG A 1 348 ? 28.618 2.139 0.176 1.00 20.36 2293 ARG A C 1
ATOM 2651 O O . ARG A 1 348 ? 28.345 3.342 0.309 1.00 19.35 2293 ARG A O 1
ATOM 2659 N N . TRP A 1 349 ? 29.413 1.458 0.996 1.00 20.07 2294 TRP A N 1
ATOM 2660 C CA . TRP A 1 349 ? 30.316 2.110 1.943 1.00 19.69 2294 TRP A CA 1
ATOM 2661 C C . TRP A 1 349 ? 31.727 1.918 1.405 1.00 19.96 2294 TRP A C 1
ATOM 2662 O O . TRP A 1 349 ? 32.146 0.791 1.163 1.00 20.93 2294 TRP A O 1
ATOM 2673 N N . TRP A 1 350 ? 32.449 3.013 1.221 1.00 19.24 2295 TRP A N 1
ATOM 2674 C CA . TRP A 1 350 ? 33.770 2.984 0.622 1.00 19.08 2295 TRP A CA 1
ATOM 2675 C C . TRP A 1 350 ? 34.668 3.963 1.364 1.00 19.03 2295 TRP A C 1
ATOM 2676 O O . TRP A 1 350 ? 34.298 5.124 1.587 1.00 18.70 2295 TRP A O 1
ATOM 2687 N N . GLN A 1 351 ? 35.831 3.483 1.787 1.00 19.17 2296 GLN A N 1
ATOM 2688 C CA . GLN A 1 351 ? 36.829 4.351 2.391 1.00 19.23 2296 GLN A CA 1
ATOM 2689 C C . GLN A 1 351 ? 37.974 4.540 1.385 1.00 20.53 2296 GLN A C 1
ATOM 2690 O O . GLN A 1 351 ? 38.737 3.586 1.115 1.00 20.41 2296 GLN A O 1
ATOM 2696 N N . PRO A 1 352 ? 38.088 5.753 0.809 1.00 20.89 2297 PRO A N 1
ATOM 2697 C CA . PRO A 1 352 ? 39.148 6.039 -0.176 1.00 21.62 2297 PRO A CA 1
ATOM 2698 C C . PRO A 1 352 ? 40.545 5.933 0.413 1.00 22.27 2297 PRO A C 1
ATOM 2699 O O . PRO A 1 352 ? 40.723 6.143 1.606 1.00 21.98 2297 PRO A O 1
ATOM 2703 N N . SER A 1 353 ? 41.501 5.566 -0.441 1.00 23.51 2298 SER A N 1
ATOM 2704 C CA A SER A 1 353 ? 42.932 5.610 -0.139 0.50 24.31 2298 SER A CA 1
ATOM 2705 C CA B SER A 1 353 ? 42.928 5.631 -0.138 0.50 24.52 2298 SER A CA 1
ATOM 2706 C C . SER A 1 353 ? 43.703 5.665 -1.451 1.00 25.31 2298 SER A C 1
ATOM 2707 O O . SER A 1 353 ? 43.417 4.897 -2.372 1.00 25.82 2298 SER A O 1
ATOM 2712 N N . GLU A 1 354 ? 44.692 6.540 -1.529 1.00 26.56 2299 GLU A N 1
ATOM 2713 C CA . GLU A 1 354 ? 45.448 6.696 -2.772 1.00 28.45 2299 GLU A CA 1
ATOM 2714 C C . GLU A 1 354 ? 46.337 5.492 -3.103 1.00 28.28 2299 GLU A C 1
ATOM 2715 O O . GLU A 1 354 ? 46.540 5.175 -4.283 1.00 29.46 2299 GLU A O 1
ATOM 2721 N N . ASN A 1 355 ? 46.846 4.813 -2.079 1.00 27.25 2300 ASN A N 1
ATOM 2722 C CA . ASN A 1 355 ? 47.832 3.748 -2.303 1.00 26.79 2300 ASN A CA 1
ATOM 2723 C C . ASN A 1 355 ? 47.414 2.373 -1.806 1.00 25.70 2300 ASN A C 1
ATOM 2724 O O . ASN A 1 355 ? 48.181 1.416 -1.886 1.00 25.98 2300 ASN A O 1
ATOM 2729 N N . GLY A 1 356 ? 46.197 2.274 -1.292 1.00 24.35 2301 GLY A N 1
ATOM 2730 C CA . GLY A 1 356 ? 45.732 1.025 -0.718 1.00 23.34 2301 GLY A CA 1
ATOM 2731 C C . GLY A 1 356 ? 46.147 0.859 0.731 1.00 22.51 2301 GLY A C 1
ATOM 2732 O O . GLY A 1 356 ? 45.889 -0.185 1.312 1.00 22.27 2301 GLY A O 1
ATOM 2733 N N . HIS A 1 357 ? 46.815 1.870 1.300 1.00 21.64 2302 HIS A N 1
ATOM 2734 C CA A HIS A 1 357 ? 47.125 1.870 2.730 0.50 21.48 2302 HIS A CA 1
ATOM 2735 C CA B HIS A 1 357 ? 47.149 1.885 2.727 0.50 21.32 2302 HIS A CA 1
ATOM 2736 C C . HIS A 1 357 ? 46.153 2.723 3.542 1.00 20.99 2302 HIS A C 1
ATOM 2737 O O . HIS A 1 357 ? 45.703 3.770 3.092 1.00 20.83 2302 HIS A O 1
ATOM 2750 N N . PHE A 1 358 ? 45.825 2.251 4.741 1.00 21.17 2303 PHE A N 1
ATOM 2751 C CA . PHE A 1 358 ? 44.891 2.930 5.645 1.00 21.11 2303 PHE A CA 1
ATOM 2752 C C . PHE A 1 358 ? 45.540 3.201 6.996 1.00 21.68 2303 PHE A C 1
ATOM 2753 O O . PHE A 1 358 ? 46.389 2.431 7.448 1.00 22.12 2303 PHE A O 1
ATOM 2761 N N . TYR A 1 359 ? 45.146 4.304 7.622 1.00 22.27 2304 TYR A N 1
ATOM 2762 C CA . TYR A 1 359 ? 45.737 4.733 8.889 1.00 22.88 2304 TYR A CA 1
ATOM 2763 C C . TYR A 1 359 ? 44.969 4.242 10.112 1.00 22.71 2304 TYR A C 1
ATOM 2764 O O . TYR A 1 359 ? 45.532 4.197 11.206 1.00 22.79 2304 TYR A O 1
ATOM 2773 N N . SER A 1 360 ? 43.700 3.879 9.920 1.00 22.26 2305 SER A N 1
ATOM 2774 C CA . SER A 1 360 ? 42.863 3.312 10.981 1.00 22.33 2305 SER A CA 1
ATOM 2775 C C . SER A 1 360 ? 41.927 2.218 10.460 1.00 21.47 2305 SER A C 1
ATOM 2776 O O . SER A 1 360 ? 41.442 2.301 9.326 1.00 21.82 2305 SER A O 1
ATOM 2779 N N . PRO A 1 361 ? 41.630 1.214 11.306 1.00 21.04 2306 PRO A N 1
ATOM 2780 C CA . PRO A 1 361 ? 40.536 0.291 10.999 1.00 19.96 2306 PRO A CA 1
ATOM 2781 C C . PRO A 1 361 ? 39.174 0.903 11.317 1.00 19.37 2306 PRO A C 1
ATOM 2782 O O . PRO A 1 361 ? 39.087 1.959 11.957 1.00 18.53 2306 PRO A O 1
ATOM 2786 N N . TRP A 1 362 ? 38.123 0.220 10.880 1.00 18.84 2307 TRP A N 1
ATOM 2787 C CA . TRP A 1 362 ? 36.765 0.580 11.256 1.00 18.79 2307 TRP A CA 1
ATOM 2788 C C . TRP A 1 362 ? 35.868 -0.639 11.220 1.00 19.26 2307 TRP A C 1
ATOM 2789 O O . TRP A 1 362 ? 36.229 -1.678 10.650 1.00 18.42 2307 TRP A O 1
ATOM 2800 N N . VAL A 1 363 ? 34.703 -0.500 11.848 1.00 19.36 2308 VAL A N 1
ATOM 2801 C CA . VAL A 1 363 ? 33.754 -1.582 11.967 1.00 19.74 2308 VAL A CA 1
ATOM 2802 C C . VAL A 1 363 ? 32.381 -1.080 11.560 1.00 19.71 2308 VAL A C 1
ATOM 2803 O O . VAL A 1 363 ? 32.038 0.067 11.831 1.00 19.99 2308 VAL A O 1
ATOM 2807 N N . ILE A 1 364 ? 31.607 -1.946 10.910 1.00 19.21 2309 ILE A N 1
ATOM 2808 C CA . ILE A 1 364 ? 30.199 -1.704 10.656 1.00 19.67 2309 ILE A CA 1
ATOM 2809 C C . ILE A 1 364 ? 29.401 -2.937 11.096 1.00 19.52 2309 ILE A C 1
ATOM 2810 O O . ILE A 1 364 ? 29.892 -4.078 11.002 1.00 19.81 2309 ILE A O 1
ATOM 2815 N N . ASP A 1 365 ? 28.191 -2.711 11.599 1.00 19.28 2310 ASP A N 1
ATOM 2816 C CA . ASP A 1 365 ? 27.360 -3.804 12.094 1.00 19.94 2310 ASP A CA 1
ATOM 2817 C C . ASP A 1 365 ? 25.880 -3.515 11.903 1.00 19.89 2310 ASP A C 1
ATOM 2818 O O . ASP A 1 365 ? 25.479 -2.351 11.802 1.00 19.18 2310 ASP A O 1
ATOM 2823 N N . GLN A 1 366 ? 25.069 -4.579 11.874 1.00 20.55 2311 GLN A N 1
ATOM 2824 C CA . GLN A 1 366 ? 23.602 -4.460 11.931 1.00 21.00 2311 GLN A CA 1
ATOM 2825 C C . GLN A 1 366 ? 23.031 -3.536 10.873 1.00 20.68 2311 GLN A C 1
ATOM 2826 O O . GLN A 1 366 ? 22.294 -2.590 11.191 1.00 20.11 2311 GLN A O 1
ATOM 2832 N N . ILE A 1 367 ? 23.384 -3.801 9.620 1.00 20.57 2312 ILE A N 1
ATOM 2833 C CA . ILE A 1 367 ? 22.913 -2.991 8.506 1.00 19.97 2312 ILE A CA 1
ATOM 2834 C C . ILE A 1 367 ? 21.481 -3.383 8.204 1.00 21.01 2312 ILE A C 1
ATOM 2835 O O . ILE A 1 367 ? 21.165 -4.567 8.060 1.00 20.98 2312 ILE A O 1
ATOM 2840 N N . LEU A 1 368 ? 20.620 -2.372 8.152 1.00 20.34 2313 LEU A N 1
ATOM 2841 C CA . LEU A 1 368 ? 19.247 -2.540 7.728 1.00 21.23 2313 LEU A CA 1
ATOM 2842 C C . LEU A 1 368 ? 18.944 -1.437 6.725 1.00 21.01 2313 LEU A C 1
ATOM 2843 O O . LEU A 1 368 ? 19.273 -0.262 6.968 1.00 20.25 2313 LEU A O 1
ATOM 2848 N N . ILE A 1 369 ? 18.347 -1.831 5.602 1.00 20.56 2314 ILE A N 1
ATOM 2849 C CA . ILE A 1 369 ? 17.859 -0.909 4.573 1.00 20.71 2314 ILE A CA 1
ATOM 2850 C C . ILE A 1 369 ? 16.418 -1.288 4.276 1.00 20.77 2314 ILE A C 1
ATOM 2851 O O . ILE A 1 369 ? 16.119 -2.457 4.010 1.00 20.62 2314 ILE A O 1
ATOM 2856 N N . GLY A 1 370 ? 15.516 -0.316 4.335 1.00 20.43 2315 GLY A N 1
ATOM 2857 C CA . GLY A 1 370 ? 14.136 -0.579 3.963 1.00 20.81 2315 GLY A CA 1
ATOM 2858 C C . GLY A 1 370 ? 13.156 0.401 4.561 1.00 20.76 2315 GLY A C 1
ATOM 2859 O O . GLY A 1 370 ? 13.358 1.619 4.487 1.00 20.65 2315 GLY A O 1
ATOM 2860 N N . GLY A 1 371 ? 12.114 -0.144 5.178 1.00 20.89 2316 GLY A N 1
ATOM 2861 C CA . GLY A 1 371 ? 11.009 0.654 5.687 1.00 21.54 2316 GLY A CA 1
ATOM 2862 C C . GLY A 1 371 ? 9.950 0.805 4.614 1.00 22.51 2316 GLY A C 1
ATOM 2863 O O . GLY A 1 371 ? 10.058 0.230 3.529 1.00 22.63 2316 GLY A O 1
ATOM 2864 N N . ASN A 1 372 ? 8.923 1.588 4.913 1.00 23.19 2317 ASN A N 1
ATOM 2865 C CA . ASN A 1 372 ? 7.820 1.770 3.994 1.00 23.84 2317 ASN A CA 1
ATOM 2866 C C . ASN A 1 372 ? 7.211 3.143 4.220 1.00 23.66 2317 ASN A C 1
ATOM 2867 O O . ASN A 1 372 ? 6.709 3.428 5.303 1.00 23.87 2317 ASN A O 1
ATOM 2872 N N . ILE A 1 373 ? 7.252 3.984 3.193 1.00 23.24 2318 ILE A N 1
ATOM 2873 C CA . ILE A 1 373 ? 6.783 5.365 3.304 1.00 22.93 2318 ILE A CA 1
ATOM 2874 C C . ILE A 1 373 ? 5.307 5.551 2.921 1.00 23.42 2318 ILE A C 1
ATOM 2875 O O . ILE A 1 373 ? 4.815 6.685 2.862 1.00 23.28 2318 ILE A O 1
ATOM 2880 N N . SER A 1 374 ? 4.593 4.453 2.684 1.00 23.69 2319 SER A N 1
ATOM 2881 C CA . SER A 1 374 ? 3.249 4.540 2.087 1.00 24.36 2319 SER A CA 1
ATOM 2882 C C . SER A 1 374 ? 2.102 4.813 3.069 1.00 24.53 2319 SER A C 1
ATOM 2883 O O . SER A 1 374 ? 0.936 4.798 2.684 1.00 24.68 2319 SER A O 1
ATOM 2886 N N . GLY A 1 375 ? 2.434 5.072 4.329 1.00 25.00 2320 GLY A N 1
ATOM 2887 C CA . GLY A 1 375 ? 1.436 5.523 5.297 1.00 24.98 2320 GLY A CA 1
ATOM 2888 C C . GLY A 1 375 ? 0.808 4.485 6.216 1.00 24.94 2320 GLY A C 1
ATOM 2889 O O . GLY A 1 375 ? -0.165 4.791 6.913 1.00 24.87 2320 GLY A O 1
ATOM 2890 N N . ASN A 1 376 ? 1.355 3.270 6.242 1.00 24.83 2321 ASN A N 1
ATOM 2891 C CA . ASN A 1 376 ? 0.826 2.211 7.119 1.00 24.67 2321 ASN A CA 1
ATOM 2892 C C . ASN A 1 376 ? 0.746 2.639 8.594 1.00 23.95 2321 ASN A C 1
ATOM 2893 O O . ASN A 1 376 ? 1.696 3.210 9.143 1.00 23.66 2321 ASN A O 1
ATOM 2898 N N . THR A 1 377 ? -0.394 2.343 9.213 1.00 23.38 2322 THR A N 1
ATOM 2899 C CA . THR A 1 377 ? -0.714 2.787 10.573 1.00 23.44 2322 THR A CA 1
ATOM 2900 C C . THR A 1 377 ? -0.761 1.626 11.579 1.00 23.60 2322 THR A C 1
ATOM 2901 O O . THR A 1 377 ? -1.035 1.840 12.768 1.00 23.83 2322 THR A O 1
ATOM 2905 N N . VAL A 1 378 ? -0.497 0.404 11.122 1.00 23.54 2323 VAL A N 1
ATOM 2906 C CA . VAL A 1 378 ? -0.657 -0.776 11.985 1.00 23.10 2323 VAL A CA 1
ATOM 2907 C C . VAL A 1 378 ? 0.572 -1.677 11.976 1.00 23.40 2323 VAL A C 1
ATOM 2908 O O . VAL A 1 378 ? 1.050 -2.078 10.906 1.00 23.23 2323 VAL A O 1
ATOM 2912 N N . LEU A 1 379 ? 1.082 -1.994 13.166 1.00 22.93 2324 LEU A N 1
ATOM 2913 C CA . LEU A 1 379 ? 2.045 -3.085 13.332 1.00 23.71 2324 LEU A CA 1
ATOM 2914 C C . LEU A 1 379 ? 1.504 -4.098 14.345 1.00 23.93 2324 LEU A C 1
ATOM 2915 O O . LEU A 1 379 ? 1.245 -3.754 15.506 1.00 24.40 2324 LEU A O 1
ATOM 2920 N N . GLU A 1 380 ? 1.316 -5.339 13.907 1.00 24.12 2325 GLU A N 1
ATOM 2921 C CA . GLU A 1 380 ? 0.818 -6.388 14.806 1.00 24.44 2325 GLU A CA 1
ATOM 2922 C C . GLU A 1 380 ? 1.589 -7.698 14.659 1.00 23.96 2325 GLU A C 1
ATOM 2923 O O . GLU A 1 380 ? 2.114 -8.001 13.585 1.00 24.10 2325 GLU A O 1
ATOM 2929 N N . ASP A 1 381 ? 1.695 -8.446 15.752 1.00 23.12 2326 ASP A N 1
ATOM 2930 C CA . ASP A 1 381 ? 2.450 -9.694 15.744 1.00 23.06 2326 ASP A CA 1
ATOM 2931 C C . ASP A 1 381 ? 2.075 -10.607 16.901 1.00 23.11 2326 ASP A C 1
ATOM 2932 O O . ASP A 1 381 ? 1.942 -10.149 18.045 1.00 23.45 2326 ASP A O 1
ATOM 2937 N N . ASP A 1 382 ? 1.914 -11.895 16.595 1.00 22.89 2327 ASP A N 1
ATOM 2938 C CA . ASP A 1 382 ? 1.750 -12.938 17.617 1.00 23.01 2327 ASP A CA 1
ATOM 2939 C C . ASP A 1 382 ? 3.044 -13.748 17.802 1.00 22.78 2327 ASP A C 1
ATOM 2940 O O . ASP A 1 382 ? 3.096 -14.697 18.593 1.00 22.10 2327 ASP A O 1
ATOM 2945 N N . PHE A 1 383 ? 4.060 -13.372 17.033 1.00 22.49 2328 PHE A N 1
ATOM 2946 C CA . PHE A 1 383 ? 5.385 -14.001 17.029 1.00 23.33 2328 PHE A CA 1
ATOM 2947 C C . PHE A 1 383 ? 5.417 -15.470 16.638 1.00 23.76 2328 PHE A C 1
ATOM 2948 O O . PHE A 1 383 ? 6.264 -16.214 17.133 1.00 23.32 2328 PHE A O 1
ATOM 2956 N N . SER A 1 384 ? 4.490 -15.864 15.759 1.00 24.36 2329 SER A N 1
ATOM 2957 C CA A SER A 1 384 ? 4.567 -17.159 15.094 0.50 24.92 2329 SER A CA 1
ATOM 2958 C CA B SER A 1 384 ? 4.562 -17.155 15.080 0.50 25.09 2329 SER A CA 1
ATOM 2959 C C . SER A 1 384 ? 5.838 -17.189 14.245 1.00 25.51 2329 SER A C 1
ATOM 2960 O O . SER A 1 384 ? 6.456 -18.241 14.077 1.00 25.67 2329 SER A O 1
ATOM 2965 N N . THR A 1 385 ? 6.218 -16.018 13.720 1.00 25.73 2330 THR A N 1
ATOM 2966 C CA . THR A 1 385 ? 7.493 -15.816 13.034 1.00 26.31 2330 THR A CA 1
ATOM 2967 C C . THR A 1 385 ? 8.130 -14.564 13.603 1.00 26.13 2330 THR A C 1
ATOM 2968 O O . THR A 1 385 ? 7.460 -13.758 14.271 1.00 26.49 2330 THR A O 1
ATOM 2972 N N . LEU A 1 386 ? 9.421 -14.393 13.352 1.00 25.43 2331 LEU A N 1
ATOM 2973 C CA . LEU A 1 386 ? 10.079 -13.138 13.699 1.00 25.60 2331 LEU A CA 1
ATOM 2974 C C . LEU A 1 386 ? 10.541 -12.453 12.412 1.00 25.34 2331 LEU A C 1
ATOM 2975 O O . LEU A 1 386 ? 11.618 -12.753 11.885 1.00 25.10 2331 LEU A O 1
ATOM 2980 N N . ASP A 1 387 ? 9.697 -11.552 11.906 1.00 24.11 2332 ASP A N 1
ATOM 2981 C CA . ASP A 1 387 ? 9.933 -10.869 10.636 1.00 24.10 2332 ASP A CA 1
ATOM 2982 C C . ASP A 1 387 ? 10.891 -9.700 10.870 1.00 23.07 2332 ASP A C 1
ATOM 2983 O O . ASP A 1 387 ? 10.589 -8.778 11.622 1.00 22.10 2332 ASP A O 1
ATOM 2988 N N . SER A 1 388 ? 12.046 -9.763 10.216 1.00 22.67 2333 SER A N 1
ATOM 2989 C CA . SER A 1 388 ? 13.084 -8.732 10.302 1.00 22.88 2333 SER A CA 1
ATOM 2990 C C . SER A 1 388 ? 12.595 -7.346 9.853 1.00 22.67 2333 SER A C 1
ATOM 2991 O O . SER A 1 388 ? 13.145 -6.334 10.281 1.00 22.62 2333 SER A O 1
ATOM 2994 N N . ARG A 1 389 ? 11.597 -7.313 8.967 1.00 22.72 2334 ARG A N 1
ATOM 2995 C CA . ARG A 1 389 ? 11.060 -6.048 8.427 1.00 22.95 2334 ARG A CA 1
ATOM 2996 C C . ARG A 1 389 ? 10.208 -5.308 9.460 1.00 23.15 2334 ARG A C 1
ATOM 2997 O O . ARG A 1 389 ? 10.051 -4.083 9.382 1.00 23.02 2334 ARG A O 1
ATOM 3005 N N . LYS A 1 390 ? 9.684 -6.057 10.437 1.00 22.68 2335 LYS A N 1
ATOM 3006 C CA . LYS A 1 390 ? 8.865 -5.499 11.507 1.00 22.99 2335 LYS A CA 1
ATOM 3007 C C . LYS A 1 390 ? 9.646 -5.253 12.803 1.00 22.60 2335 LYS A C 1
ATOM 3008 O O . LYS A 1 390 ? 9.397 -4.275 13.502 1.00 23.07 2335 LYS A O 1
ATOM 3014 N N . TRP A 1 391 ? 10.560 -6.168 13.120 1.00 21.44 2336 TRP A N 1
ATOM 3015 C CA . TRP A 1 391 ? 11.371 -6.121 14.329 1.00 20.58 2336 TRP A CA 1
ATOM 3016 C C . TRP A 1 391 ? 12.813 -5.929 13.890 1.00 20.46 2336 TRP A C 1
ATOM 3017 O O . TRP A 1 391 ? 13.489 -6.883 13.478 1.00 20.38 2336 TRP A O 1
ATOM 3028 N N . LEU A 1 392 ? 13.260 -4.676 13.934 1.00 20.09 2337 LEU A N 1
ATOM 3029 C CA . LEU A 1 392 ? 14.523 -4.264 13.303 1.00 19.83 2337 LEU A CA 1
ATOM 3030 C C . LEU A 1 392 ? 15.747 -4.737 14.060 1.00 20.43 2337 LEU A C 1
ATOM 3031 O O . LEU A 1 392 ? 16.694 -5.240 13.452 1.00 19.85 2337 LEU A O 1
ATOM 3036 N N . LEU A 1 393 ? 15.714 -4.558 15.385 1.00 20.17 2338 LEU A N 1
ATOM 3037 C CA . LEU A 1 393 ? 16.787 -4.980 16.283 1.00 20.35 2338 LEU A CA 1
ATOM 3038 C C . LEU A 1 393 ? 16.154 -5.670 17.478 1.00 19.86 2338 LEU A C 1
ATOM 3039 O O . LEU A 1 393 ? 15.126 -5.222 17.966 1.00 19.84 2338 LEU A O 1
ATOM 3044 N N . HIS A 1 394 ? 16.742 -6.775 17.933 1.00 19.97 2339 HIS A N 1
ATOM 3045 C CA . HIS A 1 394 ? 16.280 -7.419 19.167 1.00 20.05 2339 HIS A CA 1
ATOM 3046 C C . HIS A 1 394 ? 17.434 -8.093 19.920 1.00 20.16 2339 HIS A C 1
ATOM 3047 O O . HIS A 1 394 ? 17.383 -9.296 20.191 1.00 19.46 2339 HIS A O 1
ATOM 3054 N N . PRO A 1 395 ? 18.483 -7.323 20.268 1.00 20.54 2340 PRO A N 1
ATOM 3055 C CA . PRO A 1 395 ? 19.596 -7.970 20.972 1.00 20.74 2340 PRO A CA 1
ATOM 3056 C C . PRO A 1 395 ? 19.095 -8.603 22.261 1.00 21.03 2340 PRO A C 1
ATOM 3057 O O . PRO A 1 395 ? 18.271 -8.003 22.952 1.00 20.74 2340 PRO A O 1
ATOM 3061 N N . GLY A 1 396 ? 19.579 -9.806 22.566 1.00 21.43 2341 GLY A N 1
ATOM 3062 C CA . GLY A 1 396 ? 19.159 -10.535 23.755 1.00 21.62 2341 GLY A CA 1
ATOM 3063 C C . GLY A 1 396 ? 17.822 -11.257 23.638 1.00 22.23 2341 GLY A C 1
ATOM 3064 O O . GLY A 1 396 ? 17.427 -11.972 24.556 1.00 22.42 2341 GLY A O 1
ATOM 3065 N N . GLY A 1 397 ? 17.130 -11.084 22.514 1.00 22.80 2342 GLY A N 1
ATOM 3066 C CA . GLY A 1 397 ? 15.766 -11.611 22.330 1.00 23.65 2342 GLY A CA 1
ATOM 3067 C C . GLY A 1 397 ? 15.671 -12.774 21.366 1.00 24.52 2342 GLY A C 1
ATOM 3068 O O . GLY A 1 397 ? 16.324 -12.772 20.318 1.00 24.68 2342 GLY A O 1
ATOM 3069 N N . THR A 1 398 ? 14.847 -13.760 21.734 1.00 24.97 2343 THR A N 1
ATOM 3070 C CA . THR A 1 398 ? 14.671 -15.034 21.012 1.00 25.58 2343 THR A CA 1
ATOM 3071 C C . THR A 1 398 ? 13.179 -15.325 20.810 1.00 24.78 2343 THR A C 1
ATOM 3072 O O . THR A 1 398 ? 12.389 -15.099 21.727 1.00 24.12 2343 THR A O 1
ATOM 3076 N N . LYS A 1 399 ? 12.812 -15.824 19.626 1.00 24.36 2344 LYS A N 1
ATOM 3077 C CA . LYS A 1 399 ? 11.471 -16.368 19.384 1.00 24.32 2344 LYS A CA 1
ATOM 3078 C C . LYS A 1 399 ? 11.364 -17.739 20.049 1.00 23.88 2344 LYS A C 1
ATOM 3079 O O . LYS A 1 399 ? 12.038 -18.696 19.636 1.00 23.24 2344 LYS A O 1
ATOM 3085 N N . MET A 1 400 ? 10.529 -17.814 21.087 1.00 23.54 2345 MET A N 1
ATOM 3086 C CA . MET A 1 400 ? 10.339 -19.035 21.871 1.00 23.78 2345 MET A CA 1
ATOM 3087 C C . MET A 1 400 ? 9.163 -18.895 22.844 1.00 22.74 2345 MET A C 1
ATOM 3088 O O . MET A 1 400 ? 8.746 -17.778 23.156 1.00 22.12 2345 MET A O 1
ATOM 3093 N N . PRO A 1 401 ? 8.610 -20.032 23.313 1.00 22.53 2346 PRO A N 1
ATOM 3094 C CA . PRO A 1 401 ? 7.622 -19.938 24.386 1.00 22.51 2346 PRO A CA 1
ATOM 3095 C C . PRO A 1 401 ? 8.261 -19.615 25.740 1.00 23.04 2346 PRO A C 1
ATOM 3096 O O . PRO A 1 401 ? 9.441 -19.917 25.968 1.00 22.29 2346 PRO A O 1
ATOM 3100 N N . VAL A 1 402 ? 7.477 -18.977 26.606 1.00 23.59 2347 VAL A N 1
ATOM 3101 C CA . VAL A 1 402 ? 7.836 -18.778 28.008 1.00 24.83 2347 VAL A CA 1
ATOM 3102 C C . VAL A 1 402 ? 6.572 -18.525 28.823 1.00 25.27 2347 VAL A C 1
ATOM 3103 O O . VAL A 1 402 ? 5.589 -17.975 28.302 1.00 25.03 2347 VAL A O 1
ATOM 3107 N N . CYS A 1 403 ? 6.591 -18.953 30.086 1.00 26.81 2348 CYS A N 1
ATOM 3108 C CA . CYS A 1 403 ? 5.535 -18.626 31.064 1.00 26.79 2348 CYS A CA 1
ATOM 3109 C C . CYS A 1 403 ? 4.120 -18.950 30.574 1.00 26.12 2348 CYS A C 1
ATOM 3110 O O . CYS A 1 403 ? 3.184 -18.205 30.834 1.00 26.48 2348 CYS A O 1
ATOM 3113 N N . GLY A 1 404 ? 3.972 -20.057 29.852 1.00 25.49 2349 GLY A N 1
ATOM 3114 C CA . GLY A 1 404 ? 2.663 -20.462 29.324 1.00 24.48 2349 GLY A CA 1
ATOM 3115 C C . GLY A 1 404 ? 2.119 -19.491 28.287 1.00 23.68 2349 GLY A C 1
ATOM 3116 O O . GLY A 1 404 ? 0.922 -19.220 28.239 1.00 23.08 2349 GLY A O 1
ATOM 3117 N N . SER A 1 405 ? 3.015 -18.969 27.455 1.00 23.03 2350 SER A N 1
ATOM 3118 C CA . SER A 1 405 ? 2.646 -18.058 26.391 1.00 22.39 2350 SER A CA 1
ATOM 3119 C C . SER A 1 405 ? 1.760 -18.736 25.345 1.00 22.50 2350 SER A C 1
ATOM 3120 O O . SER A 1 405 ? 1.779 -19.974 25.189 1.00 21.61 2350 SER A O 1
ATOM 3123 N N . THR A 1 406 ? 0.950 -17.920 24.669 1.00 22.15 2351 THR A N 1
ATOM 3124 C CA A THR A 1 406 ? 0.167 -18.375 23.528 0.50 22.16 2351 THR A CA 1
ATOM 3125 C CA B THR A 1 406 ? 0.173 -18.391 23.529 0.50 22.07 2351 THR A CA 1
ATOM 3126 C C . THR A 1 406 ? 1.127 -18.478 22.344 1.00 21.98 2351 THR A C 1
ATOM 3127 O O . THR A 1 406 ? 1.555 -17.462 21.792 1.00 22.06 2351 THR A O 1
ATOM 3134 N N . GLY A 1 407 ? 1.478 -19.705 21.974 1.00 21.79 2352 GLY A N 1
ATOM 3135 C CA . GLY A 1 407 ? 2.529 -19.931 20.982 1.00 21.69 2352 GLY A CA 1
ATOM 3136 C C . GLY A 1 407 ? 3.849 -19.329 21.461 1.00 21.74 2352 GLY A C 1
ATOM 3137 O O . GLY A 1 407 ? 4.077 -19.173 22.671 1.00 21.53 2352 GLY A O 1
ATOM 3138 N N . ASP A 1 408 ? 4.713 -18.984 20.512 1.00 21.24 2353 ASP A N 1
ATOM 3139 C CA . ASP A 1 408 ? 5.962 -18.325 20.834 1.00 21.24 2353 ASP A CA 1
ATOM 3140 C C . ASP A 1 408 ? 5.747 -16.841 21.181 1.00 20.61 2353 ASP A C 1
ATOM 3141 O O . ASP A 1 408 ? 4.727 -16.235 20.824 1.00 20.19 2353 ASP A O 1
ATOM 3146 N N . ALA A 1 409 ? 6.731 -16.289 21.879 1.00 20.39 2354 ALA A N 1
ATOM 3147 C CA . ALA A 1 409 ? 6.796 -14.877 22.235 1.00 20.53 2354 ALA A CA 1
ATOM 3148 C C . ALA A 1 409 ? 8.202 -14.384 21.887 1.00 20.64 2354 ALA A C 1
ATOM 3149 O O . ALA A 1 409 ? 9.063 -15.185 21.502 1.00 20.99 2354 ALA A O 1
ATOM 3151 N N . LEU A 1 410 ? 8.440 -13.079 22.020 1.00 20.00 2355 LEU A N 1
ATOM 3152 C CA . LEU A 1 410 ? 9.799 -12.563 21.930 1.00 20.83 2355 LEU A CA 1
ATOM 3153 C C . LEU A 1 410 ? 10.356 -12.437 23.346 1.00 20.69 2355 LEU A C 1
ATOM 3154 O O . LEU A 1 410 ? 9.877 -11.627 24.132 1.00 20.79 2355 LEU A O 1
ATOM 3159 N N . VAL A 1 411 ? 11.371 -13.244 23.649 1.00 21.05 2356 VAL A N 1
ATOM 3160 C CA . VAL A 1 411 ? 11.775 -13.528 25.022 1.00 21.18 2356 VAL A CA 1
ATOM 3161 C C . VAL A 1 411 ? 13.231 -13.132 25.283 1.00 21.60 2356 VAL A C 1
ATOM 3162 O O . VAL A 1 411 ? 14.120 -13.395 24.461 1.00 21.28 2356 VAL A O 1
ATOM 3166 N N . PHE A 1 412 ? 13.471 -12.496 26.429 1.00 21.73 2357 PHE A N 1
ATOM 3167 C CA . PHE A 1 412 ? 14.809 -12.022 26.778 1.00 22.06 2357 PHE A CA 1
ATOM 3168 C C . PHE A 1 412 ? 15.269 -12.764 28.023 1.00 22.86 2357 PHE A C 1
ATOM 3169 O O . PHE A 1 412 ? 15.092 -12.284 29.138 1.00 22.36 2357 PHE A O 1
ATOM 3177 N N . ILE A 1 413 ? 15.849 -13.944 27.797 1.00 23.98 2358 ILE A N 1
ATOM 3178 C CA . ILE A 1 413 ? 16.186 -14.905 28.848 1.00 25.38 2358 ILE A CA 1
ATOM 3179 C C . ILE A 1 413 ? 17.663 -15.295 28.839 1.00 25.65 2358 ILE A C 1
ATOM 3180 O O . ILE A 1 413 ? 18.236 -15.576 29.896 1.00 25.14 2358 ILE A O 1
ATOM 3185 N N . GLU A 1 414 ? 18.278 -15.341 27.657 1.00 26.33 2359 GLU A N 1
ATOM 3186 C CA . GLU A 1 414 ? 19.674 -15.796 27.572 1.00 27.47 2359 GLU A CA 1
ATOM 3187 C C . GLU A 1 414 ? 20.587 -14.770 28.236 1.00 27.24 2359 GLU A C 1
ATOM 3188 O O . GLU A 1 414 ? 20.224 -13.588 28.355 1.00 26.95 2359 GLU A O 1
ATOM 3194 N N . LYS A 1 415 ? 21.753 -15.231 28.688 1.00 27.13 2360 LYS A N 1
ATOM 3195 C CA . LYS A 1 415 ? 22.788 -14.348 29.205 1.00 27.50 2360 LYS A CA 1
ATOM 3196 C C . LYS A 1 415 ? 23.062 -13.264 28.169 1.00 27.04 2360 LYS A C 1
ATOM 3197 O O . LYS A 1 415 ? 23.272 -13.551 26.990 1.00 26.84 2360 LYS A O 1
ATOM 3203 N N . ALA A 1 416 ? 23.042 -12.015 28.614 1.00 26.55 2361 ALA A N 1
ATOM 3204 C CA . ALA A 1 416 ? 23.211 -10.893 27.710 1.00 26.34 2361 ALA A CA 1
ATOM 3205 C C . ALA A 1 416 ? 23.618 -9.664 28.492 1.00 26.11 2361 ALA A C 1
ATOM 3206 O O . ALA A 1 416 ? 23.322 -9.540 29.685 1.00 25.80 2361 ALA A O 1
ATOM 3208 N N . SER A 1 417 ? 24.293 -8.763 27.791 1.00 25.55 2362 SER A N 1
ATOM 3209 C CA . SER A 1 417 ? 24.695 -7.489 28.342 1.00 25.76 2362 SER A CA 1
ATOM 3210 C C . SER A 1 417 ? 23.752 -6.398 27.844 1.00 24.64 2362 SER A C 1
ATOM 3211 O O . SER A 1 417 ? 23.645 -5.340 28.459 1.00 24.69 2362 SER A O 1
ATOM 3214 N N . THR A 1 418 ? 23.078 -6.672 26.728 1.00 23.75 2363 THR A N 1
ATOM 3215 C CA . THR A 1 418 ? 22.100 -5.758 26.139 1.00 22.68 2363 THR A CA 1
ATOM 3216 C C . THR A 1 418 ? 20.803 -6.504 25.839 1.00 22.28 2363 THR A C 1
ATOM 3217 O O . THR A 1 418 ? 20.826 -7.594 25.256 1.00 21.53 2363 THR A O 1
ATOM 3221 N N . ARG A 1 419 ? 19.681 -5.916 26.259 1.00 21.46 2364 ARG A N 1
ATOM 3222 C CA . ARG A 1 419 ? 18.362 -6.444 25.971 1.00 21.30 2364 ARG A CA 1
ATOM 3223 C C . ARG A 1 419 ? 17.441 -5.307 25.556 1.00 21.38 2364 ARG A C 1
ATOM 3224 O O . ARG A 1 419 ? 17.033 -4.486 26.389 1.00 21.09 2364 ARG A O 1
ATOM 3232 N N . TYR A 1 420 ? 17.117 -5.265 24.267 1.00 20.63 2365 TYR A N 1
ATOM 3233 C CA . TYR A 1 420 ? 16.073 -4.392 23.775 1.00 21.11 2365 TYR A CA 1
ATOM 3234 C C . TYR A 1 420 ? 15.484 -4.892 22.463 1.00 20.62 2365 TYR A C 1
ATOM 3235 O O . TYR A 1 420 ? 16.019 -5.793 21.837 1.00 20.86 2365 TYR A O 1
ATOM 3244 N N . VAL A 1 421 ? 14.367 -4.312 22.069 1.00 20.74 2366 VAL A N 1
ATOM 3245 C CA . VAL A 1 421 ? 13.786 -4.618 20.777 1.00 20.81 2366 VAL A CA 1
ATOM 3246 C C . VAL A 1 421 ? 13.202 -3.357 20.189 1.00 21.07 2366 VAL A C 1
ATOM 3247 O O . VAL A 1 421 ? 12.480 -2.613 20.860 1.00 21.40 2366 VAL A O 1
ATOM 3251 N N . VAL A 1 422 ? 13.532 -3.127 18.923 1.00 21.02 2367 VAL A N 1
ATOM 3252 C CA . VAL A 1 422 ? 13.070 -1.952 18.195 1.00 20.15 2367 VAL A CA 1
ATOM 3253 C C . VAL A 1 422 ? 12.139 -2.337 17.054 1.00 20.08 2367 VAL A C 1
ATOM 3254 O O . VAL A 1 422 ? 12.470 -3.233 16.272 1.00 19.78 2367 VAL A O 1
ATOM 3258 N N . THR A 1 423 ? 11.005 -1.636 16.930 1.00 20.12 2368 THR A N 1
ATOM 3259 C CA . THR A 1 423 ? 10.088 -1.845 15.805 1.00 20.59 2368 THR A CA 1
ATOM 3260 C C . THR A 1 423 ? 10.510 -1.021 14.585 1.00 20.95 2368 THR A C 1
ATOM 3261 O O . THR A 1 423 ? 11.261 -0.050 14.697 1.00 21.18 2368 THR A O 1
ATOM 3265 N N . THR A 1 424 ? 10.015 -1.401 13.415 1.00 20.90 2369 THR A N 1
ATOM 3266 C CA . THR A 1 424 ? 10.030 -0.486 12.289 1.00 21.19 2369 THR A CA 1
ATOM 3267 C C . THR A 1 424 ? 9.045 0.673 12.538 1.00 21.52 2369 THR A C 1
ATOM 3268 O O . THR A 1 424 ? 8.291 0.667 13.513 1.00 22.20 2369 THR A O 1
ATOM 3272 N N . ASP A 1 425 ? 9.075 1.663 11.655 1.00 21.99 2370 ASP A N 1
ATOM 3273 C CA . ASP A 1 425 ? 8.232 2.844 11.768 1.00 22.57 2370 ASP A CA 1
ATOM 3274 C C . ASP A 1 425 ? 6.807 2.589 11.280 1.00 22.41 2370 ASP A C 1
ATOM 3275 O O . ASP A 1 425 ? 6.595 1.840 10.308 1.00 22.37 2370 ASP A O 1
ATOM 3280 N N . ILE A 1 426 ? 5.845 3.214 11.960 1.00 22.18 2371 ILE A N 1
ATOM 3281 C CA . ILE A 1 426 ? 4.451 3.293 11.487 1.00 22.81 2371 ILE A CA 1
ATOM 3282 C C . ILE A 1 426 ? 3.982 4.746 11.608 1.00 21.83 2371 ILE A C 1
ATOM 3283 O O . ILE A 1 426 ? 4.570 5.528 12.374 1.00 21.13 2371 ILE A O 1
ATOM 3288 N N . ALA A 1 427 ? 2.945 5.104 10.854 1.00 21.42 2372 ALA A N 1
ATOM 3289 C CA . ALA A 1 427 ? 2.318 6.415 11.011 1.00 21.92 2372 ALA A CA 1
ATOM 3290 C C . ALA A 1 427 ? 1.455 6.335 12.245 1.00 22.00 2372 ALA A C 1
ATOM 3291 O O . ALA A 1 427 ? 0.717 5.370 12.417 1.00 22.46 2372 ALA A O 1
ATOM 3293 N N . VAL A 1 428 ? 1.588 7.322 13.123 1.00 22.27 2373 VAL A N 1
ATOM 3294 C CA . VAL A 1 428 ? 0.810 7.387 14.359 1.00 21.90 2373 VAL A CA 1
ATOM 3295 C C . VAL A 1 428 ? -0.080 8.626 14.310 1.00 21.93 2373 VAL A C 1
ATOM 3296 O O . VAL A 1 428 ? 0.396 9.721 14.017 1.00 22.28 2373 VAL A O 1
ATOM 3300 N N . ASN A 1 429 ? -1.370 8.453 14.588 1.00 22.33 2374 ASN A N 1
ATOM 3301 C CA . ASN A 1 429 ? -2.312 9.574 14.589 1.00 22.38 2374 ASN A CA 1
ATOM 3302 C C . ASN A 1 429 ? -3.127 9.628 15.888 1.00 22.70 2374 ASN A C 1
ATOM 3303 O O . ASN A 1 429 ? -2.839 8.901 16.844 1.00 22.09 2374 ASN A O 1
ATOM 3308 N N . GLU A 1 430 ? -4.151 10.482 15.915 1.00 22.75 2375 GLU A N 1
ATOM 3309 C CA . GLU A 1 430 ? -4.992 10.667 17.106 1.00 23.56 2375 GLU A CA 1
ATOM 3310 C C . GLU A 1 430 ? -5.701 9.391 17.576 1.00 23.00 2375 GLU A C 1
ATOM 3311 O O . GLU A 1 430 ? -6.001 9.249 18.763 1.00 23.04 2375 GLU A O 1
ATOM 3317 N N . ASP A 1 431 ? -5.956 8.471 16.645 1.00 22.78 2376 ASP A N 1
ATOM 3318 C CA . ASP A 1 431 ? -6.671 7.232 16.951 1.00 22.57 2376 ASP A CA 1
ATOM 3319 C C . ASP A 1 431 ? -5.749 6.063 17.292 1.00 22.22 2376 ASP A C 1
ATOM 3320 O O . ASP A 1 431 ? -6.227 4.957 17.541 1.00 22.33 2376 ASP A O 1
ATOM 3325 N N . SER A 1 432 ? -4.441 6.314 17.331 1.00 21.38 2377 SER A N 1
ATOM 3326 C CA . SER A 1 432 ? -3.461 5.260 17.570 1.00 20.65 2377 SER A CA 1
ATOM 3327 C C . SER A 1 432 ? -3.304 4.873 19.041 1.00 20.38 2377 SER A C 1
ATOM 3328 O O . SER A 1 432 ? -3.348 5.718 19.937 1.00 19.89 2377 SER A O 1
ATOM 3331 N N . PHE A 1 433 ? -3.118 3.576 19.271 1.00 20.79 2378 PHE A N 1
ATOM 3332 C CA . PHE A 1 433 ? -2.845 3.044 20.607 1.00 20.15 2378 PHE A CA 1
ATOM 3333 C C . PHE A 1 433 ? -1.871 1.874 20.524 1.00 20.47 2378 PHE A C 1
ATOM 3334 O O . PHE A 1 433 ? -1.691 1.259 19.452 1.00 19.48 2378 PHE A O 1
ATOM 3342 N N . LEU A 1 434 ? -1.240 1.589 21.663 1.00 20.30 2379 LEU A N 1
ATOM 3343 C CA . LEU A 1 434 ? -0.316 0.479 21.799 1.00 20.78 2379 LEU A CA 1
ATOM 3344 C C . LEU A 1 434 ? -0.900 -0.508 22.793 1.00 21.23 2379 LEU A C 1
ATOM 3345 O O . LEU A 1 434 ? -1.360 -0.133 23.889 1.00 20.95 2379 LEU A O 1
ATOM 3350 N N . GLN A 1 435 ? -0.882 -1.775 22.405 1.00 21.16 2380 GLN A N 1
ATOM 3351 C CA . GLN A 1 435 ? -1.476 -2.830 23.201 1.00 22.14 2380 GLN A CA 1
ATOM 3352 C C . GLN A 1 435 ? -0.621 -4.090 23.074 1.00 22.36 2380 GLN A C 1
ATOM 3353 O O . GLN A 1 435 ? -0.464 -4.633 21.977 1.00 22.66 2380 GLN A O 1
ATOM 3359 N N . ILE A 1 436 ? -0.048 -4.536 24.190 1.00 22.48 2381 ILE A N 1
ATOM 3360 C CA . ILE A 1 436 ? 0.818 -5.721 24.187 1.00 22.76 2381 ILE A CA 1
ATOM 3361 C C . ILE A 1 436 ? 0.532 -6.593 25.400 1.00 22.39 2381 ILE A C 1
ATOM 3362 O O . ILE A 1 436 ? -0.048 -6.123 26.376 1.00 22.49 2381 ILE A O 1
ATOM 3367 N N . ASP A 1 437 ? 0.931 -7.863 25.326 1.00 21.90 2382 ASP A N 1
ATOM 3368 C CA . ASP A 1 437 ? 1.057 -8.699 26.511 1.00 21.37 2382 ASP A CA 1
ATOM 3369 C C . ASP A 1 437 ? 2.525 -8.648 26.895 1.00 21.17 2382 ASP A C 1
ATOM 3370 O O . ASP A 1 437 ? 3.409 -8.684 26.033 1.00 21.50 2382 ASP A O 1
ATOM 3375 N N . PHE A 1 438 ? 2.781 -8.549 28.187 1.00 20.79 2383 PHE A N 1
ATOM 3376 C CA . PHE A 1 438 ? 4.137 -8.459 28.708 1.00 20.80 2383 PHE A CA 1
ATOM 3377 C C . PHE A 1 438 ? 4.259 -9.365 29.924 1.00 20.65 2383 PHE A C 1
ATOM 3378 O O . PHE A 1 438 ? 3.310 -9.501 30.695 1.00 20.10 2383 PHE A O 1
ATOM 3386 N N . ALA A 1 439 ? 5.413 -10.006 30.078 1.00 20.77 2384 ALA A N 1
ATOM 3387 C CA . ALA A 1 439 ? 5.686 -10.784 31.279 1.00 20.90 2384 ALA A CA 1
ATOM 3388 C C . ALA A 1 439 ? 7.120 -10.539 31.719 1.00 21.08 2384 ALA A C 1
ATOM 3389 O O . ALA A 1 439 ? 7.990 -10.316 30.884 1.00 19.93 2384 ALA A O 1
ATOM 3391 N N . ALA A 1 440 ? 7.356 -10.587 33.027 1.00 20.93 2385 ALA A N 1
ATOM 3392 C CA . ALA A 1 440 ? 8.713 -10.508 33.550 1.00 21.94 2385 ALA A CA 1
ATOM 3393 C C . ALA A 1 440 ? 9.265 -11.930 33.741 1.00 22.56 2385 ALA A C 1
ATOM 3394 O O . ALA A 1 440 ? 9.255 -12.712 32.788 1.00 23.07 2385 ALA A O 1
ATOM 3396 N N . SER A 1 441 ? 9.733 -12.276 34.939 1.00 23.11 2386 SER A N 1
ATOM 3397 C CA . SER A 1 441 ? 10.403 -13.571 35.148 1.00 24.13 2386 SER A CA 1
ATOM 3398 C C . SER A 1 441 ? 9.506 -14.780 35.482 1.00 25.09 2386 SER A C 1
ATOM 3399 O O . SER A 1 441 ? 10.019 -15.889 35.677 1.00 25.32 2386 SER A O 1
ATOM 3402 N N . CYS A 1 442 ? 8.192 -14.585 35.568 1.00 26.53 2387 CYS A N 1
ATOM 3403 C CA . CYS A 1 442 ? 7.282 -15.702 35.831 1.00 27.12 2387 CYS A CA 1
ATOM 3404 C C . CYS A 1 442 ? 7.715 -16.449 37.102 1.00 27.20 2387 CYS A C 1
ATOM 3405 O O . CYS A 1 442 ? 7.834 -17.678 37.109 1.00 27.00 2387 CYS A O 1
ATOM 3408 N N . SER A 1 443 ? 7.982 -15.676 38.160 1.00 27.07 2388 SER A N 1
ATOM 3409 C CA . SER A 1 443 ? 8.364 -16.189 39.480 1.00 27.51 2388 SER A CA 1
ATOM 3410 C C . SER A 1 443 ? 9.745 -16.861 39.538 1.00 27.41 2388 SER A C 1
ATOM 3411 O O . SER A 1 443 ? 10.069 -17.534 40.517 1.00 27.64 2388 SER A O 1
ATOM 3414 N N . VAL A 1 444 ? 10.564 -16.671 38.509 1.00 27.48 2389 VAL A N 1
ATOM 3415 C CA . VAL A 1 444 ? 11.939 -17.172 38.571 1.00 27.82 2389 VAL A CA 1
ATOM 3416 C C . VAL A 1 444 ? 12.750 -16.356 39.589 1.00 28.09 2389 VAL A C 1
ATOM 3417 O O . VAL A 1 444 ? 13.536 -16.911 40.353 1.00 28.08 2389 VAL A O 1
ATOM 3421 N N . THR A 1 445 ? 12.552 -15.041 39.589 1.00 28.21 2390 THR A N 1
ATOM 3422 C CA . THR A 1 445 ? 13.185 -14.175 40.573 1.00 28.55 2390 THR A CA 1
ATOM 3423 C C . THR A 1 445 ? 12.123 -13.335 41.282 1.00 28.80 2390 THR A C 1
ATOM 3424 O O . THR A 1 445 ? 11.039 -13.141 40.753 1.00 28.90 2390 THR A O 1
ATOM 3428 N N . ASP A 1 446 ? 12.430 -12.872 42.492 1.00 29.08 2391 ASP A N 1
ATOM 3429 C CA . ASP A 1 446 ? 11.540 -11.970 43.225 1.00 29.39 2391 ASP A CA 1
ATOM 3430 C C . ASP A 1 446 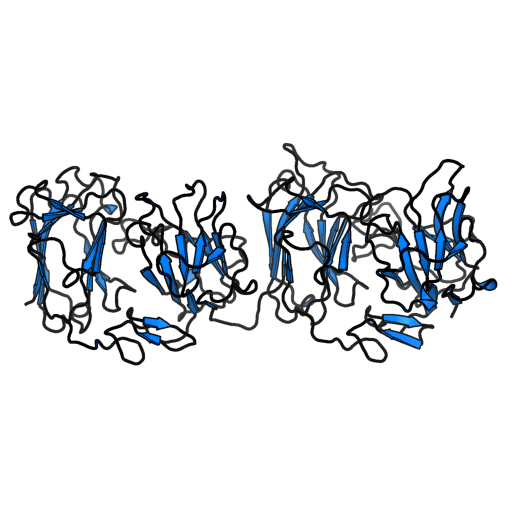? 12.039 -10.528 43.177 1.00 28.70 2391 ASP A C 1
ATOM 3431 O O . ASP A 1 446 ? 11.526 -9.650 43.876 1.00 28.28 2391 ASP A O 1
ATOM 3436 N N . SER A 1 447 ? 13.038 -10.307 42.330 1.00 27.91 2392 SER A N 1
ATOM 3437 C CA . SER A 1 447 ? 13.647 -9.002 42.106 1.00 27.47 2392 SER A CA 1
ATOM 3438 C C . SER A 1 447 ? 12.636 -7.965 41.585 1.00 26.88 2392 SER A C 1
ATOM 3439 O O . SER A 1 447 ? 11.774 -8.292 40.764 1.00 26.80 2392 SER A O 1
ATOM 3442 N N . CYS A 1 448 ? 12.758 -6.729 42.071 1.00 26.13 2393 CYS A N 1
ATOM 3443 C CA . CYS A 1 448 ? 11.974 -5.599 41.579 1.00 25.60 2393 CYS A CA 1
ATOM 3444 C C . CYS A 1 448 ? 12.713 -4.876 40.453 1.00 24.60 2393 CYS A C 1
ATOM 3445 O O . CYS A 1 448 ? 13.742 -4.249 40.677 1.00 24.06 2393 CYS A O 1
ATOM 3448 N N . TYR A 1 449 ? 12.183 -4.984 39.241 1.00 23.44 2394 TYR A N 1
ATOM 3449 C CA . TYR A 1 449 ? 12.749 -4.291 38.093 1.00 22.63 2394 TYR A CA 1
ATOM 3450 C C . TYR A 1 449 ? 11.673 -3.910 37.088 1.00 23.19 2394 TYR A C 1
ATOM 3451 O O . TYR A 1 449 ? 10.539 -4.408 37.141 1.00 23.32 2394 TYR A O 1
ATOM 3460 N N . ALA A 1 450 ? 12.041 -3.023 36.168 1.00 23.35 2395 ALA A N 1
ATOM 3461 C CA . ALA A 1 450 ? 11.115 -2.538 35.178 1.00 23.55 2395 ALA A CA 1
ATOM 3462 C C . ALA A 1 450 ? 11.784 -2.443 33.819 1.00 23.72 2395 ALA A C 1
ATOM 3463 O O . ALA A 1 450 ? 13.005 -2.283 33.713 1.00 23.54 2395 ALA A O 1
ATOM 3465 N N . ILE A 1 451 ? 10.970 -2.572 32.779 1.00 24.03 2396 ILE A N 1
ATOM 3466 C CA . ILE A 1 451 ? 11.450 -2.502 31.414 1.00 24.47 2396 ILE A CA 1
ATOM 3467 C C . ILE A 1 451 ? 10.886 -1.225 30.839 1.00 24.77 2396 ILE A C 1
ATOM 3468 O O . ILE A 1 451 ? 9.681 -0.982 30.954 1.00 25.16 2396 ILE A O 1
ATOM 3473 N N . GLU A 1 452 ? 11.754 -0.421 30.226 1.00 24.72 2397 GLU A N 1
ATOM 3474 C CA . GLU A 1 452 ? 11.375 0.885 29.707 1.00 25.56 2397 GLU A CA 1
ATOM 3475 C C . GLU A 1 452 ? 10.671 0.729 28.369 1.00 25.15 2397 GLU A C 1
ATOM 3476 O O . GLU A 1 452 ? 11.075 -0.078 27.542 1.00 25.22 2397 GLU A O 1
ATOM 3482 N N . LEU A 1 453 ? 9.609 1.496 28.167 1.00 24.07 2398 LEU A N 1
ATOM 3483 C CA . LEU A 1 453 ? 8.983 1.580 26.858 1.00 23.89 2398 LEU A CA 1
ATOM 3484 C C . LEU A 1 453 ? 9.169 2.994 26.325 1.00 23.17 2398 LEU A C 1
ATOM 3485 O O . LEU A 1 453 ? 8.829 3.976 26.991 1.00 22.12 2398 LEU A O 1
ATOM 3490 N N . GLU A 1 454 ? 9.725 3.063 25.119 1.00 22.19 2399 GLU A N 1
ATOM 3491 C CA . GLU A 1 454 ? 10.211 4.301 24.522 1.00 22.34 2399 GLU A CA 1
ATOM 3492 C C . GLU A 1 454 ? 9.723 4.446 23.094 1.00 21.87 2399 GLU A C 1
ATOM 3493 O O . GLU A 1 454 ? 9.297 3.458 22.484 1.00 21.70 2399 GLU A O 1
ATOM 3499 N N . TYR A 1 455 ? 9.750 5.677 22.582 1.00 21.53 2400 TYR A N 1
ATOM 3500 C CA . TYR A 1 455 ? 9.399 5.956 21.181 1.00 21.01 2400 TYR A CA 1
ATOM 3501 C C . TYR A 1 455 ? 10.484 6.822 20.549 1.00 20.64 2400 TYR A C 1
ATOM 3502 O O . TYR A 1 455 ? 11.184 7.560 21.249 1.00 20.92 2400 TYR A O 1
ATOM 3511 N N . SER A 1 456 ? 10.626 6.725 19.230 1.00 20.58 2401 SER A N 1
ATOM 3512 C CA . SER A 1 456 ? 11.453 7.671 18.480 1.00 20.43 2401 SER A CA 1
ATOM 3513 C C . SER A 1 456 ? 10.686 8.201 17.278 1.00 20.47 2401 SER A C 1
ATOM 3514 O O . SER A 1 456 ? 9.988 7.441 16.612 1.00 20.24 2401 SER A O 1
ATOM 3517 N N . VAL A 1 457 ? 10.837 9.494 16.996 1.00 20.31 2402 VAL A N 1
ATOM 3518 C CA . VAL A 1 457 ? 10.288 10.089 15.776 1.00 20.13 2402 VAL A CA 1
ATOM 3519 C C . VAL A 1 457 ? 11.394 10.447 14.759 1.00 20.26 2402 VAL A C 1
ATOM 3520 O O . VAL A 1 457 ? 11.151 11.132 13.772 1.00 20.63 2402 VAL A O 1
ATOM 3524 N N . ASP A 1 458 ? 12.605 9.966 15.002 1.00 19.91 2403 ASP A N 1
ATOM 3525 C CA . ASP A 1 458 ? 13.748 10.348 14.180 1.00 19.97 2403 ASP A CA 1
ATOM 3526 C C . ASP A 1 458 ? 14.615 9.146 13.795 1.00 19.76 2403 ASP A C 1
ATOM 3527 O O . ASP A 1 458 ? 15.837 9.254 13.748 1.00 19.20 2403 ASP A O 1
ATOM 3532 N N . LEU A 1 459 ? 13.954 8.010 13.533 1.00 19.46 2404 LEU A N 1
ATOM 3533 C CA . LEU A 1 459 ? 14.599 6.778 13.021 1.00 19.51 2404 LEU A CA 1
ATOM 3534 C C . LEU A 1 459 ? 15.566 6.141 14.026 1.00 19.02 2404 LEU A C 1
ATOM 3535 O O . LEU A 1 459 ? 16.550 5.470 13.645 1.00 19.15 2404 LEU A O 1
ATOM 3540 N N . GLY A 1 460 ? 15.284 6.353 15.308 1.00 18.54 2405 GLY A N 1
ATOM 3541 C CA . GLY A 1 460 ? 16.123 5.807 16.373 1.00 18.49 2405 GLY A CA 1
ATOM 3542 C C . GLY A 1 460 ? 17.317 6.647 16.772 1.00 18.70 2405 GLY A C 1
ATOM 3543 O O . GLY A 1 460 ? 18.117 6.209 17.587 1.00 18.95 2405 GLY A O 1
ATOM 3544 N N . LEU A 1 461 ? 17.448 7.850 16.210 1.00 19.08 2406 LEU A N 1
ATOM 3545 C CA . LEU A 1 461 ? 18.535 8.766 16.606 1.00 19.38 2406 LEU A CA 1
ATOM 3546 C C . LEU A 1 461 ? 18.407 9.207 18.076 1.00 19.57 2406 LEU A C 1
ATOM 3547 O O . LEU A 1 461 ? 19.411 9.353 18.770 1.00 18.89 2406 LEU A O 1
ATOM 3552 N N . SER A 1 462 ? 17.170 9.419 18.529 1.00 20.25 2407 SER A N 1
ATOM 3553 C CA . SER A 1 462 ? 16.871 9.646 19.954 1.00 20.81 2407 SER A CA 1
ATOM 3554 C C . SER A 1 462 ? 15.614 8.882 20.376 1.00 21.03 2407 SER A C 1
ATOM 3555 O O . SER A 1 462 ? 14.670 8.733 19.598 1.00 21.25 2407 SER A O 1
ATOM 3558 N N . TRP A 1 463 ? 15.635 8.387 21.607 1.00 21.14 2408 TRP A N 1
ATOM 3559 C CA . TRP A 1 463 ? 14.537 7.618 22.180 1.00 21.14 2408 TRP A CA 1
ATOM 3560 C C . TRP A 1 463 ? 14.062 8.354 23.434 1.00 21.53 2408 TRP A C 1
ATOM 3561 O O . TRP A 1 463 ? 14.873 8.895 24.196 1.00 21.49 2408 TRP A O 1
ATOM 3572 N N . HIS A 1 464 ? 12.750 8.386 23.627 1.00 22.16 2409 HIS A N 1
ATOM 3573 C CA . HIS A 1 464 ? 12.135 9.121 24.727 1.00 22.98 2409 HIS A CA 1
ATOM 3574 C C . HIS A 1 464 ? 11.078 8.237 25.378 1.00 23.65 2409 HIS A C 1
ATOM 3575 O O . HIS A 1 464 ? 10.402 7.477 24.681 1.00 23.75 2409 HIS A O 1
ATOM 3582 N N . PRO A 1 465 ? 10.929 8.325 26.716 1.00 24.32 2410 PRO A N 1
ATOM 3583 C CA . PRO A 1 465 ? 9.939 7.462 27.363 1.00 24.94 2410 PRO A CA 1
ATOM 3584 C C . PRO A 1 465 ? 8.536 7.713 26.797 1.00 25.25 2410 PRO A C 1
ATOM 3585 O O . PRO A 1 465 ? 8.147 8.866 26.600 1.00 24.68 2410 PRO A O 1
ATOM 3589 N N . LEU A 1 466 ? 7.812 6.635 26.504 1.00 25.98 2411 LEU A N 1
ATOM 3590 C CA . LEU A 1 466 ? 6.455 6.737 25.963 1.00 27.13 2411 LEU A CA 1
ATOM 3591 C C . LEU A 1 466 ? 5.488 7.376 26.965 1.00 28.06 2411 LEU A C 1
ATOM 3592 O O . LEU A 1 466 ? 4.704 8.257 26.604 1.00 28.51 2411 LEU A O 1
ATOM 3597 N N . VAL A 1 467 ? 5.540 6.915 28.212 1.00 29.35 2412 VAL A N 1
ATOM 3598 C CA . VAL A 1 467 ? 4.689 7.441 29.285 1.00 30.77 2412 VAL A CA 1
ATOM 3599 C C . VAL A 1 467 ? 5.547 8.330 30.189 1.00 31.83 2412 VAL A C 1
ATOM 3600 O O . VAL A 1 467 ? 6.593 7.898 30.693 1.00 31.97 2412 VAL A O 1
ATOM 3604 N N . ARG A 1 468 ? 5.109 9.570 30.380 1.00 33.05 2413 ARG A N 1
ATOM 3605 C CA . ARG A 1 468 ? 5.835 10.516 31.214 1.00 34.49 2413 ARG A CA 1
ATOM 3606 C C . ARG A 1 468 ? 5.351 10.466 32.663 1.00 35.87 2413 ARG A C 1
ATOM 3607 O O . ARG A 1 468 ? 4.200 10.088 32.932 1.00 35.78 2413 ARG A O 1
ATOM 3615 N N . ASP A 1 469 ? 6.238 10.841 33.587 1.00 37.19 2414 ASP A N 1
ATOM 3616 C CA . ASP A 1 469 ? 5.882 11.001 34.994 1.00 38.63 2414 ASP A CA 1
ATOM 3617 C C . ASP A 1 469 ? 4.948 12.196 35.079 1.00 39.23 2414 ASP A C 1
ATOM 3618 O O . ASP A 1 469 ? 5.372 13.347 34.925 1.00 39.79 2414 ASP A O 1
ATOM 3623 N N . CYS A 1 470 ? 3.666 11.918 35.274 1.00 40.13 2415 CYS A N 1
ATOM 3624 C CA . CYS A 1 470 ? 2.683 12.979 35.391 1.00 40.43 2415 CYS A CA 1
ATOM 3625 C C . CYS A 1 470 ? 1.553 12.570 36.318 1.00 40.44 2415 CYS A C 1
ATOM 3626 O O . CYS A 1 470 ? 0.675 11.794 35.944 1.00 40.71 2415 CYS A O 1
ATOM 3629 N N . LEU A 1 471 ? 1.579 13.101 37.532 1.00 40.28 2416 LEU A N 1
ATOM 3630 C CA . LEU A 1 471 ? 0.567 12.763 38.517 1.00 40.38 2416 LEU A CA 1
ATOM 3631 C C . LEU A 1 471 ? -0.688 13.608 38.309 1.00 40.69 2416 LEU A C 1
ATOM 3632 O O . LEU A 1 471 ? -0.583 14.828 38.140 1.00 40.67 2416 LEU A O 1
ATOM 3637 N N . PRO A 1 472 ? -1.879 12.962 38.307 1.00 40.92 2417 PRO A N 1
ATOM 3638 C CA . PRO A 1 472 ? -3.153 13.680 38.169 1.00 41.08 2417 PRO A CA 1
ATOM 3639 C C . PRO A 1 472 ? -3.335 14.765 39.232 1.00 41.23 2417 PRO A C 1
ATOM 3640 O O . PRO A 1 472 ? -4.269 15.564 39.144 1.00 41.22 2417 PRO A O 1
ATOM 3644 N N . THR A 1 473 ? -2.443 14.778 40.224 1.00 41.49 2418 THR A N 1
ATOM 3645 C CA . THR A 1 473 ? -2.441 15.796 41.278 1.00 41.94 2418 THR A CA 1
ATOM 3646 C C . THR A 1 473 ? -1.505 16.958 40.936 1.00 42.14 2418 THR A C 1
ATOM 3647 O O . THR A 1 473 ? -1.552 18.012 41.570 1.00 42.10 2418 THR A O 1
ATOM 3651 N N . ASN A 1 474 ? -0.656 16.740 39.934 1.00 42.84 2419 ASN A N 1
ATOM 3652 C CA . ASN A 1 474 ? 0.331 17.720 39.467 1.00 43.38 2419 ASN A CA 1
ATOM 3653 C C . ASN A 1 474 ? 1.368 18.084 40.540 1.00 43.88 2419 ASN A C 1
ATOM 3654 O O . ASN A 1 474 ? 1.942 19.173 40.531 1.00 43.70 2419 ASN A O 1
ATOM 3659 N N . VAL A 1 475 ? 1.594 17.152 41.463 1.00 44.63 2420 VAL A N 1
ATOM 3660 C CA . VAL A 1 475 ? 2.615 17.292 42.498 1.00 45.52 2420 VAL A CA 1
ATOM 3661 C C . VAL A 1 475 ? 3.989 17.002 41.901 1.00 46.21 2420 VAL A C 1
ATOM 3662 O O . VAL A 1 475 ? 4.969 17.681 42.222 1.00 46.24 2420 VAL A O 1
ATOM 3666 N N . GLU A 1 476 ? 4.041 15.983 41.043 1.00 47.06 2421 GLU A N 1
ATOM 3667 C CA . GLU A 1 476 ? 5.216 15.687 40.224 1.00 48.20 2421 GLU A CA 1
ATOM 3668 C C . GLU A 1 476 ? 4.814 15.598 38.757 1.00 48.73 2421 GLU A C 1
ATOM 3669 O O . GLU A 1 476 ? 3.859 14.900 38.402 1.00 48.69 2421 GLU A O 1
ATOM 3675 N N . CYS A 1 477 ? 5.554 16.314 37.915 1.00 49.67 2422 CYS A N 1
ATOM 3676 C CA . CYS A 1 477 ? 5.266 16.391 36.489 1.00 50.14 2422 CYS A CA 1
ATOM 3677 C C . CYS A 1 477 ? 6.516 16.838 35.731 1.00 50.48 2422 CYS A C 1
ATOM 3678 O O . CYS A 1 477 ? 7.112 17.867 36.064 1.00 50.62 2422 CYS A O 1
ATOM 3681 N N . SER A 1 478 ? 6.922 16.055 34.731 1.00 50.81 2423 SER A N 1
ATOM 3682 C CA . SER A 1 478 ? 8.056 16.417 33.869 1.00 51.28 2423 SER A CA 1
ATOM 3683 C C . SER A 1 478 ? 7.879 15.920 32.434 1.00 51.31 2423 SER A C 1
ATOM 3684 O O . SER A 1 478 ? 7.719 14.722 32.193 1.00 51.60 2423 SER A O 1
ATOM 3687 N N . LEU A 1 482 ? 10.085 9.874 33.258 1.00 45.56 2427 LEU A N 1
ATOM 3688 C CA . LEU A 1 482 ? 9.368 8.656 32.881 1.00 45.51 2427 LEU A CA 1
ATOM 3689 C C . LEU A 1 482 ? 8.628 7.991 34.049 1.00 45.34 2427 LEU A C 1
ATOM 3690 O O . LEU A 1 482 ? 9.035 8.113 35.210 1.00 45.57 2427 LEU A O 1
ATOM 3695 N N . GLN A 1 483 ? 7.533 7.300 33.727 1.00 44.92 2428 GLN A N 1
ATOM 3696 C CA . GLN A 1 483 ? 6.761 6.544 34.712 1.00 44.22 2428 GLN A CA 1
ATOM 3697 C C . GLN A 1 483 ? 6.987 5.056 34.430 1.00 43.22 2428 GLN A C 1
ATOM 3698 O O . GLN A 1 483 ? 6.780 4.591 33.306 1.00 43.14 2428 GLN A O 1
ATOM 3704 N N . ARG A 1 484 ? 7.465 4.326 35.437 1.00 41.94 2429 ARG A N 1
ATOM 3705 C CA . ARG A 1 484 ? 7.696 2.888 35.293 1.00 40.69 2429 ARG A CA 1
ATOM 3706 C C . ARG A 1 484 ? 6.364 2.158 35.209 1.00 39.14 2429 ARG A C 1
ATOM 3707 O O . ARG A 1 484 ? 5.518 2.275 36.097 1.00 39.33 2429 ARG A O 1
ATOM 3715 N N . ILE A 1 485 ? 6.189 1.416 34.124 1.00 36.99 2430 ILE A N 1
ATOM 3716 C CA . ILE A 1 485 ? 4.905 0.819 33.785 1.00 35.18 2430 ILE A CA 1
ATOM 3717 C C . ILE A 1 485 ? 5.024 -0.702 33.770 1.00 33.22 2430 ILE A C 1
ATOM 3718 O O . ILE A 1 485 ? 4.246 -1.405 34.420 1.00 33.37 2430 ILE A O 1
ATOM 3723 N N . LEU A 1 486 ? 6.025 -1.195 33.051 1.00 30.16 2431 LEU A N 1
ATOM 3724 C CA . LEU A 1 486 ? 6.242 -2.621 32.883 1.00 27.73 2431 LEU A CA 1
ATOM 3725 C C . LEU A 1 486 ? 7.095 -3.162 34.028 1.00 26.64 2431 LEU A C 1
ATOM 3726 O O . LEU A 1 486 ? 8.299 -3.363 33.880 1.00 26.49 2431 LEU A O 1
ATOM 3731 N N . VAL A 1 487 ? 6.452 -3.388 35.172 1.00 25.33 2432 VAL A N 1
ATOM 3732 C CA . VAL A 1 487 ? 7.150 -3.731 36.404 1.00 24.64 2432 VAL A CA 1
ATOM 3733 C C . VAL A 1 487 ? 6.987 -5.212 36.725 1.00 23.64 2432 VAL A C 1
ATOM 3734 O O . VAL A 1 487 ? 5.950 -5.814 36.440 1.00 22.86 2432 VAL A O 1
ATOM 3738 N N . SER A 1 488 ? 8.017 -5.775 37.345 1.00 22.48 2433 SER A N 1
ATOM 3739 C CA . SER A 1 488 ? 8.159 -7.219 37.499 1.00 22.40 2433 SER A CA 1
ATOM 3740 C C . SER A 1 488 ? 7.221 -7.893 38.508 1.00 22.62 2433 SER A C 1
ATOM 3741 O O . SER A 1 488 ? 7.101 -9.120 38.511 1.00 23.06 2433 SER A O 1
ATOM 3744 N N . ASP A 1 489 ? 6.600 -7.130 39.398 1.00 22.53 2434 ASP A N 1
ATOM 3745 C CA . ASP A 1 489 ? 5.649 -7.755 40.318 1.00 22.29 2434 ASP A CA 1
ATOM 3746 C C . ASP A 1 489 ? 4.256 -7.815 39.690 1.00 22.52 2434 ASP A C 1
ATOM 3747 O O . ASP A 1 489 ? 3.714 -8.899 39.486 1.00 21.92 2434 ASP A O 1
ATOM 3752 N N . THR A 1 490 ? 3.718 -6.659 39.318 1.00 22.68 2435 THR A N 1
ATOM 3753 C CA . THR A 1 490 ? 2.422 -6.582 38.630 1.00 23.09 2435 THR A CA 1
ATOM 3754 C C . THR A 1 490 ? 2.389 -7.367 37.309 1.00 23.02 2435 THR A C 1
ATOM 3755 O O . THR A 1 490 ? 1.374 -7.993 36.979 1.00 22.36 2435 THR A O 1
ATOM 3759 N N . PHE A 1 491 ? 3.510 -7.367 36.582 1.00 22.75 2436 PHE A N 1
ATOM 3760 C CA . PHE A 1 491 ? 3.618 -8.095 35.317 1.00 23.51 2436 PHE A CA 1
ATOM 3761 C C . PHE A 1 491 ? 4.475 -9.362 35.440 1.00 23.66 2436 PHE A C 1
ATOM 3762 O O . PHE A 1 491 ? 5.107 -9.785 34.470 1.00 23.03 2436 PHE A O 1
ATOM 3770 N N . ASN A 1 492 ? 4.489 -9.965 36.625 1.00 23.57 2437 ASN A N 1
ATOM 3771 C CA . ASN A 1 492 ? 5.254 -11.187 36.851 1.00 24.23 2437 ASN A CA 1
ATOM 3772 C C . ASN A 1 492 ? 4.939 -12.240 35.790 1.00 24.60 2437 ASN A C 1
ATOM 3773 O O . ASN A 1 492 ? 5.853 -12.843 35.214 1.00 24.32 2437 ASN A O 1
ATOM 3778 N N . LYS A 1 493 ? 3.641 -12.431 35.525 1.00 24.85 2438 LYS A N 1
ATOM 3779 C CA . LYS A 1 493 ? 3.151 -13.337 34.475 1.00 25.00 2438 LYS A CA 1
ATOM 3780 C C . LYS A 1 493 ? 2.393 -12.553 33.396 1.00 24.92 2438 LYS A C 1
ATOM 3781 O O . LYS A 1 493 ? 2.132 -11.361 33.566 1.00 25.20 2438 LYS A O 1
ATOM 3787 N N . TRP A 1 494 ? 2.045 -13.215 32.290 1.00 24.28 2439 TRP A N 1
ATOM 3788 C CA . TRP A 1 494 ? 1.503 -12.524 31.112 1.00 23.58 2439 TRP A CA 1
ATOM 3789 C C . TRP A 1 494 ? 0.345 -11.599 31.467 1.00 23.32 2439 TRP A C 1
ATOM 3790 O O . TRP A 1 494 ? -0.673 -12.046 31.992 1.00 22.08 2439 TRP A O 1
ATOM 3801 N N . THR A 1 495 ? 0.535 -10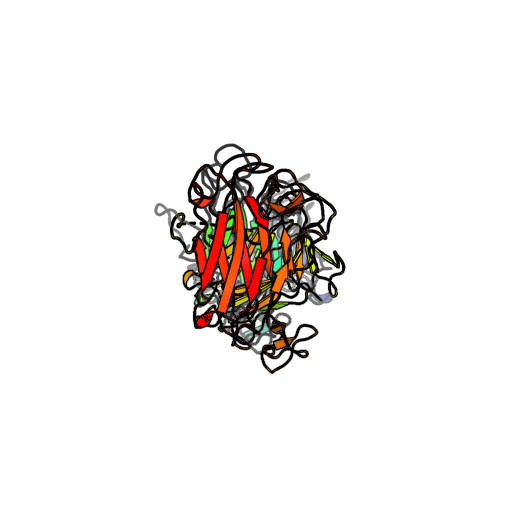.312 31.180 1.00 22.73 2440 THR A N 1
ATOM 3802 C CA . THR A 1 495 ? -0.416 -9.265 31.537 1.00 22.87 2440 THR A CA 1
ATOM 3803 C C . THR A 1 495 ? -0.538 -8.287 30.369 1.00 22.67 2440 THR A C 1
ATOM 3804 O O . THR A 1 495 ? 0.461 -7.881 29.791 1.00 21.86 2440 THR A O 1
ATOM 3808 N N . ARG A 1 496 ? -1.767 -7.914 30.022 1.00 22.63 2441 ARG A N 1
ATOM 3809 C CA . ARG A 1 496 ? -1.984 -6.978 28.928 1.00 22.88 2441 ARG A CA 1
ATOM 3810 C C . ARG A 1 496 ? -1.889 -5.539 29.408 1.00 23.12 2441 ARG A C 1
ATOM 3811 O O . ARG A 1 496 ? -2.359 -5.206 30.502 1.00 22.30 2441 ARG A O 1
ATOM 3819 N N . ILE A 1 497 ? -1.267 -4.696 28.588 1.00 23.00 2442 ILE A N 1
ATOM 3820 C CA . ILE A 1 497 ? -1.343 -3.257 28.784 1.00 23.73 2442 ILE A CA 1
ATOM 3821 C C . ILE A 1 497 ? -1.800 -2.584 27.489 1.00 23.47 2442 ILE A C 1
ATOM 3822 O O . ILE A 1 497 ? -1.376 -2.967 26.392 1.00 23.46 2442 ILE A O 1
ATOM 3827 N N . THR A 1 498 ? -2.691 -1.608 27.631 1.00 22.94 2443 THR A N 1
ATOM 3828 C CA . THR A 1 498 ? -3.217 -0.842 26.507 1.00 22.92 2443 THR A CA 1
ATOM 3829 C C . THR A 1 498 ? -3.007 0.620 26.846 1.00 23.48 2443 THR A C 1
ATOM 3830 O O . THR A 1 498 ? -3.400 1.067 27.927 1.00 23.98 2443 THR A O 1
ATOM 3834 N N . LEU A 1 499 ? -2.365 1.341 25.929 1.00 23.66 2444 LEU A N 1
ATOM 3835 C CA . LEU A 1 499 ? -1.997 2.742 26.106 1.00 24.14 2444 LEU A CA 1
ATOM 3836 C C . LEU A 1 499 ? -2.430 3.555 24.893 1.00 23.96 2444 LEU A C 1
ATOM 3837 O O . LEU A 1 499 ? -1.922 3.310 23.792 1.00 23.70 2444 LEU A O 1
ATOM 3842 N N . PRO A 1 500 ? -3.347 4.538 25.075 1.00 23.91 2445 PRO A N 1
ATOM 3843 C CA . PRO A 1 500 ? -3.516 5.480 23.956 1.00 23.67 2445 PRO A CA 1
ATOM 3844 C C . PRO A 1 500 ? -2.181 6.171 23.694 1.00 23.66 2445 PRO A C 1
ATOM 3845 O O . PRO A 1 500 ? -1.448 6.477 24.647 1.00 23.76 2445 PRO A O 1
ATOM 3849 N N . LEU A 1 501 ? -1.824 6.352 22.425 1.00 23.06 2446 LEU A N 1
ATOM 3850 C CA . LEU A 1 501 ? -0.540 6.975 22.115 1.00 22.49 2446 LEU A CA 1
ATOM 3851 C C . LEU A 1 501 ? -0.650 8.497 22.238 1.00 22.96 2446 LEU A C 1
ATOM 3852 O O . LEU A 1 501 ? -1.503 9.117 21.597 1.00 22.44 2446 LEU A O 1
ATOM 3857 N N . PRO A 1 502 ? 0.206 9.099 23.083 1.00 23.14 2447 PRO A N 1
ATOM 3858 C CA . PRO A 1 502 ? 0.159 10.539 23.329 1.00 23.56 2447 PRO A CA 1
ATOM 3859 C C . PRO A 1 502 ? 0.479 11.359 22.085 1.00 23.64 2447 PRO A C 1
ATOM 3860 O O . PRO A 1 502 ? 1.127 10.856 21.159 1.00 23.12 2447 PRO A O 1
ATOM 3864 N N . SER A 1 503 ? 0.038 12.616 22.096 1.00 23.65 2448 SER A N 1
ATOM 3865 C CA . SER A 1 503 ? 0.204 13.537 20.981 1.00 24.28 2448 SER A CA 1
ATOM 3866 C C . SER A 1 503 ? 1.640 13.665 20.491 1.00 24.13 2448 SER A C 1
ATOM 3867 O O . SER A 1 503 ? 1.872 13.804 19.288 1.00 24.03 2448 SER A O 1
ATOM 3870 N N . TYR A 1 504 ? 2.600 13.637 21.413 1.00 23.66 2449 TYR A N 1
ATOM 3871 C CA . TYR A 1 504 ? 4.005 13.812 21.046 1.00 23.65 2449 TYR A CA 1
ATOM 3872 C C . TYR A 1 504 ? 4.592 12.633 20.239 1.00 23.64 2449 TYR A C 1
ATOM 3873 O O . TYR A 1 504 ? 5.676 12.748 19.674 1.00 23.55 2449 TYR A O 1
ATOM 3882 N N . THR A 1 505 ? 3.866 11.517 20.169 1.00 23.30 2450 THR A N 1
ATOM 3883 C CA . THR A 1 505 ? 4.315 10.371 19.374 1.00 22.95 2450 THR A CA 1
ATOM 3884 C C . THR A 1 505 ? 3.771 10.408 17.948 1.00 23.15 2450 THR A C 1
ATOM 3885 O O . THR A 1 505 ? 4.136 9.572 17.121 1.00 23.51 2450 THR A O 1
ATOM 3889 N N . ARG A 1 506 ? 2.909 11.384 17.655 1.00 23.36 2451 ARG A N 1
ATOM 3890 C CA . ARG A 1 506 ? 2.261 11.462 16.341 1.00 23.11 2451 ARG A CA 1
ATOM 3891 C C . ARG A 1 506 ? 3.256 11.911 15.295 1.00 23.21 2451 ARG A C 1
ATOM 3892 O O . ARG A 1 506 ? 3.951 12.909 15.471 1.00 23.19 2451 ARG A O 1
ATOM 3900 N N . SER A 1 507 ? 3.339 11.145 14.213 1.00 23.17 2452 SER A N 1
ATOM 3901 C CA . SER A 1 507 ? 4.196 11.481 13.082 1.00 22.72 2452 SER A CA 1
ATOM 3902 C C . SER A 1 507 ? 3.890 10.491 11.968 1.00 22.58 2452 SER A C 1
ATOM 3903 O O . SER A 1 507 ? 3.121 9.545 12.169 1.00 21.96 2452 SER A O 1
ATOM 3906 N N . GLN A 1 508 ? 4.492 10.709 10.802 1.00 22.38 2453 GLN A N 1
ATOM 3907 C CA . GLN A 1 508 ? 4.347 9.767 9.697 1.00 22.85 2453 GLN A CA 1
ATOM 3908 C C . GLN A 1 508 ? 5.302 8.573 9.841 1.00 22.06 2453 GLN A C 1
ATOM 3909 O O . GLN A 1 508 ? 5.215 7.604 9.096 1.00 21.44 2453 GLN A O 1
ATOM 3915 N N . ALA A 1 509 ? 6.202 8.646 10.816 1.00 21.81 2454 ALA A N 1
ATOM 3916 C CA . ALA A 1 509 ? 7.151 7.573 11.047 1.00 21.38 2454 ALA A CA 1
ATOM 3917 C C . ALA A 1 509 ? 7.620 7.569 12.490 1.00 21.59 2454 ALA A C 1
ATOM 3918 O O . ALA A 1 509 ? 8.609 8.228 12.848 1.00 21.55 2454 ALA A O 1
ATOM 3920 N N . THR A 1 510 ? 6.867 6.858 13.336 1.00 21.03 2455 THR A N 1
ATOM 3921 C CA . THR A 1 510 ? 7.243 6.682 14.739 1.00 20.70 2455 THR A CA 1
ATOM 3922 C C . THR A 1 510 ? 7.576 5.217 14.963 1.00 20.67 2455 THR A C 1
ATOM 3923 O O . THR A 1 510 ? 6.857 4.338 14.488 1.00 20.07 2455 THR A O 1
ATOM 3927 N N . ARG A 1 511 ? 8.665 4.963 15.688 1.00 20.40 2456 ARG A N 1
ATOM 3928 C CA . ARG A 1 511 ? 9.035 3.594 16.063 1.00 20.93 2456 ARG A CA 1
ATOM 3929 C C . ARG A 1 511 ? 9.145 3.470 17.587 1.00 20.78 2456 ARG A C 1
ATOM 3930 O O . ARG A 1 511 ? 9.198 4.475 18.301 1.00 21.40 2456 ARG A O 1
ATOM 3938 N N . PHE A 1 512 ? 9.136 2.236 18.072 1.00 20.50 2457 PHE A N 1
ATOM 3939 C CA . PHE A 1 512 ? 9.039 1.959 19.492 1.00 20.50 2457 PHE A CA 1
ATOM 3940 C C . PHE A 1 512 ? 10.149 1.027 19.943 1.00 20.82 2457 PHE A C 1
ATOM 3941 O O . PHE A 1 512 ? 10.651 0.218 19.158 1.00 19.59 2457 PHE A O 1
ATOM 3949 N N . ARG A 1 513 ? 10.519 1.142 21.217 1.00 20.95 2458 ARG A N 1
ATOM 3950 C CA . ARG A 1 513 ? 11.568 0.310 21.778 1.00 21.03 2458 ARG A CA 1
ATOM 3951 C C . ARG A 1 513 ? 11.208 -0.115 23.204 1.00 21.54 2458 ARG A C 1
ATOM 3952 O O . ARG A 1 513 ? 10.802 0.704 24.015 1.00 21.41 2458 ARG A O 1
ATOM 3960 N N . TRP A 1 514 ? 11.345 -1.410 23.476 1.00 21.33 2459 TRP A N 1
ATOM 3961 C CA . TRP A 1 514 ? 11.335 -1.930 24.831 1.00 21.61 2459 TRP A CA 1
ATOM 3962 C C . TRP A 1 514 ? 12.792 -2.075 25.209 1.00 21.69 2459 TRP A C 1
ATOM 3963 O O . TRP A 1 514 ? 13.549 -2.764 24.527 1.00 21.17 2459 TRP A O 1
ATOM 3974 N N . HIS A 1 515 ? 13.179 -1.415 26.288 1.00 21.35 2460 HIS A N 1
ATOM 3975 C CA . HIS A 1 515 ? 14.590 -1.340 26.653 1.00 22.24 2460 HIS A CA 1
ATOM 3976 C C . HIS A 1 515 ? 14.808 -1.725 28.109 1.00 22.15 2460 HIS A C 1
ATOM 3977 O O . HIS A 1 515 ? 14.167 -1.149 28.998 1.00 21.83 2460 HIS A O 1
ATOM 3984 N N . GLN A 1 516 ? 15.697 -2.694 28.348 1.00 22.04 2461 GLN A N 1
ATOM 3985 C CA . GLN A 1 516 ? 16.156 -3.003 29.707 1.00 22.85 2461 GLN A CA 1
ATOM 3986 C C . GLN A 1 516 ? 17.513 -2.323 29.955 1.00 23.88 2461 GLN A C 1
ATOM 3987 O O . GLN A 1 516 ? 18.544 -2.788 29.466 1.00 23.76 2461 GLN A O 1
ATOM 3993 N N . PRO A 1 517 ? 17.517 -1.212 30.710 1.00 25.21 2462 PRO A N 1
ATOM 3994 C CA . PRO A 1 517 ? 18.782 -0.476 30.788 1.00 26.31 2462 PRO A CA 1
ATOM 3995 C C . PRO A 1 517 ? 19.851 -1.266 31.550 1.00 26.64 2462 PRO A C 1
ATOM 3996 O O . PRO A 1 517 ? 19.545 -1.941 32.538 1.00 26.85 2462 PRO A O 1
ATOM 4000 N N . ALA A 1 518 ? 21.080 -1.224 31.042 1.00 27.69 2463 ALA A N 1
ATOM 4001 C CA . ALA A 1 518 ? 22.228 -1.827 31.716 1.00 28.15 2463 ALA A CA 1
ATOM 4002 C C . ALA A 1 518 ? 22.657 -0.919 32.862 1.00 28.66 2463 ALA A C 1
ATOM 4003 O O . ALA A 1 518 ? 22.553 0.308 32.744 1.00 29.28 2463 ALA A O 1
ATOM 4005 N N . PRO A 1 519 ? 23.141 -1.506 33.977 1.00 28.53 2464 PRO A N 1
ATOM 4006 C CA . PRO A 1 519 ? 23.309 -2.943 34.184 1.00 27.96 2464 PRO A CA 1
ATOM 4007 C C . PRO A 1 519 ? 22.051 -3.630 34.711 1.00 27.25 2464 PRO A C 1
ATOM 4008 O O . PRO A 1 519 ? 21.280 -3.041 35.478 1.00 27.06 2464 PRO A O 1
ATOM 4012 N N . PHE A 1 520 ? 21.854 -4.870 34.281 1.00 26.47 2465 PHE A N 1
ATOM 4013 C CA . PHE A 1 520 ? 20.747 -5.688 34.743 1.00 25.94 2465 PHE A CA 1
ATOM 4014 C C . PHE A 1 520 ? 21.276 -7.080 35.004 1.00 25.78 2465 PHE A C 1
ATOM 4015 O O . PHE A 1 520 ? 22.340 -7.436 34.509 1.00 25.76 2465 PHE A O 1
ATOM 4023 N N . ASP A 1 521 ? 20.527 -7.867 35.772 1.00 26.00 2466 ASP A N 1
ATOM 4024 C CA . ASP A 1 521 ? 20.917 -9.245 36.076 1.00 26.42 2466 ASP A CA 1
ATOM 4025 C C . ASP A 1 521 ? 20.313 -10.215 35.076 1.00 25.78 2466 ASP A C 1
ATOM 4026 O O . ASP A 1 521 ? 19.210 -9.993 34.596 1.00 25.49 2466 ASP A O 1
ATOM 4031 N N . LYS A 1 522 ? 21.038 -11.292 34.773 1.00 25.41 2467 LYS A N 1
ATOM 4032 C CA . LYS A 1 522 ? 20.565 -12.336 33.843 1.00 25.07 2467 LYS A CA 1
ATOM 4033 C C . LYS A 1 522 ? 19.144 -12.831 34.163 1.00 24.03 2467 LYS A C 1
ATOM 4034 O O . LYS A 1 522 ? 18.337 -13.048 33.265 1.00 24.03 2467 LYS A O 1
ATOM 4040 N N . GLN A 1 523 ? 18.854 -12.993 35.449 1.00 23.15 2468 GLN A N 1
ATOM 4041 C CA . GLN A 1 523 ? 17.590 -13.561 35.925 1.00 23.06 2468 GLN A CA 1
ATOM 4042 C C . GLN A 1 523 ? 16.424 -12.587 35.786 1.00 21.76 2468 GLN A C 1
ATOM 4043 O O . GLN A 1 523 ? 15.251 -12.984 35.861 1.00 21.29 2468 GLN A O 1
ATOM 4049 N N . GLN A 1 524 ? 16.748 -11.313 35.594 1.00 21.04 2469 GLN A N 1
ATOM 4050 C CA . GLN A 1 524 ? 15.725 -10.280 35.374 1.00 20.33 2469 GLN A CA 1
ATOM 4051 C C . GLN A 1 524 ? 15.190 -10.320 33.930 1.00 19.65 2469 GLN A C 1
ATOM 4052 O O . GLN A 1 524 ? 15.413 -9.417 33.118 1.00 19.28 2469 GLN A O 1
ATOM 4058 N N . THR A 1 525 ? 14.471 -11.390 33.635 1.00 18.76 2470 THR A N 1
ATOM 4059 C CA . THR A 1 525 ? 14.071 -11.692 32.276 1.00 19.07 2470 THR A CA 1
ATOM 4060 C C . THR A 1 525 ? 12.702 -11.100 31.993 1.00 18.29 2470 THR A C 1
ATOM 4061 O O . THR A 1 525 ? 12.021 -10.613 32.905 1.00 17.32 2470 THR A O 1
ATOM 4065 N N . TRP A 1 526 ? 12.308 -11.150 30.725 1.00 17.90 2471 TRP A N 1
ATOM 4066 C CA . TRP A 1 526 ? 11.057 -10.549 30.280 1.00 18.05 2471 TRP A CA 1
ATOM 4067 C C . TRP A 1 526 ? 10.728 -10.992 28.869 1.00 18.48 2471 TRP A C 1
ATOM 4068 O O . TRP A 1 526 ? 11.570 -11.584 28.182 1.00 18.40 2471 TRP A O 1
ATOM 4079 N N . ALA A 1 527 ? 9.498 -10.709 28.452 1.00 18.78 2472 ALA A N 1
ATOM 4080 C CA . ALA A 1 527 ? 9.010 -11.124 27.142 1.00 19.17 2472 ALA A CA 1
ATOM 4081 C C . ALA A 1 527 ? 7.820 -10.290 26.713 1.00 19.29 2472 ALA A C 1
ATOM 4082 O O . ALA A 1 527 ? 7.114 -9.725 27.556 1.00 18.85 2472 ALA A O 1
ATOM 4084 N N . ILE A 1 528 ? 7.607 -10.208 25.397 1.00 19.31 2473 ILE A N 1
ATOM 4085 C CA . ILE A 1 528 ? 6.418 -9.559 24.834 1.00 19.73 2473 ILE A CA 1
ATOM 4086 C C . ILE A 1 528 ? 5.747 -10.533 23.867 1.00 20.05 2473 ILE A C 1
ATOM 4087 O O . ILE A 1 528 ? 6.421 -11.396 23.284 1.00 20.46 2473 ILE A O 1
ATOM 4092 N N . ASP A 1 529 ? 4.429 -10.407 23.730 1.00 20.30 2474 ASP A N 1
ATOM 4093 C CA . ASP A 1 529 ? 3.631 -11.214 22.813 1.00 21.15 2474 ASP A CA 1
ATOM 4094 C C . ASP A 1 529 ? 2.389 -10.407 22.468 1.00 21.83 2474 ASP A C 1
ATOM 4095 O O . ASP A 1 529 ? 2.128 -9.363 23.092 1.00 21.82 2474 ASP A O 1
ATOM 4100 N N . ASN A 1 530 ? 1.647 -10.862 21.456 1.00 21.74 2475 ASN A N 1
ATOM 4101 C CA . ASN A 1 530 ? 0.369 -10.251 21.082 1.00 22.04 2475 ASN A CA 1
ATOM 4102 C C . ASN A 1 530 ? 0.412 -8.726 20.971 1.00 21.89 2475 ASN A C 1
ATOM 4103 O O . ASN A 1 530 ? -0.348 -8.017 21.624 1.00 21.83 2475 ASN A O 1
ATOM 4108 N N . VAL A 1 531 ? 1.324 -8.245 20.144 1.00 21.96 2476 VAL A N 1
ATOM 4109 C CA . VAL A 1 531 ? 1.580 -6.827 19.982 1.00 21.45 2476 VAL A CA 1
ATOM 4110 C C . VAL A 1 531 ? 0.590 -6.286 18.973 1.00 21.70 2476 VAL A C 1
ATOM 4111 O O . VAL A 1 531 ? 0.382 -6.883 17.913 1.00 21.24 2476 VAL A O 1
ATOM 4115 N N . TYR A 1 532 ? -0.032 -5.167 19.322 1.00 21.22 2477 TYR A N 1
ATOM 4116 C CA . TYR A 1 532 ? -0.806 -4.387 18.374 1.00 21.12 2477 TYR A CA 1
ATOM 4117 C C . TYR A 1 532 ? -0.502 -2.919 18.597 1.00 21.68 2477 TYR A C 1
ATOM 4118 O O . TYR A 1 532 ? -0.756 -2.376 19.680 1.00 22.18 2477 TYR A O 1
ATOM 4127 N N . ILE A 1 533 ? 0.058 -2.279 17.582 1.00 21.57 2478 ILE A N 1
ATOM 4128 C CA . ILE A 1 533 ? 0.235 -0.838 17.598 1.00 21.37 2478 ILE A CA 1
ATOM 4129 C C . ILE A 1 533 ? -0.455 -0.335 16.342 1.00 21.32 2478 ILE A C 1
ATOM 4130 O O . ILE A 1 533 ? -0.044 -0.663 15.219 1.00 21.36 2478 ILE A O 1
ATOM 4135 N N . GLY A 1 534 ? -1.530 0.423 16.522 1.00 20.60 2479 GLY A N 1
ATOM 4136 C CA . GLY A 1 534 ? -2.302 0.882 15.388 1.00 20.70 2479 GLY A CA 1
ATOM 4137 C C . GLY A 1 534 ? -3.556 1.645 15.750 1.00 20.95 2479 GLY A C 1
ATOM 4138 O O . GLY A 1 534 ? -3.830 1.887 16.926 1.00 20.46 2479 GLY A O 1
ATOM 4139 N N . ASP A 1 535 ? -4.319 2.014 14.726 1.00 21.26 2480 ASP A N 1
ATOM 4140 C CA . ASP A 1 535 ? -5.502 2.850 14.900 1.00 21.94 2480 ASP A CA 1
ATOM 4141 C C . ASP A 1 535 ? -6.808 2.127 14.530 1.00 22.48 2480 ASP A C 1
ATOM 4142 O O . ASP A 1 535 ? -7.834 2.763 14.272 1.00 22.43 2480 ASP A O 1
ATOM 4147 N N . GLY A 1 536 ? -6.758 0.803 14.498 1.00 23.26 2481 GLY A N 1
ATOM 4148 C CA . GLY A 1 536 ? -7.918 0.002 14.132 1.00 23.98 2481 GLY A CA 1
ATOM 4149 C C . GLY A 1 536 ? -8.858 -0.263 15.295 1.00 25.05 2481 GLY A C 1
ATOM 4150 O O . GLY A 1 536 ? -8.684 0.276 16.392 1.00 24.70 2481 GLY A O 1
ATOM 4151 N N . CYS A 1 537 ? -9.868 -1.094 15.043 1.00 25.87 2482 CYS A N 1
ATOM 4152 C CA . CYS A 1 537 ? -10.875 -1.416 16.050 1.00 27.18 2482 CYS A CA 1
ATOM 4153 C C . CYS A 1 537 ? -11.540 -0.108 16.511 1.00 26.84 2482 CYS A C 1
ATOM 4154 O O . CYS A 1 537 ? -11.527 0.888 15.779 1.00 27.16 2482 CYS A O 1
ATOM 4157 N N . LEU A 1 538 ? -12.124 -0.096 17.703 1.00 26.57 2483 LEU A N 1
ATOM 4158 C CA . LEU A 1 538 ? -12.646 1.140 18.267 1.00 26.38 2483 LEU A CA 1
ATOM 4159 C C . LEU A 1 538 ? -12.702 0.959 19.766 1.00 26.38 2483 LEU A C 1
ATOM 4160 O O . LEU A 1 538 ? -12.797 -0.170 20.240 1.00 26.38 2483 LEU A O 1
ATOM 4165 N N . ASP A 1 539 ? -12.608 2.066 20.501 1.00 26.63 2484 ASP A N 1
ATOM 4166 C CA . ASP A 1 539 ? -12.629 2.063 21.973 1.00 27.18 2484 ASP A CA 1
ATOM 4167 C C . ASP A 1 539 ? -11.487 1.248 22.599 1.00 27.07 2484 ASP A C 1
ATOM 4168 O O . ASP A 1 539 ? -11.543 0.878 23.783 1.00 26.99 2484 ASP A O 1
ATOM 4173 N N . MET A 1 540 ? -10.457 0.973 21.800 1.00 27.01 2485 MET A N 1
ATOM 4174 C CA . MET A 1 540 ? -9.326 0.130 22.214 1.00 26.89 2485 MET A CA 1
ATOM 4175 C C . MET A 1 540 ? -9.810 -1.194 22.806 1.00 27.53 2485 MET A C 1
ATOM 4176 O O . MET A 1 540 ? -9.184 -1.754 23.723 1.00 27.96 2485 MET A O 1
ATOM 4181 N N . CYS A 1 541 ? -10.932 -1.681 22.277 1.00 27.90 2486 CYS A N 1
ATOM 4182 C CA . CYS A 1 541 ? -11.555 -2.942 22.703 1.00 28.93 2486 CYS A CA 1
ATOM 4183 C C . CYS A 1 541 ? -12.043 -2.919 24.160 1.00 28.95 2486 CYS A C 1
ATOM 4184 O O . CYS A 1 541 ? -12.244 -3.965 24.779 1.00 28.98 2486 CYS A O 1
ATOM 4187 N N . SER A 1 542 ? -12.234 -1.702 24.680 1.00 29.11 2487 SER A N 1
ATOM 4188 C CA . SER A 1 542 ? -12.914 -1.432 25.960 1.00 28.83 2487 SER A CA 1
ATOM 4189 C C . SER A 1 542 ? -12.187 -1.965 27.199 1.00 28.51 2487 SER A C 1
ATOM 4190 O O . SER A 1 542 ? -12.751 -1.981 28.295 1.00 29.16 2487 SER A O 1
ATOM 4193 N N . GLY A 1 543 ? -10.943 -2.394 27.030 1.00 28.15 2488 GLY A N 1
ATOM 4194 C CA . GLY A 1 543 ? -10.165 -2.971 28.138 1.00 27.74 2488 GLY A CA 1
ATOM 4195 C C . GLY A 1 543 ? -10.399 -4.462 28.322 1.00 27.52 2488 GLY A C 1
ATOM 4196 O O . GLY A 1 543 ? -9.791 -5.088 29.191 1.00 27.57 2488 GLY A O 1
ATOM 4197 N N . HIS A 1 544 ? -11.260 -5.034 27.478 1.00 26.86 2489 HIS A N 1
ATOM 4198 C CA . HIS A 1 544 ? -11.684 -6.426 27.615 1.00 26.64 2489 HIS A CA 1
ATOM 4199 C C . HIS A 1 544 ? -11.477 -7.258 26.346 1.00 26.61 2489 HIS A C 1
ATOM 4200 O O . HIS A 1 544 ? -12.147 -8.274 26.126 1.00 26.61 2489 HIS A O 1
ATOM 4207 N N . GLY A 1 545 ? -10.526 -6.834 25.528 1.00 26.26 2490 GLY A N 1
ATOM 4208 C CA . GLY A 1 545 ? -10.166 -7.576 24.333 1.00 25.84 2490 GLY A CA 1
ATOM 4209 C C . GLY A 1 545 ? -8.905 -7.050 23.692 1.00 25.91 2490 GLY A C 1
ATOM 4210 O O . GLY A 1 545 ? -8.311 -6.075 24.169 1.00 26.01 2490 GLY A O 1
ATOM 4211 N N . ARG A 1 546 ? -8.508 -7.705 22.607 1.00 25.81 2491 ARG A N 1
ATOM 4212 C CA . ARG A 1 546 ? -7.335 -7.348 21.846 1.00 26.55 2491 ARG A CA 1
ATOM 4213 C C . ARG A 1 546 ? -7.750 -7.028 20.427 1.00 26.37 2491 ARG A C 1
ATOM 4214 O O . ARG A 1 546 ? -8.635 -7.686 19.865 1.00 27.15 2491 ARG A O 1
ATOM 4222 N N . CYS A 1 547 ? -7.113 -6.027 19.835 1.00 26.05 2492 CYS A N 1
ATOM 4223 C CA . CYS A 1 547 ? -7.307 -5.761 18.415 1.00 25.62 2492 CYS A CA 1
ATOM 4224 C C . CYS A 1 547 ? -6.478 -6.740 17.584 1.00 25.56 2492 CYS A C 1
ATOM 4225 O O . CYS A 1 547 ? -5.250 -6.848 17.763 1.00 25.13 2492 CYS A O 1
ATOM 4228 N N . VAL A 1 548 ? -7.160 -7.479 16.708 1.00 24.98 2493 VAL A N 1
ATOM 4229 C CA . VAL A 1 548 ? -6.518 -8.396 15.767 1.00 24.89 2493 VAL A CA 1
ATOM 4230 C C . VAL A 1 548 ? -7.072 -8.135 14.368 1.00 25.19 2493 VAL A C 1
ATOM 4231 O O . VAL A 1 548 ? -8.261 -8.336 14.115 1.00 24.59 2493 VAL A O 1
ATOM 4235 N N . GLN A 1 549 ? -6.198 -7.682 13.472 1.00 25.30 2494 GLN A N 1
ATOM 4236 C CA . GLN A 1 549 ? -6.555 -7.375 12.081 1.00 25.80 2494 GLN A CA 1
ATOM 4237 C C . GLN A 1 549 ? -7.823 -6.517 11.944 1.00 25.50 2494 GLN A C 1
ATOM 4238 O O . GLN A 1 549 ? -8.685 -6.793 11.123 1.00 25.37 2494 GLN A O 1
ATOM 4244 N N . GLY A 1 550 ? -7.928 -5.487 12.776 1.00 25.41 2495 GLY A N 1
ATOM 4245 C CA . GLY A 1 550 ? -9.021 -4.523 12.685 1.00 25.53 2495 GLY A CA 1
ATOM 4246 C C . GLY A 1 550 ? -10.303 -4.939 13.379 1.00 25.63 2495 GLY A C 1
ATOM 4247 O O . GLY A 1 550 ? -11.316 -4.240 13.268 1.00 26.19 2495 GLY A O 1
ATOM 4248 N N . SER A 1 551 ? -10.253 -6.070 14.086 1.00 24.99 2496 SER A N 1
ATOM 4249 C CA A SER A 1 551 ? -11.403 -6.601 14.813 0.50 25.29 2496 SER A CA 1
ATOM 4250 C CA B SER A 1 551 ? -11.401 -6.588 14.828 0.50 24.98 2496 SER A CA 1
ATOM 4251 C C . SER A 1 551 ? -11.022 -6.937 16.262 1.00 25.28 2496 SER A C 1
ATOM 4252 O O . SER A 1 551 ? -9.940 -7.491 16.523 1.00 24.45 2496 SER A O 1
ATOM 4257 N N . CYS A 1 552 ? -11.905 -6.595 17.198 1.00 25.66 2497 CYS A N 1
ATOM 4258 C CA . CYS A 1 552 ? -11.677 -6.887 18.604 1.00 26.36 2497 CYS A CA 1
ATOM 4259 C C . CYS A 1 552 ? -11.903 -8.376 18.860 1.00 26.23 2497 CYS A C 1
ATOM 4260 O O . CYS A 1 552 ? -12.883 -8.955 18.385 1.00 26.38 2497 CYS A O 1
ATOM 4263 N N . VAL A 1 553 ? -10.973 -8.987 19.587 1.00 25.62 2498 VAL A N 1
ATOM 4264 C CA . VAL A 1 553 ? -11.104 -10.367 20.036 1.00 25.74 2498 VAL A CA 1
ATOM 4265 C C . VAL A 1 553 ? -11.261 -10.315 21.547 1.00 26.06 2498 VAL A C 1
ATOM 4266 O O . VAL A 1 553 ? -10.334 -9.918 22.268 1.00 25.56 2498 VAL A O 1
ATOM 4270 N N . CYS A 1 554 ? -12.438 -10.696 22.026 1.00 26.54 2499 CYS A N 1
ATOM 4271 C CA . CYS A 1 554 ? -12.794 -10.432 23.415 1.00 27.42 2499 CYS A CA 1
ATOM 4272 C C . CYS A 1 554 ? -12.217 -11.453 24.380 1.00 27.47 2499 CYS A C 1
ATOM 4273 O O . CYS A 1 554 ? -11.976 -12.616 24.023 1.00 27.18 2499 CYS A O 1
ATOM 4276 N N . ASP A 1 555 ? -11.977 -10.996 25.605 1.00 27.36 2500 ASP A N 1
ATOM 4277 C CA . ASP A 1 555 ? -11.565 -11.865 26.682 1.00 27.32 2500 ASP A CA 1
ATOM 4278 C C . ASP A 1 555 ? -12.723 -12.807 27.016 1.00 27.48 2500 ASP A C 1
ATOM 4279 O O . ASP A 1 555 ? -13.869 -12.547 26.642 1.00 26.92 2500 ASP A O 1
ATOM 4284 N N . GLU A 1 556 ? -12.427 -13.906 27.702 1.00 27.68 2501 GLU A N 1
ATOM 4285 C CA . GLU A 1 556 ? -13.488 -14.757 28.225 1.00 28.44 2501 GLU A CA 1
ATOM 4286 C C . GLU A 1 556 ? -14.387 -13.908 29.132 1.00 28.33 2501 GLU A C 1
ATOM 4287 O O . GLU A 1 556 ? -13.901 -12.998 29.821 1.00 28.63 2501 GLU A O 1
ATOM 4293 N N . GLN A 1 557 ? -15.691 -14.187 29.084 1.00 28.06 2502 GLN A N 1
ATOM 4294 C CA . GLN A 1 557 ? -16.716 -13.496 29.881 1.00 28.16 2502 GLN A CA 1
ATOM 4295 C C . GLN A 1 557 ? -17.111 -12.103 29.353 1.00 27.69 2502 GLN A C 1
ATOM 4296 O O . GLN A 1 557 ? -17.912 -11.401 29.981 1.00 27.15 2502 GLN A O 1
ATOM 4302 N N . TRP A 1 558 ? -16.570 -11.724 28.193 1.00 27.29 2503 TRP A N 1
ATOM 4303 C CA . TRP A 1 558 ? -16.893 -10.444 27.563 1.00 26.91 2503 TRP A CA 1
ATOM 4304 C C . TRP A 1 558 ? -17.275 -10.613 26.100 1.00 27.30 2503 TRP A C 1
ATOM 4305 O O . TRP A 1 558 ? -16.737 -11.478 25.401 1.00 27.10 2503 TRP A O 1
ATOM 4316 N N . GLY A 1 559 ? -18.231 -9.803 25.655 1.00 26.89 2504 GLY A N 1
ATOM 4317 C CA . GLY A 1 559 ? -18.683 -9.843 24.275 1.00 27.29 2504 GLY A CA 1
ATOM 4318 C C . GLY A 1 559 ? -19.048 -8.482 23.715 1.00 27.15 2504 GLY A C 1
ATOM 4319 O O . GLY A 1 559 ? -18.748 -7.446 24.311 1.00 27.44 2504 GLY A O 1
ATOM 4320 N N . GLY A 1 560 ? -19.719 -8.492 22.569 1.00 27.03 2505 GLY A N 1
ATOM 4321 C CA . GLY A 1 560 ? -20.048 -7.260 21.861 1.00 26.35 2505 GLY A CA 1
ATOM 4322 C C . GLY A 1 560 ? -18.959 -6.932 20.859 1.00 25.97 2505 GLY A C 1
ATOM 4323 O O . GLY A 1 560 ? -17.838 -7.441 20.957 1.00 26.05 2505 GLY A O 1
ATOM 4324 N N . LEU A 1 561 ? -19.295 -6.084 19.892 1.00 25.25 2506 LEU A N 1
ATOM 4325 C CA . LEU A 1 561 ? -18.373 -5.699 18.833 1.00 24.68 2506 LEU A CA 1
ATOM 4326 C C . LEU A 1 561 ? -17.023 -5.191 19.373 1.00 25.00 2506 LEU A C 1
ATOM 4327 O O . LEU A 1 561 ? -15.954 -5.570 18.863 1.00 25.06 2506 LEU A O 1
ATOM 4332 N N . TYR A 1 562 ? -17.078 -4.346 20.404 1.00 24.78 2507 TYR A N 1
ATOM 4333 C CA . TYR A 1 562 ? -15.863 -3.798 21.017 1.00 25.72 2507 TYR A CA 1
ATOM 4334 C C . TYR A 1 562 ? -15.580 -4.319 22.426 1.00 26.48 2507 TYR A C 1
ATOM 4335 O O . TYR A 1 562 ? -14.821 -3.698 23.182 1.00 26.41 2507 TYR A O 1
ATOM 4344 N N . CYS A 1 563 ? -16.177 -5.462 22.766 1.00 27.42 2508 CYS A N 1
ATOM 4345 C CA . CYS A 1 563 ? -15.868 -6.182 24.011 1.00 29.01 2508 CYS A CA 1
ATOM 4346 C C . CYS A 1 563 ? -16.329 -5.442 25.269 1.00 29.56 2508 CYS A C 1
ATOM 4347 O O . CYS A 1 563 ? -15.732 -5.577 26.339 1.00 30.10 2508 CYS A O 1
ATOM 4350 N N . ASP A 1 564 ? -17.401 -4.666 25.133 1.00 30.48 2509 ASP A N 1
ATOM 4351 C CA . ASP A 1 564 ? -17.928 -3.874 26.241 1.00 31.43 2509 ASP A CA 1
ATOM 4352 C C . ASP A 1 564 ? -19.093 -4.554 26.976 1.00 31.59 2509 ASP A C 1
ATOM 4353 O O . ASP A 1 564 ? -19.562 -4.054 27.998 1.00 32.00 2509 ASP A O 1
ATOM 4358 N N . GLU A 1 565 ? -19.552 -5.692 26.468 1.00 31.39 2510 GLU A N 1
ATOM 4359 C CA . GLU A 1 565 ? -20.726 -6.360 27.032 1.00 31.67 2510 GLU A CA 1
ATOM 4360 C C . GLU A 1 565 ? -20.336 -7.572 27.886 1.00 31.36 2510 GLU A C 1
ATOM 4361 O O . GLU A 1 565 ? -19.829 -8.557 27.356 1.00 31.37 2510 GLU A O 1
ATOM 4367 N N . PRO A 1 566 ? -20.565 -7.503 29.214 1.00 31.33 2511 PRO A N 1
ATOM 4368 C CA . PRO A 1 566 ? -20.260 -8.668 30.047 1.00 31.43 2511 PRO A CA 1
ATOM 4369 C C . PRO A 1 566 ? -21.245 -9.805 29.792 1.00 31.83 2511 PRO A C 1
ATOM 4370 O O . PRO A 1 566 ? -22.440 -9.559 29.606 1.00 31.59 2511 PRO A O 1
ATOM 4374 N N . GLU A 1 567 ? -20.741 -11.035 29.759 1.00 32.31 2512 GLU A N 1
ATOM 4375 C CA . GLU A 1 567 ? -21.600 -12.204 29.556 1.00 33.19 2512 GLU A CA 1
ATOM 4376 C C . GLU A 1 567 ? -22.473 -12.469 30.781 1.00 32.90 2512 GLU A C 1
ATOM 4377 O O . GLU A 1 567 ? -23.614 -12.917 30.649 1.00 33.04 2512 GLU A O 1
ATOM 4383 N N . THR A 1 568 ? -21.933 -12.186 31.966 1.00 32.69 2513 THR A N 1
ATOM 4384 C CA . THR A 1 568 ? -22.701 -12.274 33.207 1.00 32.70 2513 THR A CA 1
ATOM 4385 C C . THR A 1 568 ? -22.731 -10.927 33.928 1.00 32.35 2513 THR A C 1
ATOM 4386 O O . THR A 1 568 ? -21.725 -10.219 33.979 1.00 32.18 2513 THR A O 1
ATOM 4390 N N . SER A 1 569 ? -23.892 -10.583 34.480 1.00 32.03 2514 SER A N 1
ATOM 4391 C CA . SER A 1 569 ? -24.079 -9.323 35.201 1.00 31.80 2514 SER A CA 1
ATOM 4392 C C . SER A 1 569 ? -22.950 -9.025 36.181 1.00 31.37 2514 SER A C 1
ATOM 4393 O O . SER A 1 569 ? -22.524 -9.894 36.948 1.00 31.17 2514 SER A O 1
ATOM 4396 N N . LEU A 1 570 ? -22.464 -7.791 36.138 1.00 30.91 2515 LEU A N 1
ATOM 4397 C CA . LEU A 1 570 ? -21.446 -7.340 37.075 1.00 30.61 2515 LEU A CA 1
ATOM 4398 C C . LEU A 1 570 ? -22.042 -7.145 38.473 1.00 30.70 2515 LEU A C 1
ATOM 4399 O O . LEU A 1 570 ? -23.236 -6.867 38.603 1.00 30.31 2515 LEU A O 1
ATOM 4404 N N . PRO A 1 571 ? -21.222 -7.330 39.525 1.00 30.86 2516 PRO A N 1
ATOM 4405 C CA . PRO A 1 571 ? -21.675 -6.985 40.870 1.00 31.00 2516 PRO A CA 1
ATOM 4406 C C . PRO A 1 571 ? -22.048 -5.509 40.959 1.00 31.28 2516 PRO A C 1
ATOM 4407 O O . PRO A 1 571 ? -21.474 -4.680 40.245 1.00 31.26 2516 PRO A O 1
ATOM 4411 N N . THR A 1 572 ? -23.016 -5.193 41.817 1.00 31.24 2517 THR A N 1
ATOM 4412 C CA . THR A 1 572 ? -23.470 -3.816 41.997 1.00 31.48 2517 THR A CA 1
ATOM 4413 C C . THR A 1 572 ? -22.919 -3.203 43.292 1.00 31.88 2517 THR A C 1
ATOM 4414 O O . THR A 1 572 ? -23.177 -2.038 43.612 1.00 31.88 2517 THR A O 1
ATOM 4418 N N . GLN A 1 573 ? -22.159 -3.999 44.030 1.00 32.18 2518 GLN A N 1
ATOM 4419 C CA . GLN A 1 573 ? -21.538 -3.538 45.267 1.00 32.86 2518 GLN A CA 1
ATOM 4420 C C . GLN A 1 573 ? -20.250 -4.313 45.531 1.00 32.63 2518 GLN A C 1
ATOM 4421 O O . GLN A 1 573 ? -20.031 -5.390 44.957 1.00 32.76 2518 GLN A O 1
ATOM 4427 N N . LEU A 1 574 ? -19.394 -3.751 46.381 1.00 32.35 2519 LEU A N 1
ATOM 4428 C CA . LEU A 1 574 ? -18.171 -4.429 46.805 1.00 31.92 2519 LEU A CA 1
ATOM 4429 C C . LEU A 1 574 ? -17.954 -4.192 48.289 1.00 31.66 2519 LEU A C 1
ATOM 4430 O O . LEU A 1 574 ? -18.024 -3.062 48.761 1.00 31.32 2519 LEU A O 1
ATOM 4435 N N . LYS A 1 575 ? -17.679 -5.267 49.013 1.00 31.73 2520 LYS A N 1
ATOM 4436 C CA . LYS A 1 575 ? -17.456 -5.185 50.445 1.00 32.29 2520 LYS A CA 1
ATOM 4437 C C . LYS A 1 575 ? -16.333 -6.137 50.791 1.00 31.90 2520 LYS A C 1
ATOM 4438 O O . LYS A 1 575 ? -16.355 -7.298 50.383 1.00 32.24 2520 LYS A O 1
ATOM 4444 N N . ASP A 1 576 ? -15.347 -5.638 51.533 1.00 31.39 2521 ASP A N 1
ATOM 4445 C CA . ASP A 1 576 ? -14.248 -6.466 52.013 1.00 30.78 2521 ASP A CA 1
ATOM 4446 C C . ASP A 1 576 ? -13.748 -5.978 53.369 1.00 30.61 2521 ASP A C 1
ATOM 4447 O O . ASP A 1 576 ? -13.286 -4.841 53.491 1.00 29.83 2521 ASP A O 1
ATOM 4452 N N . ASN A 1 577 ? -13.853 -6.846 54.378 1.00 30.82 2522 ASN A N 1
ATOM 4453 C CA . ASN A 1 577 ? -13.318 -6.582 55.721 1.00 31.13 2522 ASN A CA 1
ATOM 4454 C C . ASN A 1 577 ? -11.869 -7.039 55.896 1.00 31.53 2522 ASN A C 1
ATOM 4455 O O . ASN A 1 577 ? -11.278 -6.877 56.972 1.00 31.35 2522 ASN A O 1
ATOM 4460 N N . PHE A 1 578 ? -11.316 -7.625 54.835 1.00 31.92 2523 PHE A N 1
ATOM 4461 C CA . PHE A 1 578 ? -9.913 -8.060 54.788 1.00 32.61 2523 PHE A CA 1
ATOM 4462 C C . PHE A 1 578 ? -9.514 -8.982 55.933 1.00 32.96 2523 PHE A C 1
ATOM 4463 O O . PHE A 1 578 ? -8.380 -8.922 56.412 1.00 33.30 2523 PHE A O 1
ATOM 4471 N N . ASN A 1 579 ? -10.447 -9.818 56.375 1.00 33.28 2524 ASN A N 1
ATOM 4472 C CA . ASN A 1 579 ? -10.163 -10.808 57.400 1.00 34.20 2524 ASN A CA 1
ATOM 4473 C C . ASN A 1 579 ? -9.816 -12.181 56.799 1.00 34.11 2524 ASN A C 1
ATOM 4474 O O . ASN A 1 579 ? -9.431 -13.111 57.519 1.00 34.19 2524 ASN A O 1
ATOM 4479 N N . ARG A 1 580 ? -9.956 -12.289 55.476 1.00 33.92 2525 ARG A N 1
ATOM 4480 C CA . ARG A 1 580 ? -9.490 -13.445 54.710 1.00 33.95 2525 ARG A CA 1
ATOM 4481 C C . ARG A 1 580 ? -8.698 -12.951 53.495 1.00 33.75 2525 ARG A C 1
ATOM 4482 O O . ARG A 1 580 ? -8.867 -11.806 53.073 1.00 33.67 2525 ARG A O 1
ATOM 4490 N N . ALA A 1 581 ? -7.833 -13.803 52.944 1.00 33.51 2526 ALA A N 1
ATOM 4491 C CA . ALA A 1 581 ? -6.999 -13.447 51.789 1.00 33.41 2526 ALA A CA 1
ATOM 4492 C C . ALA A 1 581 ? -7.825 -12.786 50.685 1.00 33.49 2526 ALA A C 1
ATOM 4493 O O . ALA A 1 581 ? -8.898 -13.281 50.343 1.00 33.67 2526 ALA A O 1
ATOM 4495 N N . PRO A 1 582 ? -7.341 -11.655 50.135 1.00 33.38 2527 PRO A N 1
ATOM 4496 C CA . PRO A 1 582 ? -8.091 -10.978 49.068 1.00 33.59 2527 PRO A CA 1
ATOM 4497 C C . PRO A 1 582 ? -8.490 -11.941 47.946 1.00 33.49 2527 PRO A C 1
ATOM 4498 O O . PRO A 1 582 ? -7.667 -12.724 47.491 1.00 33.17 2527 PRO A O 1
ATOM 4502 N N . SER A 1 583 ? -9.757 -11.886 47.539 1.00 33.70 2528 SER A N 1
ATOM 4503 C CA . SER A 1 583 ? -10.324 -12.828 46.576 1.00 34.18 2528 SER A CA 1
ATOM 4504 C C . SER A 1 583 ? -10.443 -12.204 45.190 1.00 34.62 2528 SER A C 1
ATOM 4505 O O . SER A 1 583 ? -10.719 -11.008 45.064 1.00 34.39 2528 SER A O 1
ATOM 4508 N N . ASN A 1 584 ? -10.255 -13.014 44.150 1.00 35.40 2529 ASN A N 1
ATOM 4509 C CA . ASN A 1 584 ? -10.427 -12.533 42.773 1.00 36.45 2529 ASN A CA 1
ATOM 4510 C C . ASN A 1 584 ? -11.881 -12.182 42.400 1.00 36.53 2529 ASN A C 1
ATOM 4511 O O . ASN A 1 584 ? -12.144 -11.664 41.310 1.00 37.11 2529 ASN A O 1
ATOM 4516 N N . GLN A 1 585 ? -12.812 -12.459 43.313 1.00 36.27 2530 GLN A N 1
ATOM 4517 C CA . GLN A 1 585 ? -14.194 -12.002 43.183 1.00 36.08 2530 GLN A CA 1
ATOM 4518 C C . GLN A 1 585 ? -14.297 -10.492 43.421 1.00 35.29 2530 GLN A C 1
ATOM 4519 O O . GLN A 1 585 ? -15.179 -9.834 42.870 1.00 35.04 2530 GLN A O 1
ATOM 4525 N N . ASN A 1 586 ? -13.383 -9.955 44.229 1.00 34.18 2531 ASN A N 1
ATOM 4526 C CA . ASN A 1 586 ? -13.351 -8.525 44.542 1.00 33.55 2531 ASN A CA 1
ATOM 4527 C C . ASN A 1 586 ? -12.187 -7.782 43.898 1.00 32.84 2531 ASN A C 1
ATOM 4528 O O . ASN A 1 586 ? -12.319 -6.614 43.523 1.00 32.65 2531 ASN A O 1
ATOM 4533 N N . TRP A 1 587 ? -11.047 -8.455 43.785 1.00 31.84 2532 TRP A N 1
ATOM 4534 C CA . TRP A 1 587 ? -9.809 -7.796 43.391 1.00 31.12 2532 TRP A CA 1
ATOM 4535 C C . TRP A 1 587 ? -9.178 -8.397 42.128 1.00 31.06 2532 TRP A C 1
ATOM 4536 O O . TRP A 1 587 ? -9.064 -9.614 41.989 1.00 30.49 2532 TRP A O 1
ATOM 4547 N N . LEU A 1 588 ? -8.784 -7.522 41.213 1.00 30.72 2533 LEU A N 1
ATOM 4548 C CA . LEU A 1 588 ? -8.074 -7.931 40.015 1.00 30.81 2533 LEU A CA 1
ATOM 4549 C C . LEU A 1 588 ? -6.575 -7.912 40.275 1.00 30.84 2533 LEU A C 1
ATOM 4550 O O . LEU A 1 588 ? -5.836 -8.715 39.723 1.00 30.85 2533 LEU A O 1
ATOM 4555 N N . THR A 1 589 ? -6.128 -6.983 41.120 1.00 30.55 2534 THR A N 1
ATOM 4556 C CA . THR A 1 589 ? -4.695 -6.794 41.361 1.00 30.29 2534 THR A CA 1
ATOM 4557 C C . THR A 1 589 ? -4.449 -6.429 42.809 1.00 30.10 2534 THR A C 1
ATOM 4558 O O . THR A 1 589 ? -5.103 -5.535 43.345 1.00 29.94 2534 THR A O 1
ATOM 4562 N N . VAL A 1 590 ? -3.516 -7.141 43.437 1.00 29.90 2535 VAL A N 1
ATOM 4563 C CA . VAL A 1 590 ? -2.973 -6.759 44.740 1.00 30.27 2535 VAL A CA 1
ATOM 4564 C C . VAL A 1 590 ? -1.450 -6.902 44.664 1.00 30.47 2535 VAL A C 1
ATOM 4565 O O . VAL A 1 590 ? -0.944 -8.019 44.663 1.00 30.46 2535 VAL A O 1
ATOM 4569 N N . SER A 1 591 ? -0.724 -5.787 44.560 1.00 29.84 2536 SER A N 1
ATOM 4570 C CA . SER A 1 591 ? 0.752 -5.833 44.552 1.00 29.93 2536 SER A CA 1
ATOM 4571 C C . SER A 1 591 ? 1.276 -5.097 45.771 1.00 29.36 2536 SER A C 1
ATOM 4572 O O . SER A 1 591 ? 0.799 -4.008 46.070 1.00 29.05 2536 SER A O 1
ATOM 4575 N N . GLY A 1 592 ? 2.257 -5.689 46.451 1.00 28.94 2537 GLY A N 1
ATOM 4576 C CA . GLY A 1 592 ? 2.945 -5.044 47.573 1.00 28.66 2537 GLY A CA 1
ATOM 4577 C C . GLY A 1 592 ? 2.159 -4.949 48.874 1.00 28.75 2537 GLY A C 1
ATOM 4578 O O . GLY A 1 592 ? 2.564 -4.236 49.796 1.00 28.14 2537 GLY A O 1
ATOM 4579 N N . GLY A 1 593 ? 1.043 -5.671 48.944 1.00 28.76 2538 GLY A N 1
ATOM 4580 C CA . GLY A 1 593 ? 0.138 -5.605 50.087 1.00 28.90 2538 GLY A CA 1
ATOM 4581 C C . GLY A 1 593 ? -0.202 -6.973 50.614 1.00 29.04 2538 GLY A C 1
ATOM 4582 O O . GLY A 1 593 ? -0.399 -7.912 49.850 1.00 28.93 2538 GLY A O 1
ATOM 4583 N N . LYS A 1 594 ? -0.272 -7.086 51.930 1.00 29.57 2539 LYS A N 1
ATOM 4584 C CA . LYS A 1 594 ? -0.648 -8.341 52.561 1.00 30.28 2539 LYS A CA 1
ATOM 4585 C C . LYS A 1 594 ? -1.398 -8.081 53.865 1.00 30.14 2539 LYS A C 1
ATOM 4586 O O . LYS A 1 594 ? -1.199 -7.055 54.524 1.00 29.83 2539 LYS A O 1
ATOM 4592 N N . LEU A 1 595 ? -2.263 -9.014 54.232 1.00 30.48 2540 LEU A N 1
ATOM 4593 C CA . LEU A 1 595 ? -3.008 -8.888 55.471 1.00 31.02 2540 LEU A CA 1
ATOM 4594 C C . LEU A 1 595 ? -2.035 -8.938 56.635 1.00 31.21 2540 LEU A C 1
ATOM 4595 O O . LEU A 1 595 ? -1.155 -9.797 56.655 1.00 30.83 2540 LEU A O 1
ATOM 4600 N N . SER A 1 596 ? -2.170 -8.006 57.582 1.00 31.78 2541 SER A N 1
ATOM 4601 C CA . SER A 1 596 ? -1.421 -8.084 58.837 1.00 32.76 2541 SER A CA 1
ATOM 4602 C C . SER A 1 596 ? -2.095 -7.368 60.009 1.00 32.78 2541 SER A C 1
ATOM 4603 O O . SER A 1 596 ? -3.130 -6.725 59.842 1.00 32.46 2541 SER A O 1
ATOM 4606 N N . THR A 1 597 ? -1.486 -7.503 61.188 1.00 33.32 2542 THR A N 1
ATOM 4607 C CA . THR A 1 597 ? -1.927 -6.837 62.418 1.00 33.98 2542 THR A CA 1
ATOM 4608 C C . THR A 1 597 ? -0.933 -5.767 62.860 1.00 34.12 2542 THR A C 1
ATOM 4609 O O . THR A 1 597 ? -1.058 -5.205 63.951 1.00 33.94 2542 THR A O 1
ATOM 4613 N N . VAL A 1 598 ? 0.055 -5.499 62.009 1.00 34.22 2543 VAL A N 1
ATOM 4614 C CA . VAL A 1 598 ? 1.106 -4.518 62.294 1.00 34.79 2543 VAL A CA 1
ATOM 4615 C C . VAL A 1 598 ? 0.549 -3.119 62.598 1.00 34.56 2543 VAL A C 1
ATOM 4616 O O . VAL A 1 598 ? 1.105 -2.378 63.408 1.00 34.46 2543 VAL A O 1
ATOM 4620 N N . CYS A 1 599 ? -0.551 -2.763 61.946 1.00 34.39 2544 CYS A N 1
ATOM 4621 C CA . CYS A 1 599 ? -1.136 -1.440 62.113 1.00 34.50 2544 CYS A CA 1
ATOM 4622 C C . CYS A 1 599 ? -1.974 -1.277 63.370 1.00 34.12 2544 CYS A C 1
ATOM 4623 O O . CYS A 1 599 ? -2.407 -0.168 63.685 1.00 34.25 2544 CYS A O 1
ATOM 4626 N N . GLY A 1 600 ? -2.183 -2.374 64.096 1.00 33.51 2545 GLY A N 1
ATOM 4627 C CA . GLY A 1 600 ? -3.233 -2.425 65.116 1.00 33.29 2545 GLY A CA 1
ATOM 4628 C C . GLY A 1 600 ? -4.569 -2.509 64.397 1.00 33.10 2545 GLY A C 1
ATOM 4629 O O . GLY A 1 600 ? -4.629 -2.917 63.220 1.00 33.56 2545 GLY A O 1
ATOM 4630 N N . ALA A 1 601 ? -5.642 -2.135 65.086 1.00 32.36 2546 ALA A N 1
ATOM 4631 C CA . ALA A 1 601 ? -6.953 -2.058 64.443 1.00 31.69 2546 ALA A CA 1
ATOM 4632 C C . ALA A 1 601 ? -7.046 -0.811 63.572 1.00 31.09 2546 ALA A C 1
ATOM 4633 O O . ALA A 1 601 ? -6.906 0.313 64.064 1.00 31.26 2546 ALA A O 1
ATOM 4635 N N . VAL A 1 602 ? -7.271 -1.023 62.283 1.00 30.00 2547 VAL A N 1
ATOM 4636 C CA . VAL A 1 602 ? -7.563 0.060 61.345 1.00 29.45 2547 VAL A CA 1
ATOM 4637 C C . VAL A 1 602 ? -9.082 0.220 61.332 1.00 29.47 2547 VAL A C 1
ATOM 4638 O O . VAL A 1 602 ? -9.597 1.302 61.617 1.00 29.55 2547 VAL A O 1
ATOM 4642 N N . ALA A 1 603 ? -9.786 -0.867 61.009 1.00 29.02 2548 ALA A N 1
ATOM 4643 C CA . ALA A 1 603 ? -11.190 -1.025 61.403 1.00 28.56 2548 ALA A CA 1
ATOM 4644 C C . ALA A 1 603 ? -11.217 -2.089 62.482 1.00 28.50 2548 ALA A C 1
ATOM 4645 O O . ALA A 1 603 ? -11.425 -1.787 63.652 1.00 28.49 2548 ALA A O 1
ATOM 4647 N N . SER A 1 604 ? -10.966 -3.335 62.097 1.00 28.80 2549 SER A N 1
ATOM 4648 C CA . SER A 1 604 ? -10.840 -4.422 63.058 1.00 28.98 2549 SER A CA 1
ATOM 4649 C C . SER A 1 604 ? -10.056 -5.585 62.466 1.00 29.00 2549 SER A C 1
ATOM 4650 O O . SER A 1 604 ? -10.051 -5.797 61.252 1.00 28.90 2549 SER A O 1
ATOM 4653 N N . GLY A 1 605 ? -9.407 -6.341 63.345 1.00 28.97 2550 GLY A N 1
ATOM 4654 C CA . GLY A 1 605 ? -8.647 -7.516 62.946 1.00 29.04 2550 GLY A CA 1
ATOM 4655 C C . GLY A 1 605 ? -7.577 -7.172 61.934 1.00 28.71 2550 GLY A C 1
ATOM 4656 O O . GLY A 1 605 ? -6.884 -6.152 62.062 1.00 28.39 2550 GLY A O 1
ATOM 4657 N N . LEU A 1 606 ? -7.463 -8.023 60.918 1.00 28.21 2551 LEU A N 1
ATOM 4658 C CA . LEU A 1 606 ? -6.482 -7.844 59.865 1.00 28.11 2551 LEU A CA 1
ATOM 4659 C C . LEU A 1 606 ? -6.824 -6.647 58.984 1.00 27.81 2551 LEU A C 1
ATOM 4660 O O . LEU A 1 606 ? -7.996 -6.331 58.778 1.00 27.89 2551 LEU A O 1
ATOM 4665 N N . ALA A 1 607 ? -5.790 -5.980 58.496 1.00 27.68 2552 ALA A N 1
ATOM 4666 C CA . ALA A 1 607 ? -5.937 -4.947 57.483 1.00 27.76 2552 ALA A CA 1
ATOM 4667 C C . ALA A 1 607 ? -5.043 -5.341 56.322 1.00 27.94 2552 ALA A C 1
ATOM 4668 O O . ALA A 1 607 ? -4.084 -6.089 56.509 1.00 27.89 2552 ALA A O 1
ATOM 4670 N N . LEU A 1 608 ? -5.366 -4.858 55.129 1.00 28.06 2553 LEU A N 1
ATOM 4671 C CA . LEU A 1 608 ? -4.499 -5.060 53.987 1.00 28.30 2553 LEU A CA 1
ATOM 4672 C C . LEU A 1 608 ? -3.404 -3.992 54.036 1.00 28.36 2553 LEU A C 1
ATOM 4673 O O . LEU A 1 608 ? -3.656 -2.814 53.780 1.00 27.53 2553 LEU A O 1
ATOM 4678 N N . HIS A 1 609 ? -2.197 -4.428 54.379 1.00 28.67 2554 HIS A N 1
ATOM 4679 C CA . HIS A 1 609 ? -1.088 -3.521 54.654 1.00 29.01 2554 HIS A CA 1
ATOM 4680 C C . HIS A 1 609 ? -0.102 -3.515 53.488 1.00 28.89 2554 HIS A C 1
ATOM 4681 O O . HIS A 1 609 ? 0.463 -4.551 53.138 1.00 28.82 2554 HIS A O 1
ATOM 4688 N N . PHE A 1 610 ? 0.098 -2.334 52.904 1.00 29.09 2555 PHE A N 1
ATOM 4689 C CA . PHE A 1 610 ? 1.024 -2.144 51.786 1.00 29.05 2555 PHE A CA 1
ATOM 4690 C C . PHE A 1 610 ? 2.388 -1.638 52.250 1.00 28.89 2555 PHE A C 1
ATOM 4691 O O . PHE A 1 610 ? 2.535 -0.473 52.618 1.00 29.30 2555 PHE A O 1
ATOM 4699 N N . SER A 1 611 ? 3.381 -2.521 52.250 1.00 29.12 2556 SER A N 1
ATOM 4700 C CA . SER A 1 611 ? 4.729 -2.151 52.691 1.00 29.18 2556 SER A CA 1
ATOM 4701 C C . SER A 1 611 ? 5.838 -2.713 51.799 1.00 29.13 2556 SER A C 1
ATOM 4702 O O . SER A 1 611 ? 7.030 -2.574 52.112 1.00 29.08 2556 SER A O 1
ATOM 4705 N N . GLY A 1 612 ? 5.439 -3.336 50.687 1.00 28.68 2557 GLY A N 1
ATOM 4706 C CA . GLY A 1 612 ? 6.370 -3.946 49.743 1.00 28.55 2557 GLY A CA 1
ATOM 4707 C C . GLY A 1 612 ? 7.403 -2.976 49.201 1.00 28.26 2557 GLY A C 1
ATOM 4708 O O . GLY A 1 612 ? 7.187 -1.759 49.199 1.00 28.46 2557 GLY A O 1
ATOM 4709 N N . GLY A 1 613 ? 8.534 -3.517 48.757 1.00 27.94 2558 GLY A N 1
ATOM 4710 C CA . GLY A 1 613 ? 9.609 -2.702 48.211 1.00 27.93 2558 GLY A CA 1
ATOM 4711 C C . GLY A 1 613 ? 9.443 -2.307 46.753 1.00 28.01 2558 GLY A C 1
ATOM 4712 O O . GLY A 1 613 ? 10.252 -1.538 46.223 1.00 27.95 2558 GLY A O 1
ATOM 4713 N N . CYS A 1 614 ? 8.411 -2.841 46.103 1.00 28.18 2559 CYS A N 1
ATOM 4714 C CA . CYS A 1 614 ? 8.205 -2.636 44.670 1.00 28.34 2559 CYS A CA 1
ATOM 4715 C C . CYS A 1 614 ? 6.910 -1.856 44.455 1.00 28.19 2559 CYS A C 1
ATOM 4716 O O . CYS A 1 614 ? 6.748 -0.777 45.048 1.00 29.32 2559 CYS A O 1
ATOM 4719 N N . SER A 1 615 ? 5.984 -2.385 43.655 1.00 27.22 2560 SER A N 1
ATOM 4720 C CA . SER A 1 615 ? 4.696 -1.713 43.427 1.00 27.11 2560 SER A CA 1
ATOM 4721 C C . SER A 1 615 ? 3.787 -1.846 44.636 1.00 27.18 2560 SER A C 1
ATOM 4722 O O . SER A 1 615 ? 3.826 -2.852 45.332 1.00 27.17 2560 SER A O 1
ATOM 4725 N N . ARG A 1 616 ? 2.973 -0.822 44.879 1.00 27.47 2561 ARG A N 1
ATOM 4726 C CA . ARG A 1 616 ? 1.875 -0.913 45.840 1.00 27.70 2561 ARG A CA 1
ATOM 4727 C C . ARG A 1 616 ? 0.606 -0.479 45.143 1.00 27.93 2561 ARG A C 1
ATOM 4728 O O . ARG A 1 616 ? 0.400 0.705 44.868 1.00 28.21 2561 ARG A O 1
ATOM 4736 N N . LEU A 1 617 ? -0.244 -1.454 44.859 1.00 28.03 2562 LEU A N 1
ATOM 4737 C CA . LEU A 1 617 ? -1.336 -1.259 43.928 1.00 28.53 2562 LEU A CA 1
ATOM 4738 C C . LEU A 1 617 ? -2.472 -2.198 44.284 1.00 28.42 2562 LEU A C 1
ATOM 4739 O O . LEU A 1 617 ? -2.250 -3.392 44.501 1.00 28.47 2562 LEU A O 1
ATOM 4744 N N . LEU A 1 618 ? -3.684 -1.649 44.309 1.00 27.76 2563 LEU A N 1
ATOM 4745 C CA . LEU A 1 618 ? -4.882 -2.405 44.641 1.00 27.31 2563 LEU A CA 1
ATOM 4746 C C . LEU A 1 618 ? -5.986 -2.029 43.658 1.00 27.66 2563 LEU A C 1
ATOM 4747 O O . LEU A 1 618 ? -6.380 -0.872 43.599 1.00 27.70 2563 LEU A O 1
ATOM 4752 N N . VAL A 1 619 ? -6.467 -2.998 42.883 1.00 27.34 2564 VAL A N 1
ATOM 4753 C CA . VAL A 1 619 ? -7.474 -2.728 41.848 1.00 27.69 2564 VAL A CA 1
ATOM 4754 C C . VAL A 1 619 ? -8.673 -3.651 42.017 1.00 27.66 2564 VAL A C 1
ATOM 4755 O O . VAL A 1 619 ? -8.509 -4.870 42.135 1.00 28.02 2564 VAL A O 1
ATOM 4759 N N . THR A 1 620 ? -9.872 -3.067 42.012 1.00 27.63 2565 THR A N 1
ATOM 4760 C CA . THR A 1 620 ? -11.105 -3.840 42.124 1.00 27.79 2565 THR A CA 1
ATOM 4761 C C . THR A 1 620 ? -11.440 -4.516 40.798 1.00 28.13 2565 THR A C 1
ATOM 4762 O O . THR A 1 620 ? -10.896 -4.153 39.759 1.00 28.12 2565 THR A O 1
ATOM 4766 N N . VAL A 1 621 ? -12.342 -5.494 40.839 1.00 28.37 2566 VAL A N 1
ATOM 4767 C CA . VAL A 1 621 ? -12.986 -5.981 39.617 1.00 28.75 2566 VAL A CA 1
ATOM 4768 C C . VAL A 1 621 ? -13.884 -4.870 39.063 1.00 28.98 2566 VAL A C 1
ATOM 4769 O O . VAL A 1 621 ? -14.144 -3.868 39.747 1.00 28.88 2566 VAL A O 1
ATOM 4773 N N . ASP A 1 622 ? -14.380 -5.056 37.848 1.00 29.17 2567 ASP A N 1
ATOM 4774 C CA . ASP A 1 622 ? -15.393 -4.156 37.301 1.00 29.93 2567 ASP A CA 1
ATOM 4775 C C . ASP A 1 622 ? -16.757 -4.350 37.979 1.00 30.12 2567 ASP A C 1
ATOM 4776 O O . ASP A 1 622 ? -17.192 -5.476 38.234 1.00 30.17 2567 ASP A O 1
ATOM 4781 N N . LEU A 1 623 ? -17.410 -3.231 38.271 1.00 30.44 2568 LEU A N 1
ATOM 4782 C CA . LEU A 1 623 ? -18.680 -3.220 38.977 1.00 30.85 2568 LEU A CA 1
ATOM 4783 C C . LEU A 1 623 ? -19.709 -2.378 38.231 1.00 31.31 2568 LEU A C 1
ATOM 4784 O O . LEU A 1 623 ? -19.362 -1.399 37.563 1.00 31.22 2568 LEU A O 1
ATOM 4789 N N . ASN A 1 624 ? -20.971 -2.782 38.338 1.00 31.75 2569 ASN A N 1
ATOM 4790 C CA . ASN A 1 624 ? -22.101 -2.003 37.854 1.00 32.44 2569 ASN A CA 1
ATOM 4791 C C . ASN A 1 624 ? -22.489 -0.993 38.933 1.00 32.46 2569 ASN A C 1
ATOM 4792 O O . ASN A 1 624 ? -23.161 -1.342 39.911 1.00 32.09 2569 ASN A O 1
ATOM 4797 N N . LEU A 1 625 ? -22.059 0.256 38.765 1.00 32.50 2570 LEU A N 1
ATOM 4798 C CA . LEU A 1 625 ? -22.299 1.281 39.791 1.00 32.58 2570 LEU A CA 1
ATOM 4799 C C . LEU A 1 625 ? -23.330 2.344 39.384 1.00 32.81 2570 LEU A C 1
ATOM 4800 O O . LEU A 1 625 ? -23.374 3.439 39.963 1.00 32.81 2570 LEU A O 1
ATOM 4805 N N . THR A 1 626 ? -24.170 2.004 38.409 1.00 32.90 2571 THR A N 1
ATOM 4806 C CA . THR A 1 626 ? -25.224 2.900 37.927 1.00 33.14 2571 THR A CA 1
ATOM 4807 C C . THR A 1 626 ? -26.090 3.459 39.059 1.00 33.19 2571 THR A C 1
ATOM 4808 O O . THR A 1 626 ? -26.473 4.631 39.025 1.00 33.47 2571 THR A O 1
ATOM 4812 N N . ASN A 1 627 ? -26.396 2.618 40.048 1.00 32.92 2572 ASN A N 1
ATOM 4813 C CA . ASN A 1 627 ? -27.269 3.005 41.158 1.00 33.01 2572 ASN A CA 1
ATOM 4814 C C . ASN A 1 627 ? -26.562 3.110 42.504 1.00 32.63 2572 ASN A C 1
ATOM 4815 O O . ASN A 1 627 ? -27.173 3.518 43.490 1.00 32.51 2572 ASN A O 1
ATOM 4820 N N . ALA A 1 628 ? -25.283 2.740 42.541 1.00 32.20 2573 ALA A N 1
ATOM 4821 C CA . ALA A 1 628 ? -24.481 2.851 43.761 1.00 32.06 2573 ALA A CA 1
ATOM 4822 C C . ALA A 1 628 ? -24.288 4.320 44.133 1.00 31.89 2573 ALA A C 1
ATOM 4823 O O . ALA A 1 628 ? -24.408 5.199 43.274 1.00 31.63 2573 ALA A O 1
ATOM 4825 N N . GLU A 1 629 ? -23.988 4.581 45.406 1.00 31.46 2574 GLU A N 1
ATOM 4826 C CA . GLU A 1 629 ? -23.924 5.955 45.911 1.00 31.47 2574 GLU A CA 1
ATOM 4827 C C . GLU A 1 629 ? -22.560 6.394 46.446 1.00 30.79 2574 GLU A C 1
ATOM 4828 O O . GLU A 1 629 ? -22.176 7.554 46.284 1.00 30.47 2574 GLU A O 1
ATOM 4834 N N . PHE A 1 630 ? -21.835 5.476 47.085 1.00 30.37 2575 PHE A N 1
ATOM 4835 C CA . PHE A 1 630 ? -20.608 5.835 47.789 1.00 29.93 2575 PHE A CA 1
ATOM 4836 C C . PHE A 1 630 ? -19.494 4.785 47.700 1.00 29.78 2575 PHE A C 1
ATOM 4837 O O . PHE A 1 630 ? -19.734 3.605 47.415 1.00 29.52 2575 PHE A O 1
ATOM 4845 N N . ILE A 1 631 ? -18.274 5.246 47.941 1.00 29.45 2576 ILE A N 1
ATOM 4846 C CA . ILE A 1 631 ? -17.145 4.370 48.241 1.00 29.74 2576 ILE A CA 1
ATOM 4847 C C . ILE A 1 631 ? -16.568 4.795 49.595 1.00 29.65 2576 ILE A C 1
ATOM 4848 O O . ILE A 1 631 ? -16.277 5.979 49.816 1.00 29.76 2576 ILE A O 1
ATOM 4853 N N . GLN A 1 632 ? -16.445 3.839 50.508 1.00 28.89 2577 GLN A N 1
ATOM 4854 C CA . GLN A 1 632 ? -15.921 4.131 51.829 1.00 28.92 2577 GLN A CA 1
ATOM 4855 C C . GLN A 1 632 ? -14.893 3.097 52.271 1.00 28.52 2577 GLN A C 1
ATOM 4856 O O . GLN A 1 632 ? -14.858 1.979 51.749 1.00 28.43 2577 GLN A O 1
ATOM 4862 N N . PHE A 1 633 ? -14.037 3.495 53.207 1.00 28.06 2578 PHE A N 1
ATOM 4863 C CA . PHE A 1 633 ? -13.001 2.617 53.738 1.00 28.10 2578 PHE A CA 1
ATOM 4864 C C . PHE A 1 633 ? -12.309 3.256 54.932 1.00 28.13 2578 PHE A C 1
ATOM 4865 O O . PHE A 1 633 ? -12.389 4.476 55.142 1.00 27.63 2578 PHE A O 1
ATOM 4873 N N . TYR A 1 634 ? -11.644 2.416 55.720 1.00 28.00 2579 TYR A N 1
ATOM 4874 C CA . TYR A 1 634 ? -10.785 2.872 56.800 1.00 27.84 2579 TYR A CA 1
ATOM 4875 C C . TYR A 1 634 ? -9.347 2.860 56.303 1.00 28.06 2579 TYR A C 1
ATOM 4876 O O . TYR A 1 634 ? -8.968 2.004 55.504 1.00 28.31 2579 TYR A O 1
ATOM 4885 N N . PHE A 1 635 ? -8.547 3.813 56.769 1.00 28.64 2580 PHE A N 1
ATOM 4886 C CA . PHE A 1 635 ? -7.218 4.035 56.195 1.00 28.72 2580 PHE A CA 1
ATOM 4887 C C . PHE A 1 635 ? -6.227 4.491 57.249 1.00 29.02 2580 PHE A C 1
ATOM 4888 O O . PHE A 1 635 ? -6.576 5.263 58.155 1.00 29.52 2580 PHE A O 1
ATOM 4896 N N . MET A 1 636 ? -4.988 4.036 57.115 1.00 28.79 2581 MET A N 1
ATOM 4897 C CA . MET A 1 636 ? -3.911 4.451 57.999 1.00 29.72 2581 MET A CA 1
ATOM 4898 C C . MET A 1 636 ? -2.597 4.569 57.240 1.00 29.47 2581 MET A C 1
ATOM 4899 O O . MET A 1 636 ? -2.305 3.734 56.397 1.00 29.87 2581 MET A O 1
ATOM 4904 N N . TYR A 1 637 ? -1.820 5.606 57.554 1.00 29.60 2582 TYR A N 1
ATOM 4905 C CA . TYR A 1 637 ? -0.452 5.771 57.058 1.00 29.77 2582 TYR A CA 1
ATOM 4906 C C . TYR A 1 637 ? 0.552 5.515 58.169 1.00 30.56 2582 TYR A C 1
ATOM 4907 O O . TYR A 1 637 ? 0.265 5.767 59.342 1.00 29.99 2582 TYR A O 1
ATOM 4916 N N . GLY A 1 638 ? 1.735 5.037 57.787 1.00 31.33 2583 GLY A N 1
ATOM 4917 C CA . GLY A 1 638 ? 2.888 4.996 58.681 1.00 32.26 2583 GLY A CA 1
ATOM 4918 C C . GLY A 1 638 ? 2.794 4.063 59.871 1.00 32.84 2583 GLY A C 1
ATOM 4919 O O . GLY A 1 638 ? 3.249 4.404 60.956 1.00 32.68 2583 GLY A O 1
ATOM 4920 N N . CYS A 1 639 ? 2.212 2.882 59.668 1.00 33.78 2584 CYS A N 1
ATOM 4921 C CA . CYS A 1 639 ? 2.241 1.830 60.680 1.00 34.91 2584 CYS A CA 1
ATOM 4922 C C . CYS A 1 639 ? 3.694 1.482 61.009 1.00 34.91 2584 CYS A C 1
ATOM 4923 O O . CYS A 1 639 ? 4.012 1.106 62.136 1.00 35.05 2584 CYS A O 1
ATOM 4926 N N . LEU A 1 640 ? 4.567 1.607 60.009 1.00 34.84 2585 LEU A N 1
ATOM 4927 C CA . LEU A 1 640 ? 6.001 1.372 60.181 1.00 34.60 2585 LEU A CA 1
ATOM 4928 C C . LEU A 1 640 ? 6.787 2.674 60.091 1.00 34.48 2585 LEU A C 1
ATOM 4929 O O . LEU A 1 640 ? 7.412 3.093 61.071 1.00 34.51 2585 LEU A O 1
ATOM 4934 N N . ILE A 1 641 ? 6.739 3.304 58.916 1.00 34.22 2586 ILE A N 1
ATOM 4935 C CA . ILE A 1 641 ? 7.447 4.552 58.627 1.00 34.12 2586 ILE A CA 1
ATOM 4936 C C . ILE A 1 641 ? 6.470 5.527 57.969 1.00 34.15 2586 ILE A C 1
ATOM 4937 O O . ILE A 1 641 ? 5.863 5.208 56.947 1.00 33.89 2586 ILE A O 1
ATOM 4942 N N . THR A 1 642 ? 6.316 6.709 58.557 1.00 34.20 2587 THR A N 1
ATOM 4943 C CA . THR A 1 642 ? 5.417 7.730 58.015 1.00 34.64 2587 THR A CA 1
ATOM 4944 C C . THR A 1 642 ? 5.873 8.240 56.633 1.00 34.39 2587 THR A C 1
ATOM 4945 O O . THR A 1 642 ? 7.075 8.364 56.391 1.00 34.51 2587 THR A O 1
ATOM 4949 N N . PRO A 1 643 ? 4.917 8.511 55.719 1.00 34.31 2588 PRO A N 1
ATOM 4950 C CA . PRO A 1 643 ? 5.239 9.113 54.412 1.00 34.23 2588 PRO A CA 1
ATOM 4951 C C . PRO A 1 643 ? 5.955 10.459 54.569 1.00 34.35 2588 PRO A C 1
ATOM 4952 O O . PRO A 1 643 ? 5.533 11.296 55.378 1.00 33.91 2588 PRO A O 1
ATOM 4956 N N . SER A 1 644 ? 7.034 10.648 53.809 1.00 34.24 2589 SER A N 1
ATOM 4957 C CA . SER A 1 644 ? 7.922 11.806 53.990 1.00 34.56 2589 SER A CA 1
ATOM 4958 C C . SER A 1 644 ? 7.640 12.985 53.060 1.00 34.58 2589 SER A C 1
ATOM 4959 O O . SER A 1 644 ? 8.177 14.079 53.275 1.00 34.51 2589 SER A O 1
ATOM 4962 N N . ASN A 1 645 ? 6.822 12.768 52.029 1.00 34.59 2590 ASN A N 1
ATOM 4963 C CA . ASN A 1 645 ? 6.383 13.869 51.157 1.00 34.56 2590 ASN A CA 1
ATOM 4964 C C . ASN A 1 645 ? 5.130 13.583 50.314 1.00 34.16 2590 ASN A C 1
ATOM 4965 O O . ASN A 1 645 ? 4.699 12.430 50.193 1.00 33.76 2590 ASN A O 1
ATOM 4970 N N . ARG A 1 646 ? 4.570 14.647 49.734 1.00 33.79 2591 ARG A N 1
ATOM 4971 C CA . ARG A 1 646 ? 3.253 14.619 49.087 1.00 33.60 2591 ARG A CA 1
ATOM 4972 C C . ARG A 1 646 ? 3.100 13.628 47.934 1.00 33.37 2591 ARG A C 1
ATOM 4973 O O . ARG A 1 646 ? 2.024 13.044 47.764 1.00 32.97 2591 ARG A O 1
ATOM 4981 N N . ASN A 1 647 ? 4.159 13.452 47.140 1.00 33.01 2592 ASN A N 1
ATOM 4982 C CA . ASN A 1 647 ? 4.112 12.505 46.023 1.00 32.77 2592 ASN A CA 1
ATOM 4983 C C . ASN A 1 647 ? 4.004 11.040 46.459 1.00 32.13 2592 ASN A C 1
ATOM 4984 O O . ASN A 1 647 ? 3.836 10.160 45.623 1.00 32.43 2592 ASN A O 1
ATOM 4989 N N . GLN A 1 648 ? 4.089 10.797 47.767 1.00 31.48 2593 GLN A N 1
ATOM 4990 C CA . GLN A 1 648 ? 3.912 9.457 48.335 1.00 31.13 2593 GLN A CA 1
ATOM 4991 C C . GLN A 1 648 ? 2.474 9.195 48.783 1.00 30.64 2593 GLN A C 1
ATOM 4992 O O . GLN A 1 648 ? 2.157 8.123 49.315 1.00 30.38 2593 GLN A O 1
ATOM 4998 N N . GLY A 1 649 ? 1.602 10.172 48.558 1.00 30.03 2594 GLY A N 1
ATOM 4999 C CA . GLY A 1 649 ? 0.190 10.007 48.870 1.00 29.31 2594 GLY A CA 1
ATOM 5000 C C . GLY A 1 649 ? -0.464 9.048 47.900 1.00 29.07 2594 GLY A C 1
ATOM 5001 O O . GLY A 1 649 ? -0.301 9.175 46.679 1.00 28.73 2594 GLY A O 1
ATOM 5002 N N . VAL A 1 650 ? -1.202 8.094 48.460 1.00 28.44 2595 VAL A N 1
ATOM 5003 C CA . VAL A 1 650 ? -1.960 7.109 47.710 1.00 28.47 2595 VAL A CA 1
ATOM 5004 C C . VAL A 1 650 ? -3.077 7.791 46.927 1.00 28.45 2595 VAL A C 1
ATOM 5005 O O . VAL A 1 650 ? -3.784 8.658 47.448 1.00 28.44 2595 VAL A O 1
ATOM 5009 N N . LEU A 1 651 ? -3.223 7.395 45.672 1.00 28.62 2596 LEU A N 1
ATOM 5010 C CA . LEU A 1 651 ? -4.225 7.971 44.813 1.00 28.98 2596 LEU A CA 1
ATOM 5011 C C . LEU A 1 651 ? -5.367 6.996 44.592 1.00 29.64 2596 LEU A C 1
ATOM 5012 O O . LEU A 1 651 ? -5.150 5.834 44.218 1.00 29.79 2596 LEU A O 1
ATOM 5017 N N . LEU A 1 652 ? -6.586 7.461 44.847 1.00 29.60 2597 LEU A N 1
ATOM 5018 C CA . LEU A 1 652 ? -7.773 6.657 44.576 1.00 29.78 2597 LEU A CA 1
ATOM 5019 C C . LEU A 1 652 ? -8.378 7.100 43.258 1.00 29.60 2597 LEU A C 1
ATOM 5020 O O . LEU A 1 652 ? -8.820 8.234 43.117 1.00 29.24 2597 LEU A O 1
ATOM 5025 N N . GLU A 1 653 ? -8.385 6.194 42.293 1.00 30.13 2598 GLU A N 1
ATOM 5026 C CA . GLU A 1 653 ? -8.856 6.514 40.949 1.00 30.45 2598 GLU A CA 1
ATOM 5027 C C . GLU A 1 653 ? -9.929 5.520 40.499 1.00 29.75 2598 GLU A C 1
ATOM 5028 O O . GLU A 1 653 ? -10.030 4.415 41.040 1.00 28.98 2598 GLU A O 1
ATOM 5034 N N . TYR A 1 654 ? -10.745 5.926 39.531 1.00 29.16 2599 TYR A N 1
ATOM 5035 C CA . TYR A 1 654 ? -11.683 5.005 38.904 1.00 28.98 2599 TYR A CA 1
ATOM 5036 C C . TYR A 1 654 ? -11.474 4.947 37.388 1.00 28.34 2599 TYR A C 1
ATOM 5037 O O . TYR A 1 654 ? -11.012 5.918 36.777 1.00 28.20 2599 TYR A O 1
ATOM 5046 N N . SER A 1 655 ? -11.807 3.805 36.796 1.00 27.15 2600 SER A N 1
ATOM 5047 C CA . SER A 1 655 ? -11.730 3.629 35.349 1.00 27.01 2600 SER A CA 1
ATOM 5048 C C . SER A 1 655 ? -13.051 3.091 34.851 1.00 26.61 2600 SER A C 1
ATOM 5049 O O . SER A 1 655 ? -13.610 2.182 35.455 1.00 27.05 2600 SER A O 1
ATOM 5052 N N . VAL A 1 656 ? -13.549 3.653 33.759 1.00 26.24 2601 VAL A N 1
ATOM 5053 C CA . VAL A 1 656 ? -14.791 3.169 33.162 1.00 26.28 2601 VAL A CA 1
ATOM 5054 C C . VAL A 1 656 ? -14.520 2.434 31.848 1.00 26.33 2601 VAL A C 1
ATOM 5055 O O . VAL A 1 656 ? -15.454 2.050 31.148 1.00 26.51 2601 VAL A O 1
ATOM 5059 N N . ASN A 1 657 ? -13.239 2.233 31.530 1.00 26.30 2602 ASN A N 1
ATOM 5060 C CA . ASN A 1 657 ? -12.847 1.563 30.290 1.00 26.04 2602 ASN A CA 1
ATOM 5061 C C . ASN A 1 657 ? -11.897 0.392 30.501 1.00 26.41 2602 ASN A C 1
ATOM 5062 O O . ASN A 1 657 ? -10.958 0.186 29.727 1.00 26.54 2602 ASN A O 1
ATOM 5067 N N . GLY A 1 658 ? -12.154 -0.383 31.552 1.00 26.48 2603 GLY A N 1
ATOM 5068 C CA . GLY A 1 658 ? -11.420 -1.616 31.792 1.00 27.10 2603 GLY A CA 1
ATOM 5069 C C . GLY A 1 658 ? -9.956 -1.387 32.113 1.00 27.73 2603 GLY A C 1
ATOM 5070 O O . GLY A 1 658 ? -9.096 -2.187 31.731 1.00 27.88 2603 GLY A O 1
ATOM 5071 N N . GLY A 1 659 ? -9.674 -0.283 32.805 1.00 27.78 2604 GLY A N 1
ATOM 5072 C CA . GLY A 1 659 ? -8.319 0.024 33.251 1.00 28.10 2604 GLY A CA 1
ATOM 5073 C C . GLY A 1 659 ? -7.391 0.667 32.236 1.00 28.29 2604 GLY A C 1
ATOM 5074 O O . GLY A 1 659 ? -6.185 0.747 32.472 1.00 28.98 2604 GLY A O 1
ATOM 5075 N N . ILE A 1 660 ? -7.924 1.136 31.111 1.00 28.50 2605 ILE A N 1
ATOM 5076 C CA . ILE A 1 660 ? -7.065 1.812 30.131 1.00 28.50 2605 ILE A CA 1
ATOM 5077 C C . ILE A 1 660 ? -6.744 3.239 30.594 1.00 28.99 2605 ILE A C 1
ATOM 5078 O O . ILE A 1 660 ? -5.582 3.642 30.594 1.00 28.94 2605 ILE A O 1
ATOM 5083 N N . THR A 1 661 ? -7.772 3.989 30.988 1.00 29.18 2606 THR A N 1
ATOM 5084 C CA . THR A 1 661 ? -7.580 5.347 31.488 1.00 29.38 2606 THR A CA 1
ATOM 5085 C C . THR A 1 661 ? -8.193 5.507 32.870 1.00 29.26 2606 THR A C 1
ATOM 5086 O O . THR A 1 661 ? -9.192 4.863 33.200 1.00 28.95 2606 THR A O 1
ATOM 5090 N N . TRP A 1 662 ? -7.587 6.382 33.666 1.00 29.05 2607 TRP A N 1
ATOM 5091 C CA . TRP A 1 662 ? -7.981 6.572 35.051 1.00 28.92 2607 TRP A CA 1
ATOM 5092 C C . TRP A 1 662 ? -8.334 8.019 35.365 1.00 29.26 2607 TRP A C 1
ATOM 5093 O O . TRP A 1 662 ? -7.737 8.949 34.816 1.00 29.07 2607 TRP A O 1
ATOM 5104 N N . ASN A 1 663 ? -9.310 8.188 36.254 1.00 29.75 2608 ASN A N 1
ATOM 5105 C CA . ASN A 1 663 ? -9.796 9.499 36.684 1.00 30.37 2608 ASN A CA 1
ATOM 5106 C C . ASN A 1 663 ? -9.628 9.611 38.189 1.00 30.65 2608 ASN A C 1
ATOM 5107 O O . ASN A 1 663 ? -10.043 8.714 38.927 1.00 29.87 2608 ASN A O 1
ATOM 5112 N N . LEU A 1 664 ? -9.010 10.699 38.646 1.00 31.28 2609 LEU A N 1
ATOM 5113 C CA . LEU A 1 664 ? -8.716 10.852 40.073 1.00 32.05 2609 LEU A CA 1
ATOM 5114 C C . LEU A 1 664 ? -9.993 11.087 40.873 1.00 32.16 2609 LEU A C 1
ATOM 5115 O O . LEU A 1 664 ? -10.800 11.940 40.515 1.00 32.04 2609 LEU A O 1
ATOM 5120 N N . LEU A 1 665 ? -10.183 10.320 41.940 1.00 32.35 2610 LEU A N 1
ATOM 5121 C CA . LEU A 1 665 ? -11.296 10.586 42.857 1.00 32.85 2610 LEU A CA 1
ATOM 5122 C C . LEU A 1 665 ? -10.832 11.244 44.155 1.00 32.80 2610 LEU A C 1
ATOM 5123 O O . LEU A 1 665 ? -11.496 12.148 44.663 1.00 32.85 2610 LEU A O 1
ATOM 5128 N N . MET A 1 666 ? -9.705 10.783 44.689 1.00 32.51 2611 MET A N 1
ATOM 5129 C CA . MET A 1 666 ? -9.159 11.325 45.928 1.00 32.97 2611 MET A CA 1
ATOM 5130 C C . MET A 1 666 ? -7.652 11.147 46.027 1.00 32.14 2611 MET A C 1
ATOM 5131 O O . MET A 1 666 ? -7.134 10.045 45.797 1.00 31.95 2611 MET A O 1
ATOM 5136 N N . GLU A 1 667 ? -6.961 12.230 46.384 1.00 31.28 2612 GLU A N 1
ATOM 5137 C CA . GLU A 1 667 ? -5.591 12.135 46.862 1.00 31.12 2612 GLU A CA 1
ATOM 5138 C C . GLU A 1 667 ? -5.625 11.912 48.369 1.00 30.52 2612 GLU A C 1
ATOM 5139 O O . GLU A 1 667 ? -6.031 12.793 49.130 1.00 30.49 2612 GLU A O 1
ATOM 5145 N N . ILE A 1 668 ? -5.216 10.725 48.800 1.00 29.85 2613 ILE A N 1
ATOM 5146 C CA . ILE A 1 668 ? -5.225 10.411 50.229 1.00 29.07 2613 ILE A CA 1
ATOM 5147 C C . ILE A 1 668 ? -3.970 11.052 50.819 1.00 29.27 2613 ILE A C 1
ATOM 5148 O O . ILE A 1 668 ? -2.875 10.483 50.767 1.00 28.22 2613 ILE A O 1
ATOM 5153 N N . PHE A 1 669 ? -4.147 12.269 51.342 1.00 29.68 2614 PHE A N 1
ATOM 5154 C CA . PHE A 1 669 ? -3.031 13.165 51.651 1.00 30.83 2614 PHE A CA 1
ATOM 5155 C C . PHE A 1 669 ? -2.023 12.570 52.633 1.00 31.08 2614 PHE A C 1
ATOM 5156 O O . PHE A 1 669 ? -2.403 12.048 53.683 1.00 31.03 2614 PHE A O 1
ATOM 5164 N N . TYR A 1 670 ? -0.743 12.692 52.277 1.00 31.20 2615 TYR A N 1
ATOM 5165 C CA . TYR A 1 670 ? 0.360 11.942 52.896 1.00 31.66 2615 TYR A CA 1
ATOM 5166 C C . TYR A 1 670 ? 0.564 12.094 54.406 1.00 31.80 2615 TYR A C 1
ATOM 5167 O O . TYR A 1 670 ? 1.002 11.152 55.063 1.00 31.74 2615 TYR A O 1
ATOM 5176 N N . ASP A 1 671 ? 0.285 13.276 54.947 1.00 31.85 2616 ASP A N 1
ATOM 5177 C CA . ASP A 1 671 ? 0.615 13.549 56.343 1.00 32.27 2616 ASP A CA 1
ATOM 5178 C C . ASP A 1 671 ? -0.614 13.420 57.245 1.00 32.30 2616 ASP A C 1
ATOM 5179 O O . ASP A 1 671 ? -0.566 13.730 58.442 1.00 32.26 2616 ASP A O 1
ATOM 5184 N N . GLN A 1 672 ? -1.709 12.959 56.649 1.00 32.23 2617 GLN A N 1
ATOM 5185 C CA . GLN A 1 672 ? -2.933 12.668 57.379 1.00 32.82 2617 GLN A CA 1
ATOM 5186 C C . GLN A 1 672 ? -2.947 11.181 57.763 1.00 32.76 2617 GLN A C 1
ATOM 5187 O O . GLN A 1 672 ? -1.999 10.451 57.453 1.00 32.59 2617 GLN A O 1
ATOM 5193 N N . TYR A 1 673 ? -3.996 10.755 58.467 1.00 32.80 2618 TYR A N 1
ATOM 5194 C CA . TYR A 1 673 ? -4.226 9.338 58.788 1.00 32.56 2618 TYR A CA 1
ATOM 5195 C C . TYR A 1 673 ? -3.084 8.678 59.576 1.00 32.31 2618 TYR A C 1
ATOM 5196 O O . TYR A 1 673 ? -2.824 7.498 59.409 1.00 32.14 2618 TYR A O 1
ATOM 5205 N N . SER A 1 674 ? -2.412 9.434 60.445 1.00 32.36 2619 SER A N 1
ATOM 5206 C CA . SER A 1 674 ? -1.420 8.836 61.344 1.00 32.40 2619 SER A CA 1
ATOM 5207 C C . SER A 1 674 ? -2.119 7.926 62.357 1.00 32.33 2619 SER A C 1
ATOM 5208 O O . SER A 1 674 ? -1.528 6.966 62.870 1.00 32.30 2619 SER A O 1
ATOM 5211 N N . LYS A 1 675 ? -3.373 8.269 62.651 1.00 32.12 2620 LYS A N 1
ATOM 5212 C CA . LYS A 1 675 ? -4.308 7.410 63.363 1.00 32.12 2620 LYS A CA 1
ATOM 5213 C C . LYS A 1 675 ? -5.303 6.916 62.321 1.00 32.04 2620 LYS A C 1
ATOM 5214 O O . LYS A 1 675 ? -5.567 7.635 61.346 1.00 31.87 2620 LYS A O 1
ATOM 5220 N N . PRO A 1 676 ? -5.857 5.696 62.504 1.00 31.80 2621 PRO A N 1
ATOM 5221 C CA . PRO A 1 676 ? -6.827 5.212 61.518 1.00 31.65 2621 PRO A CA 1
ATOM 5222 C C . PRO A 1 676 ? -7.989 6.194 61.352 1.00 31.64 2621 PRO A C 1
ATOM 5223 O O . PRO A 1 676 ? -8.560 6.678 62.344 1.00 31.13 2621 PRO A O 1
ATOM 5227 N N . GLY A 1 677 ? -8.295 6.510 60.100 1.00 31.32 2622 GLY A N 1
ATOM 5228 C CA . GLY A 1 677 ? -9.371 7.430 59.770 1.00 31.53 2622 GLY A CA 1
ATOM 5229 C C . GLY A 1 677 ? -10.387 6.760 58.870 1.00 31.49 2622 GLY A C 1
ATOM 5230 O O . GLY A 1 677 ? -10.143 5.684 58.319 1.00 31.65 2622 GLY A O 1
ATOM 5231 N N . PHE A 1 678 ? -11.538 7.398 58.734 1.00 31.52 2623 PHE A N 1
ATOM 5232 C CA . PHE A 1 678 ? -12.613 6.863 57.917 1.00 31.29 2623 PHE A CA 1
ATOM 5233 C C . PHE A 1 678 ? -12.844 7.777 56.719 1.00 31.22 2623 PHE A C 1
ATOM 5234 O O . PHE A 1 678 ? -12.990 8.986 56.868 1.00 31.08 2623 PHE A O 1
ATOM 5242 N N . VAL A 1 679 ? -12.872 7.181 55.535 1.00 30.95 2624 VAL A N 1
ATOM 5243 C CA . VAL A 1 679 ? -13.051 7.910 54.284 1.00 31.06 2624 VAL A CA 1
ATOM 5244 C C . VAL A 1 679 ? -14.396 7.521 53.685 1.00 31.12 2624 VAL A C 1
ATOM 5245 O O . VAL A 1 679 ? -14.687 6.343 53.511 1.00 30.56 2624 VAL A O 1
ATOM 5249 N N . ASN A 1 680 ? -15.208 8.525 53.368 1.00 31.42 2625 ASN A N 1
ATOM 5250 C CA . ASN A 1 680 ? -16.535 8.317 52.806 1.00 31.83 2625 ASN A CA 1
ATOM 5251 C C . ASN A 1 680 ? -16.739 9.320 51.683 1.00 32.00 2625 ASN A C 1
ATOM 5252 O O . ASN A 1 680 ? -16.822 10.524 51.937 1.00 32.04 2625 ASN A O 1
ATOM 5257 N N . ILE A 1 681 ? -16.805 8.820 50.449 1.00 32.08 2626 ILE A N 1
ATOM 5258 C CA . ILE A 1 681 ? -16.921 9.670 49.262 1.00 32.29 2626 ILE A CA 1
ATOM 5259 C C . ILE A 1 681 ? -18.166 9.322 48.453 1.00 32.50 2626 ILE A C 1
ATOM 5260 O O . ILE A 1 681 ? -18.398 8.159 48.119 1.00 32.28 2626 ILE A O 1
ATOM 5265 N N . LEU A 1 682 ? -18.954 10.342 48.132 1.00 32.80 2627 LEU A N 1
ATOM 5266 C CA . LEU A 1 682 ? -20.073 10.193 47.211 1.00 33.17 2627 LEU A CA 1
ATOM 5267 C C . LEU A 1 682 ? -19.544 10.016 45.796 1.00 33.20 2627 LEU A C 1
ATOM 5268 O O . LEU A 1 682 ? -18.714 10.802 45.331 1.00 33.30 2627 LEU A O 1
ATOM 5273 N N . LEU A 1 683 ? -20.007 8.969 45.124 1.00 33.15 2628 LEU A N 1
ATOM 5274 C CA . LEU A 1 683 ? -19.583 8.699 43.758 1.00 33.24 2628 LEU A CA 1
ATOM 5275 C C . LEU A 1 683 ? -20.065 9.807 42.826 1.00 33.50 2628 LEU A C 1
ATOM 5276 O O . LEU A 1 683 ? -21.237 10.195 42.879 1.00 33.41 2628 LEU A O 1
ATOM 5281 N N . PRO A 1 684 ? -19.149 10.351 42.001 1.00 33.80 2629 PRO A N 1
ATOM 5282 C CA . PRO A 1 684 ? -19.516 11.321 40.966 1.00 33.97 2629 PRO A CA 1
ATOM 5283 C C . PRO A 1 684 ? -20.317 10.659 39.835 1.00 34.28 2629 PRO A C 1
ATOM 5284 O O . PRO A 1 684 ? -20.260 9.435 39.692 1.00 34.14 2629 PRO A O 1
ATOM 5288 N N . PRO A 1 685 ? -21.079 11.456 39.052 1.00 34.68 2630 PRO A N 1
ATOM 5289 C CA . PRO A 1 685 ? -21.867 10.909 37.945 1.00 34.95 2630 PRO A CA 1
ATOM 5290 C C . PRO A 1 685 ? -21.072 9.983 37.012 1.00 35.31 2630 PRO A C 1
ATOM 5291 O O . PRO A 1 685 ? -21.507 8.858 36.758 1.00 35.19 2630 PRO A O 1
ATOM 5295 N N . ASP A 1 686 ? -19.917 10.433 36.523 1.00 35.70 2631 ASP A N 1
ATOM 5296 C CA . ASP A 1 686 ? -19.177 9.637 35.539 1.00 36.36 2631 ASP A CA 1
ATOM 5297 C C . ASP A 1 686 ? -18.506 8.385 36.116 1.00 36.49 2631 ASP A C 1
ATOM 5298 O O . ASP A 1 686 ? -18.003 7.551 35.361 1.00 36.63 2631 ASP A O 1
ATOM 5303 N N . ALA A 1 687 ? -18.510 8.246 37.440 1.00 36.30 2632 ALA A N 1
ATOM 5304 C CA . ALA A 1 687 ? -18.056 7.004 38.070 1.00 36.63 2632 ALA A CA 1
ATOM 5305 C C . ALA A 1 687 ? -19.208 6.008 38.194 1.00 36.66 2632 ALA A C 1
ATOM 5306 O O . ALA A 1 687 ? -18.993 4.840 38.514 1.00 36.89 2632 ALA A O 1
ATOM 5308 N N . LYS A 1 688 ? -20.427 6.484 37.950 1.00 36.41 2633 LYS A N 1
ATOM 5309 C CA . LYS A 1 688 ? -21.621 5.652 38.046 1.00 36.28 2633 LYS A CA 1
ATOM 5310 C C . LYS A 1 688 ? -21.978 5.082 36.680 1.00 36.25 2633 LYS A C 1
ATOM 5311 O O . LYS A 1 688 ? -22.903 5.564 36.010 1.00 36.63 2633 LYS A O 1
ATOM 5317 N N . GLU A 1 689 ? -21.232 4.060 36.271 1.00 36.09 2634 GLU A N 1
ATOM 5318 C CA . GLU A 1 689 ? -21.418 3.427 34.966 1.00 36.24 2634 GLU A CA 1
ATOM 5319 C C . GLU A 1 689 ? -21.648 1.926 35.098 1.00 35.98 2634 GLU A C 1
ATOM 5320 O O . GLU A 1 689 ? -21.385 1.343 36.152 1.00 35.95 2634 GLU A O 1
ATOM 5326 N N . ILE A 1 690 ? -22.132 1.310 34.019 1.00 35.66 2635 ILE A N 1
ATOM 5327 C CA . ILE A 1 690 ? -22.429 -0.125 33.996 1.00 35.49 2635 ILE A CA 1
ATOM 5328 C C . ILE A 1 690 ? -21.186 -1.010 34.188 1.00 35.18 2635 ILE A C 1
ATOM 5329 O O . ILE A 1 690 ? -21.308 -2.188 34.539 1.00 35.22 2635 ILE A O 1
ATOM 5334 N N . ALA A 1 691 ? -20.001 -0.440 33.965 1.00 34.61 2636 ALA A N 1
ATOM 5335 C CA . ALA A 1 691 ? -18.738 -1.152 34.182 1.00 34.14 2636 ALA A CA 1
ATOM 5336 C C . ALA A 1 691 ? -17.641 -0.203 34.655 1.00 33.78 2636 ALA A C 1
ATOM 5337 O O . ALA A 1 691 ? -17.053 0.531 33.853 1.00 33.51 2636 ALA A O 1
ATOM 5339 N N . THR A 1 692 ? -17.374 -0.209 35.959 1.00 33.47 2637 THR A N 1
ATOM 5340 C CA . THR A 1 692 ? -16.339 0.665 36.530 1.00 33.39 2637 THR A CA 1
ATOM 5341 C C . THR A 1 692 ? -15.501 -0.002 37.625 1.00 32.80 2637 THR A C 1
ATOM 5342 O O . THR A 1 692 ? -16.020 -0.761 38.448 1.00 32.99 2637 THR A O 1
ATOM 5346 N N . ARG A 1 693 ? -14.197 0.268 37.608 1.00 32.15 2638 ARG A N 1
ATOM 5347 C CA . ARG A 1 693 ? -13.278 -0.258 38.621 1.00 31.06 2638 ARG A CA 1
ATOM 5348 C C . ARG A 1 693 ? -12.557 0.856 39.377 1.00 30.98 2638 ARG A C 1
ATOM 5349 O O . ARG A 1 693 ? -12.460 1.989 38.897 1.00 30.23 2638 ARG A O 1
ATOM 5357 N N . PHE A 1 694 ? -12.056 0.515 40.563 1.00 30.63 2639 PHE A N 1
ATOM 5358 C CA . PHE A 1 694 ? -11.306 1.449 41.392 1.00 31.02 2639 PHE A CA 1
ATOM 5359 C C . PHE A 1 694 ? -9.912 0.921 41.644 1.00 30.56 2639 PHE A C 1
ATOM 5360 O O . PHE A 1 694 ? -9.692 -0.297 41.662 1.00 30.37 2639 PHE A O 1
ATOM 5368 N N . ARG A 1 695 ? -8.970 1.836 41.842 1.00 30.26 2640 ARG A N 1
ATOM 5369 C CA . ARG A 1 695 ? -7.633 1.459 42.286 1.00 30.05 2640 ARG A CA 1
ATOM 5370 C C . ARG A 1 695 ? -7.096 2.410 43.342 1.00 30.18 2640 ARG A C 1
ATOM 5371 O O . ARG A 1 695 ? -7.374 3.605 43.314 1.00 30.33 2640 ARG A O 1
ATOM 5379 N N . TRP A 1 696 ? -6.350 1.853 44.286 1.00 29.99 2641 TRP A N 1
ATOM 5380 C CA . TRP A 1 696 ? -5.526 2.625 45.186 1.00 30.14 2641 TRP A CA 1
ATOM 5381 C C . TRP A 1 696 ? -4.097 2.362 44.737 1.00 30.66 2641 TRP A C 1
ATOM 5382 O O . TRP A 1 696 ? -3.686 1.197 44.632 1.00 30.60 2641 TRP A O 1
ATOM 5393 N N . TRP A 1 697 ? -3.339 3.414 44.454 1.00 31.07 2642 TRP A N 1
ATOM 5394 C CA . TRP A 1 697 ? -1.912 3.211 44.172 1.00 31.69 2642 TRP A CA 1
ATOM 5395 C C . TRP A 1 697 ? -1.022 4.301 44.740 1.00 31.13 2642 TRP A C 1
ATOM 5396 O O . TRP A 1 697 ? -1.376 5.484 44.749 1.00 30.82 2642 TRP A O 1
ATOM 5407 N N . GLN A 1 698 ? 0.135 3.876 45.225 1.00 30.63 2643 GLN A N 1
ATOM 5408 C CA . GLN A 1 698 ? 1.110 4.792 45.766 1.00 30.25 2643 GLN A CA 1
ATOM 5409 C C . GLN A 1 698 ? 2.191 5.032 44.711 1.00 30.41 2643 GLN A C 1
ATOM 5410 O O . GLN A 1 698 ? 2.970 4.132 44.411 1.00 30.73 2643 GLN A O 1
ATOM 5416 N N . PRO A 1 699 ? 2.231 6.248 44.142 1.00 30.19 2644 PRO A N 1
ATOM 5417 C CA . PRO A 1 699 ? 3.138 6.563 43.032 1.00 30.06 2644 PRO A CA 1
ATOM 5418 C C . PRO A 1 699 ? 4.612 6.486 43.417 1.00 30.34 2644 PRO A C 1
ATOM 5419 O O . PRO A 1 699 ? 5.444 6.119 42.589 1.00 30.05 2644 PRO A O 1
ATOM 5423 N N . ARG A 1 700 ? 4.927 6.834 44.662 1.00 30.56 2645 ARG A N 1
ATOM 5424 C CA . ARG A 1 700 ? 6.302 6.841 45.132 1.00 31.29 2645 ARG A CA 1
ATOM 5425 C C . ARG A 1 700 ? 6.374 6.371 46.572 1.00 31.35 2645 ARG A C 1
ATOM 5426 O O . ARG A 1 700 ? 5.441 6.582 47.350 1.00 31.16 2645 ARG A O 1
ATOM 5434 N N . HIS A 1 701 ? 7.483 5.721 46.912 1.00 31.47 2646 HIS A N 1
ATOM 5435 C CA . HIS A 1 701 ? 7.830 5.418 48.304 1.00 31.47 2646 HIS A CA 1
ATOM 5436 C C . HIS A 1 701 ? 9.318 5.105 48.364 1.00 31.62 2646 HIS A C 1
ATOM 5437 O O . HIS A 1 701 ? 9.954 4.868 47.332 1.00 31.20 2646 HIS A O 1
ATOM 5444 N N . ASP A 1 702 ? 9.873 5.111 49.569 1.00 31.98 2647 ASP A N 1
ATOM 5445 C CA . ASP A 1 702 ? 11.312 4.936 49.741 1.00 32.15 2647 ASP A CA 1
ATOM 5446 C C . ASP A 1 702 ? 11.757 3.477 49.900 1.00 31.84 2647 ASP A C 1
ATOM 5447 O O . ASP A 1 702 ? 12.904 3.209 50.253 1.00 32.19 2647 ASP A O 1
ATOM 5452 N N . GLY A 1 703 ? 10.854 2.539 49.632 1.00 31.36 2648 GLY A N 1
ATOM 5453 C CA . GLY A 1 703 ? 11.217 1.125 49.594 1.00 31.00 2648 GLY A CA 1
ATOM 5454 C C . GLY A 1 703 ? 10.570 0.252 50.651 1.00 30.77 2648 GLY A C 1
ATOM 5455 O O . GLY A 1 703 ? 9.589 0.648 51.292 1.00 30.38 2648 GLY A O 1
ATOM 5456 N N . LEU A 1 704 ? 11.135 -0.943 50.827 1.00 30.53 2649 LEU A N 1
ATOM 5457 C CA . LEU A 1 704 ? 10.629 -1.933 51.770 1.00 30.54 2649 LEU A CA 1
ATOM 5458 C C . LEU A 1 704 ? 10.390 -1.329 53.156 1.00 30.77 2649 LEU A C 1
ATOM 5459 O O . LEU A 1 704 ? 11.302 -0.767 53.765 1.00 30.89 2649 LEU A O 1
ATOM 5464 N N . ASP A 1 705 ? 9.148 -1.436 53.626 1.00 31.35 2650 ASP A N 1
ATOM 5465 C CA . ASP A 1 705 ? 8.731 -0.960 54.961 1.00 31.84 2650 ASP A CA 1
ATOM 5466 C C . ASP A 1 705 ? 8.781 0.561 55.154 1.00 31.65 2650 ASP A C 1
ATOM 5467 O O . ASP A 1 705 ? 8.664 1.047 56.275 1.00 31.93 2650 ASP A O 1
ATOM 5472 N N . GLN A 1 706 ? 8.933 1.306 54.060 1.00 31.34 2651 GLN A N 1
ATOM 5473 C CA . GLN A 1 706 ? 8.959 2.766 54.115 1.00 31.46 2651 GLN A CA 1
ATOM 5474 C C . GLN A 1 706 ? 7.664 3.363 53.573 1.00 31.12 2651 GLN A C 1
ATOM 5475 O O . GLN A 1 706 ? 7.153 2.921 52.543 1.00 30.96 2651 GLN A O 1
ATOM 5481 N N . ASN A 1 707 ? 7.133 4.362 54.285 1.00 30.87 2652 ASN A N 1
ATOM 5482 C CA . ASN A 1 707 ? 5.999 5.166 53.803 1.00 30.32 2652 ASN A CA 1
ATOM 5483 C C . ASN A 1 707 ? 4.779 4.296 53.540 1.00 30.18 2652 ASN A C 1
ATOM 5484 O O . ASN A 1 707 ? 4.073 4.454 52.530 1.00 29.51 2652 ASN A O 1
ATOM 5489 N N . ASP A 1 708 ? 4.552 3.372 54.470 1.00 30.06 2653 ASP A N 1
ATOM 5490 C CA . ASP A 1 708 ? 3.558 2.320 54.322 1.00 30.14 2653 ASP A CA 1
ATOM 5491 C C . ASP A 1 708 ? 2.140 2.811 54.624 1.00 29.62 2653 ASP A C 1
ATOM 5492 O O . ASP A 1 708 ? 1.943 3.848 55.274 1.00 29.49 2653 ASP A O 1
ATOM 5497 N N . TRP A 1 709 ? 1.166 2.047 54.141 1.00 28.88 2654 TRP A N 1
ATOM 5498 C CA . TRP A 1 709 ? -0.242 2.342 54.337 1.00 28.88 2654 TRP A CA 1
ATOM 5499 C C . TRP A 1 709 ? -1.085 1.077 54.486 1.00 29.08 2654 TRP A C 1
ATOM 5500 O O . TRP A 1 709 ? -0.695 -0.001 54.045 1.00 29.06 2654 TRP A O 1
ATOM 5511 N N . ALA A 1 710 ? -2.248 1.221 55.104 1.00 28.96 2655 ALA A N 1
ATOM 5512 C CA . ALA A 1 710 ? -3.147 0.095 55.291 1.00 28.97 2655 ALA A CA 1
ATOM 5513 C C . ALA A 1 710 ? -4.581 0.518 55.024 1.00 29.19 2655 ALA A C 1
ATOM 5514 O O . ALA A 1 710 ? -4.965 1.655 55.307 1.00 28.61 2655 ALA A O 1
ATOM 5516 N N . ILE A 1 711 ? -5.368 -0.416 54.506 1.00 29.00 2656 ILE A N 1
ATOM 5517 C CA . ILE A 1 711 ? -6.778 -0.175 54.249 1.00 28.89 2656 ILE A CA 1
ATOM 5518 C C . ILE A 1 711 ? -7.601 -1.256 54.950 1.00 28.50 2656 ILE A C 1
ATOM 5519 O O . ILE A 1 711 ? -7.137 -2.381 55.132 1.00 28.87 2656 ILE A O 1
ATOM 5524 N N . ASP A 1 712 ? -8.815 -0.910 55.357 1.00 28.03 2657 ASP A N 1
ATOM 5525 C CA . ASP A 1 712 ? -9.692 -1.887 55.983 1.00 28.05 2657 ASP A CA 1
ATOM 5526 C C . ASP A 1 712 ? -11.138 -1.531 55.689 1.00 28.21 2657 ASP A C 1
ATOM 5527 O O . ASP A 1 712 ? -11.440 -0.377 55.349 1.00 28.96 2657 ASP A O 1
ATOM 5532 N N . ASN A 1 713 ? -12.015 -2.533 55.780 1.00 27.76 2658 ASN A N 1
ATOM 5533 C CA . ASN A 1 713 ? -13.462 -2.376 55.598 1.00 27.56 2658 ASN A CA 1
ATOM 5534 C C . ASN A 1 713 ? -13.860 -1.452 54.455 1.00 27.73 2658 ASN A C 1
ATOM 5535 O O . ASN A 1 713 ? -14.445 -0.380 54.677 1.00 27.85 2658 ASN A O 1
ATOM 5540 N N . VAL A 1 714 ? -13.514 -1.883 53.239 1.00 27.67 2659 VAL A N 1
ATOM 5541 C CA . VAL A 1 714 ? -13.940 -1.234 52.002 1.00 27.86 2659 VAL A CA 1
ATOM 5542 C C . VAL A 1 714 ? -15.407 -1.558 51.776 1.00 28.14 2659 VAL A C 1
ATOM 5543 O O . VAL A 1 714 ? -15.826 -2.706 51.938 1.00 27.84 2659 VAL A O 1
ATOM 5547 N N . LEU A 1 715 ? -16.182 -0.538 51.418 1.00 28.06 2660 LEU A N 1
ATOM 5548 C CA . LEU A 1 715 ? -17.559 -0.738 50.991 1.00 28.41 2660 LEU A CA 1
ATOM 5549 C C . LEU A 1 715 ? -17.920 0.209 49.856 1.00 28.46 2660 LEU A C 1
ATOM 5550 O O . LEU A 1 715 ? -17.868 1.429 50.014 1.00 28.29 2660 LEU A O 1
ATOM 5555 N N . ILE A 1 716 ? -18.279 -0.368 48.716 1.00 28.67 2661 ILE A N 1
ATOM 5556 C CA . ILE A 1 716 ? -18.774 0.396 47.583 1.00 29.13 2661 ILE A CA 1
ATOM 5557 C C . ILE A 1 716 ? -20.206 -0.060 47.375 1.00 29.44 2661 ILE A C 1
ATOM 5558 O O . ILE A 1 716 ? -20.435 -1.180 46.928 1.00 29.46 2661 IL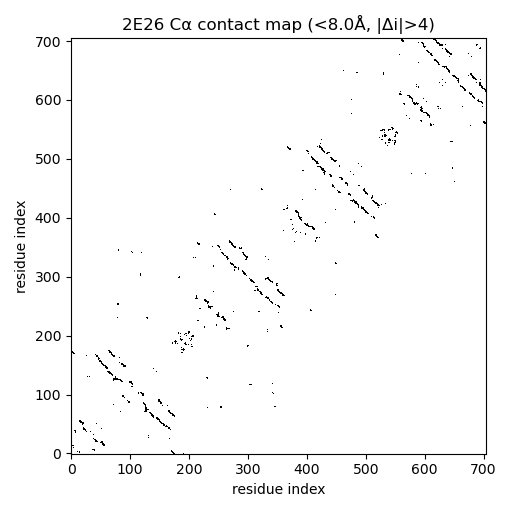E A O 1
ATOM 5563 N N . SER A 1 717 ? -21.164 0.805 47.720 1.00 30.11 2662 SER A N 1
ATOM 5564 C CA . SER A 1 717 ? -22.568 0.407 47.803 1.00 30.52 2662 SER A CA 1
ATOM 5565 C C . SER A 1 717 ? -23.513 1.613 47.815 1.00 30.80 2662 SER A C 1
ATOM 5566 O O . SER A 1 717 ? -23.144 2.722 47.410 1.00 30.50 2662 SER A O 1
ATOM 5569 N N . ARG A 1 718 ? -24.736 1.380 48.277 1.00 31.14 2663 ARG A N 1
ATOM 5570 C CA . ARG A 1 718 ? -25.732 2.434 48.435 1.00 32.03 2663 ARG A CA 1
ATOM 5571 C C . ARG A 1 718 ? -26.399 2.314 49.797 1.00 32.16 2663 ARG A C 1
ATOM 5572 O O . ARG A 1 718 ? -26.249 1.288 50.465 1.00 32.50 2663 ARG A O 1
#

Solvent-accessible surface area: 30855 Å² total; per-residue (Å²): 98,55,3,63,7,42,1,44,192,28,37,136,152,88,5,14,98,111,87,47,15,9,79,62,25,111,35,18,21,210,67,39,173,51,44,108,139,65,28,19,0,0,17,0,57,27,109,59,102,12,56,0,0,0,7,0,100,37,5,76,5,72,104,85,1,2,0,8,0,46,0,1,5,16,42,28,68,111,16,39,20,56,45,24,0,80,0,8,21,1,141,56,143,25,82,70,50,104,53,3,43,41,36,2,32,120,65,60,114,168,96,120,56,82,27,60,134,43,18,27,29,16,0,18,10,20,5,1,5,31,102,19,45,50,72,43,42,5,61,0,26,128,12,138,1,96,31,62,2,22,0,32,0,36,8,9,138,22,83,85,78,38,163,4,36,21,0,0,0,8,33,0,1,0,0,56,49,2,125,100,34,0,70,9,11,5,19,4,50,52,20,110,118,21,91,36,41,98,35,32,57,34,126,18,0,134,108,48,93,158,9,49,42,35,4,51,5,34,3,82,44,112,68,147,41,118,66,18,89,20,38,1,1,7,61,55,18,161,147,20,30,41,48,57,66,19,51,3,0,25,0,87,44,43,3,23,7,12,0,10,0,67,12,1,17,0,58,44,0,33,0,1,1,0,16,5,45,8,3,38,47,208,52,98,19,41,129,149,11,56,10,0,0,0,1,17,1,86,42,14,24,58,52,21,51,82,34,74,27,29,116,25,52,116,84,19,15,102,26,167,47,20,8,49,108,0,54,130,164,0,65,34,40,19,0,32,0,11,0,4,2,0,18,126,87,0,96,32,113,10,34,0,0,0,1,18,0,0,0,0,17,82,54,93,34,79,36,44,4,42,17,78,0,76,88,49,35,35,140,63,0,1,12,44,36,10,11,55,74,63,82,31,32,83,20,108,54,36,0,0,1,0,62,92,139,20,60,40,0,24,0,3,1,19,17,5,6,4,48,134,99,3,5,0,1,1,22,0,0,7,5,33,71,117,30,149,40,55,17,25,4,44,16,14,16,0,71,53,19,6,108,42,49,72,43,0,39,118,16,76,7,71,27,113,38,49,78,102,111,36,123,47,1,8,10,50,36,16,35,118,58,44,66,24,13,23,58,6,38,72,62,0,111,34,125,13,0,1,0,38,0,36,6,55,75,137,32,75,112,98,21,13,2,1,0,2,18,4,4,1,0,43,21,24,103,87,38,0,14,12,14,0,63,3,50,155,49,64,18,71,41,50,158,110,32,20,30,130,64,0,71,98,41,123,94,114,28,62,84,77,0,129,15,54,0,56,177,82,44,48,120,137,34,7,93,34,54,9,30,19,128,32,8,94,81,13,39,67,7,29,58,48,58,0,0,4,0,16,18,39,20,24,4,29,0,10,0,20,11,1,40,0,58,100,4,85,33,0,38,0,75,0,25,5,22,28,76,75,95,7,78,56,98,10,6,1,0,3,0,4,19,0,54,35,12,24,19,59,54,59,65,35,46,31,0,60,52,90,91,40,84,168,57,19,100,7,94,33,144,8,37,115,88,0,68,70,96,14,0,30,0,46,0,44,8,21,100,38,99,18,124,58,60,2,0,0,0,0,0,51,1,43,0,18,173

CATH classification: 2.60.120.260 (+3 more: 2.60.120.260, 2.60.120.260, 2.60.120.260)

InterPro domains:
  IPR000742 EGF-like domain [PS00022] (690-701)
  IPR000742 EGF-like domain [PS00022] (1049-1060)
  IPR000742 EGF-like domain [PS00022] (2149-2160)
  IPR000742 EGF-like domain [PS00022] (2497-2508)
  IPR000742 EGF-like domain [PS00022] (2872-2883)
  IPR000742 EGF-like domain [PS00022] (3248-3259)
  IPR000742 EGF-like domain [PS01186] (690-701)
  IPR000742 EGF-like domain [PS01186] (1049-1060)
  IPR000742 EGF-like domain [PS01186] (2149-2160)
  IPR000742 EGF-like domain [PS01186] (2872-2883)
  IPR000742 EGF-like domain [PS50026] (2129-2161)
  IPR000742 EGF-like domain [PS50026] (3228-3260)
  IPR000742 EGF-like domain [SM00181] (674-702)
  IPR000742 EGF-like domain [SM00181] (1033-1061)
  IPR000742 EGF-like domain [SM00181] (1412-1442)
  IPR000742 EGF-like domain [SM00181] (1768-1796)
  IPR000742 EGF-like domain [SM00181] (2132-2161)
  IPR000742 EGF-like domain [SM00181] (2481-2509)
  IPR000742 EGF-like domain [SM00181] (2856-2884)
  IPR000742 EGF-like domain [SM00181] (3231-3260)

Foldseek 3Di:
DWDWALCLPHGDVQFWDDAQQWDWDADLPPVDPDDPSSRTFTKRAQQRAWWGKTKTDKTFDDQQKKKKWKKDWFLAQQWALAQWKAKWKDPPRPPDIDGQFDQEDDDDPVDDDLHDQFGDHTRTGTHNFDNDIDMDMDGRNSPPDGTIMMIMTGGDGHHGPGGTIMMTMGTIDIEGAAVCNLLLAFDDDRNQATHGHPQFDDRSSPDGDFFAQKDKDQPQDDPDDLFWPTQRQWDWDPALDQFFDGTWTKRDYFHWGKTKTFWAQQQFWFKKKWKKAWARDDFAADQVAFWKWKWKDPRNPPGIGTDDTGDRGRPRRHIDIDMDTDDNVQRHSTMMMMITGDDNSRDGRGMMTIGTIMIHAGLPAAFKDWFQLPDDDCQFWVDFPQWDFADDQPRDHTWTKRQDDGQWGKIKTWWHAHDQLKKKKWWKAKLLPLDPDKDAKFKWKDPPRVNDTDGQDFPADPVRPDGDHAGDGICQQRNGTDMAMERGDPVQGDRTMMMMTTDDPPDDSSGMMTIGGIMIGRAQPLCLLQAFHDDPRFTDGHPQFDDRSRLHGVDQFAQKAKDQLQDFDDLNWWPDAGQWDWDCLLPCLPDDTWTKRQAFHWGKTKTFWHQNLPWWKKKWKKAKPSPAAADDFLQFKWKWKDRRNPNDTDTDDGNGRRPRNDIDMDMDTDDNVCNHSIMMMMITGRDFPGGSTGMMTIGTIITGD